Protein 4N3O (pdb70)

Foldseek 3Di:
DDDAKKKKKWFFKDWLFWDADDAVLDVQRWGIKTKMFTWDWIKMKMKGADPDQKEWEAEPLVPAIDIDGWWQADDDDPTPVLVRLLSNCCCVPPVVTTGGIHMYMYTSDHPLEQGLVQLLNQLRSNVRCCVSVVPPADLVNSLVVSVVSCCPVPNDAQDSVSSCCQSFGGIWMTDHNSPDDDIDRDDADVVLQVVQLLFKWKKWAQDDADDADPVVSCRVVLRVLVVCRVVVVVVVVCVSSQVSCPDCVFVCLQVVGPVSVVLVVLLCVQFFPGDGWPSPDNTIMMTGGDSVRVVRSQVSRCVHPIHIDRMGGDRGHMDMDDD/DDDFKKKKKWFFKDWLFKDAQLPADDPQQWGMKTKMATWPWIKMKMKGFDDPQKEWEAEVLVPAIDIDGWWLADDDDPTPVLLRLLSNVCCVPPVVTTGHIYMYIYTSDHPQAFRLVVLLVLLRSNVRCCVSVVPPADLVNSLQVSQVSVCVVHPDWQESVRSNCQSFGGIWMTDGNRYDDDIDRDDFPPVLLVQQLLFKWKWFQQFQDVVSCCRVVLRVLVVCRVVVPCVSVVVSSQVSQPPAPVVVVVVVLVVQFFPHDDAGTSRHRHIMTTGNSVRVVSSQVSSCPHDIHIDRIGGDNGHMDMDDD

Secondary structure (DSSP, 8-state):
----EEEEEEEEEEEEEEEE--STTSSS-EEEEEEEEEEEEEEEEEEEE-SSSEEEEEEGGGTEEEEEE--S-----SSSHHHHHHHHHHIIIII-S---EEEEEEESS-TT-SSSHHHHHHHHHHHHHHHHHT----HHHHHHHHHHHHHHTT---S-SHHHHHHHH-SEE--EETTTEE---EE---HHHHHHHHHTEE-EE--------------HHHHHH--HHHHTT-HHHHHHHHHHHTSSSHHHHHHHT-HHHHHHHHHHHHTTEEEE---S-STT---EEE-GGGHHHHHHHHTTSSSEE----B-S---EEEE-/----EEEEEEEEEEEEEEEE--S--STT-EEEEEEEEEEEEEEEEEEEE-SSSEEEEEEGGGTEEEEEE--S-----SSSHHHHHHHHHHIIIII-S---EEEEEEESS-SS--SSHHHHHHHHHHHHHHHHHT----HHHHHHHHHHHHHHHS---STTHHHHHHHH-SEE--EETTTEE---EE---HHHHHHHHHTEEEEE----------HHHHHH--HHHHHT-HHHHHHHHHHTT---SHHHHHHHHHTTT-SEE---SSTTT---EE--HHHHHHHHHHHHTSSSEEE---B-S---EEEE-

Solvent-accessible surface area: 29010 Å² total

Nearest PDB structures (foldseek):
  4n3o-assembly1_B  TM=1.003E+00  e=6.767E-68  Campylobacter jejuni subsp. jejuni NCTC 11168 = ATCC 700819
  4n3o-assembly1_A  TM=9.897E-01  e=2.320E-57  Campylobacter jejuni subsp. jejuni NCTC 11168 = ATCC 700819
  3k85-assembly1_A  TM=8.657E-01  e=4.581E-35  Bacteroides thetaiotaomicron
  4usm-assembly1_B  TM=8.754E-01  e=3.323E-34  Burkholderia pseudomallei K96243
  4usk-assembly1_B  TM=8.721E-01  e=6.432E-34  Burkholderia pseudomallei K96243

GO terms:
  GO:0016301 kinase activity (F, IDA)
  GO:2001060 D-glycero-D-manno-heptose 7-phosphate metabolic process (P, IDA)
  GO:0009226 nucleotide-sugar biosynthetic process (P, IDA)
  GO:0045227 capsule polysaccharide biosynthetic process (P, IC)

Radius of gyration: 26.18 Å; Cα contacts (8 Å, |Δi|>4): 1281; chains: 2; bounding box: 78×83×48 Å

Sequence (632 aa):
SNAKTIRTQTPLRLGLAGGGTDINLYCDKYTGYVLNATISLYIHCCTLIKREDGKIIFDSPDTNSYCEYESKEFLGNDGKLDIFKSIYNRIVKKDFTKKPLSFSLHTYSDVPSGSGLGGSSTLVVGVIKAFAEEWLNLPLGEYEIAKLAYEIERREDLGIVGGAQDQYAATFGGFNFEFYNNKRVIVNPLRIKNWIASELEARTVLYFTNITREAKSLEAHAIKQDAIKKEALFRADFGTLAQILGKSWRSKKIISEIVSNDELERIYKLAIDNGAYSGKTSGAGAGGFFFFVDPTKKYNLIKALRKEQGYVQDFSFTKEGVKSWRISNAKTIRTQTPLRLGLAGGGTDINLYCDKYTGYVLNATISLYIHCCTLIKREDGKIIFDSPDTNSYCEYESKEFLGNDGKLDIFKSIYNRIVKDFTKKPLSFSLHTYSDVPSGSGLGGSSTLVVGVIKAFAEWLNLPLGEYEIAKLAYEIERREDLGIVGGAQDQYAATFGGFNFEEFYNNKRVIVNPLRIKNWIASELEARTVLYFTNITSLEAHAIKQDAIKKEALFRADFGTLAQQILGKSWRNDELERIYKLAIDNGAYSGKTSGAGAGGFFFFVDPTKKYNLIKALRKEQGYVQDFSFTKEGVKSWRI

B-factor: mean 63.59, std 27.21, range [17.84, 176.71]

InterPro domains:
  IPR001174 HddA/FKP [PR00960] (8-23)
  IPR001174 HddA/FKP [PR00960] (106-127)
  IPR001174 HddA/FKP [PR00960] (148-167)
  IPR001174 HddA/FKP [PR00960] (255-279)
  IPR001174 HddA/FKP [PR00960] (283-302)
  IPR006204 GHMP kinase N-terminal domain [PF00288] (83-168)
  IPR013750 GHMP kinase, C-terminal domain [PF08544] (240-319)
  IPR014606 D,D-heptose 7-phosphate kinase [PIRSF036406] (3-339)
  IPR020568 Ribosomal protein uS5 domain 2-type superfamily [SSF54211] (4-187)
  IPR036554 GHMP kinase, C-terminal domain superfamily [SSF55060] (188-329)

CATH classification: 3.30.230.120

Organism: Campylobacter jejuni subsp. jejuni serotype O:2 (strain ATCC 700819 / NCTC 11168) (NCBI:txid192222)

Structure (mmCIF, N/CA/C/O backbone):
data_4N3O
#
_entry.id   4N3O
#
_cell.length_a   118.609
_cell.length_b   85.796
_cell.length_c   77.947
_cell.angle_alpha   90.00
_cell.angle_beta   122.39
_cell.angle_gamma   90.00
#
_symmetry.space_group_name_H-M   'C 1 2 1'
#
loop_
_entity.id
_entity.type
_entity.pdbx_description
1 polymer 'Putative D-glycero-D-manno-heptose 7-phosphate kinase'
2 non-polymer 'CALCIUM ION'
3 water water
#
loop_
_atom_site.group_PDB
_atom_site.id
_atom_site.type_symbol
_atom_site.label_atom_id
_atom_site.label_alt_id
_atom_site.label_comp_id
_atom_site.label_asym_id
_atom_site.label_entity_id
_atom_site.label_seq_id
_atom_site.pdbx_PDB_ins_code
_atom_site.Cartn_x
_atom_site.Cartn_y
_atom_site.Cartn_z
_atom_site.occupancy
_atom_site.B_iso_or_equiv
_atom_site.auth_seq_id
_atom_site.auth_comp_id
_atom_site.auth_asym_id
_atom_site.auth_atom_id
_atom_site.pdbx_PDB_model_num
ATOM 1 N N . SER A 1 1 ? 19.444 49.123 7.705 1.00 101.54 -2 SER A N 1
ATOM 2 C CA . SER A 1 1 ? 20.013 47.866 7.138 1.00 104.02 -2 SER A CA 1
ATOM 3 C C . SER A 1 1 ? 20.011 46.746 8.181 1.00 103.21 -2 SER A C 1
ATOM 4 O O . SER A 1 1 ? 19.621 46.959 9.332 1.00 101.27 -2 SER A O 1
ATOM 7 N N . ASN A 1 2 ? 20.440 45.557 7.760 1.00 101.35 -1 ASN A N 1
ATOM 8 C CA . ASN A 1 2 ? 20.522 44.383 8.635 1.00 95.08 -1 ASN A CA 1
ATOM 9 C C . ASN A 1 2 ? 21.967 43.870 8.663 1.00 93.21 -1 ASN A C 1
ATOM 10 O O . ASN A 1 2 ? 22.657 43.914 7.641 1.00 93.47 -1 ASN A O 1
ATOM 15 N N . ALA A 1 3 ? 22.421 43.400 9.828 1.00 84.43 0 ALA A N 1
ATOM 16 C CA . ALA A 1 3 ? 23.802 42.907 9.997 1.00 82.73 0 ALA A CA 1
ATOM 17 C C . ALA A 1 3 ? 24.078 41.553 9.296 1.00 81.41 0 ALA A C 1
ATOM 18 O O . ALA A 1 3 ? 25.205 41.288 8.880 1.00 77.29 0 ALA A O 1
ATOM 28 N N . LYS A 1 5 ? 24.541 38.567 10.312 1.00 70.54 2 LYS A N 1
ATOM 29 C CA . LYS A 1 5 ? 25.431 37.579 10.937 1.00 69.00 2 LYS A CA 1
ATOM 30 C C . LYS A 1 5 ? 24.682 36.737 11.974 1.00 62.12 2 LYS A C 1
ATOM 31 O O . LYS A 1 5 ? 25.303 36.103 12.824 1.00 63.23 2 LYS A O 1
ATOM 37 N N . THR A 1 6 ? 23.352 36.732 11.888 1.00 53.60 3 THR A N 1
ATOM 38 C CA . THR A 1 6 ? 22.499 36.007 12.822 1.00 51.00 3 THR A CA 1
ATOM 39 C C . THR A 1 6 ? 21.533 35.127 12.053 1.00 47.39 3 THR A C 1
ATOM 40 O O . THR A 1 6 ? 20.923 35.570 11.080 1.00 46.08 3 THR A O 1
ATOM 44 N N . ILE A 1 7 ? 21.393 33.886 12.488 1.00 41.43 4 ILE A N 1
ATOM 45 C CA . ILE A 1 7 ? 20.481 32.952 11.837 1.00 40.08 4 ILE A CA 1
ATOM 46 C C . ILE A 1 7 ? 19.482 32.546 12.888 1.00 38.02 4 ILE A C 1
ATOM 47 O O . ILE A 1 7 ? 19.853 32.348 14.039 1.00 36.01 4 ILE A O 1
ATOM 52 N N . ARG A 1 8 ? 18.214 32.443 12.504 1.00 35.19 5 ARG A N 1
ATOM 53 C CA . ARG A 1 8 ? 17.222 31.983 13.430 1.00 34.06 5 ARG A CA 1
ATOM 54 C C . ARG A 1 8 ? 16.468 30.879 12.750 1.00 32.93 5 ARG A C 1
ATOM 55 O O . ARG A 1 8 ? 16.340 30.886 11.523 1.00 29.82 5 ARG A O 1
ATOM 63 N N . THR A 1 9 ? 15.993 29.921 13.538 1.00 30.67 6 THR A N 1
ATOM 64 C CA . THR A 1 9 ? 15.135 28.872 13.009 1.00 31.75 6 THR A CA 1
ATOM 65 C C . THR A 1 9 ? 13.979 28.654 13.995 1.00 31.86 6 THR A C 1
ATOM 66 O O . THR A 1 9 ? 14.099 28.892 15.221 1.00 31.12 6 THR A O 1
ATOM 70 N N . GLN A 1 10 ? 12.873 28.188 13.442 1.00 30.37 7 GLN A N 1
ATOM 71 C CA . GLN A 1 10 ? 11.658 27.917 14.199 1.00 31.89 7 GLN A CA 1
ATOM 72 C C . GLN A 1 10 ? 11.144 26.577 13.664 1.00 32.28 7 GLN A C 1
ATOM 73 O O . GLN A 1 10 ? 10.955 26.407 12.455 1.00 32.61 7 GLN A O 1
ATOM 79 N N . THR A 1 11 ? 10.938 25.631 14.567 1.00 33.06 8 THR A N 1
ATOM 80 C CA . THR A 1 11 ? 10.588 24.274 14.210 1.00 31.36 8 THR A CA 1
ATOM 81 C C . THR A 1 11 ? 9.393 23.848 15.030 1.00 31.28 8 THR A C 1
ATOM 82 O O . THR A 1 11 ? 9.406 23.945 16.242 1.00 31.67 8 THR A O 1
ATOM 86 N N . PRO A 1 12 ? 8.354 23.344 14.374 1.00 32.23 9 PRO A N 1
ATOM 87 C CA . PRO A 1 12 ? 7.180 22.988 15.136 1.00 31.49 9 PRO A CA 1
ATOM 88 C C . PRO A 1 12 ? 7.224 21.636 15.799 1.00 32.03 9 PRO A C 1
ATOM 89 O O . PRO A 1 12 ? 7.899 20.727 15.336 1.00 36.36 9 PRO A O 1
ATOM 93 N N . LEU A 1 13 ? 6.482 21.517 16.889 1.00 34.16 10 LEU A N 1
ATOM 94 C CA . LEU A 1 13 ? 6.307 20.261 17.584 1.00 33.01 10 LEU A CA 1
ATOM 95 C C . LEU A 1 13 ? 5.189 19.533 16.848 1.00 33.05 10 LEU A C 1
ATOM 96 O O . LEU A 1 13 ? 4.584 20.081 15.919 1.00 30.39 10 LEU A O 1
ATOM 101 N N . ARG A 1 14 ? 4.904 18.309 17.248 1.00 33.65 11 ARG A N 1
ATOM 102 C CA . ARG A 1 14 ? 3.896 17.537 16.561 1.00 37.01 11 ARG A CA 1
ATOM 103 C C . ARG A 1 14 ? 2.975 16.850 17.510 1.00 35.93 11 ARG A C 1
ATOM 104 O O . ARG A 1 14 ? 3.325 16.557 18.644 1.00 40.12 11 ARG A O 1
ATOM 112 N N . LEU A 1 15 ? 1.828 16.497 16.979 1.00 34.77 12 LEU A N 1
ATOM 113 C CA . LEU A 1 15 ? 0.812 15.827 17.713 1.00 37.87 12 LEU A CA 1
ATOM 114 C C . LEU A 1 15 ? 0.482 14.521 17.008 1.00 37.13 12 LEU A C 1
ATOM 115 O O . LEU A 1 15 ? 0.238 14.501 15.806 1.00 34.98 12 LEU A O 1
ATOM 120 N N . GLY A 1 16 ? 0.532 13.420 17.743 1.00 39.89 13 GLY A N 1
ATOM 121 C CA . GLY A 1 16 ? 0.167 12.134 17.193 1.00 40.85 13 GLY A CA 1
ATOM 122 C C . GLY A 1 16 ? -1.338 12.039 17.250 1.00 44.26 13 GLY A C 1
ATOM 123 O O . GLY A 1 16 ? -1.910 11.915 18.323 1.00 52.15 13 GLY A O 1
ATOM 124 N N . LEU A 1 17 ? -1.981 12.098 16.093 1.00 45.82 14 LEU A N 1
ATOM 125 C CA . LEU A 1 17 ? -3.425 12.045 16.009 1.00 46.85 14 LEU A CA 1
ATOM 126 C C . LEU A 1 17 ? -3.937 10.615 16.014 1.00 49.97 14 LEU A C 1
ATOM 127 O O . LEU A 1 17 ? -4.976 10.327 16.611 1.00 50.78 14 LEU A O 1
ATOM 132 N N . ALA A 1 18 ? -3.228 9.725 15.327 1.00 49.22 15 ALA A N 1
ATOM 133 C CA . ALA A 1 18 ? -3.606 8.314 15.320 1.00 50.39 15 ALA A CA 1
ATOM 134 C C . ALA A 1 18 ? -2.431 7.443 14.914 1.00 53.89 15 ALA A C 1
ATOM 135 O O . ALA A 1 18 ? -1.478 7.910 14.271 1.00 52.43 15 ALA A O 1
ATOM 137 N N . GLY A 1 19 ? -2.509 6.174 15.298 1.00 58.02 16 GLY A N 1
ATOM 138 C CA . GLY A 1 19 ? -1.480 5.196 14.988 1.00 62.42 16 GLY A CA 1
ATOM 139 C C . GLY A 1 19 ? -1.915 3.800 15.396 1.00 67.92 16 GLY A C 1
ATOM 140 O O . GLY A 1 19 ? -2.802 3.639 16.243 1.00 67.63 16 GLY A O 1
ATOM 141 N N . GLY A 1 20 ? -1.302 2.796 14.779 1.00 70.07 17 GLY A N 1
ATOM 142 C CA . GLY A 1 20 ? -1.596 1.401 15.082 1.00 78.01 17 GLY A CA 1
ATOM 143 C C . GLY A 1 20 ? -0.430 0.531 14.656 1.00 86.18 17 GLY A C 1
ATOM 144 O O . GLY A 1 20 ? 0.240 0.832 13.668 1.00 80.95 17 GLY A O 1
ATOM 145 N N . GLY A 1 21 ? -0.193 -0.556 15.392 1.00 105.50 18 GLY A N 1
ATOM 146 C CA . GLY A 1 21 ? 0.920 -1.468 15.097 1.00 112.61 18 GLY A CA 1
ATOM 147 C C . GLY A 1 21 ? 0.505 -2.893 14.768 1.00 122.74 18 GLY A C 1
ATOM 148 O O . GLY A 1 21 ? -0.371 -3.460 15.422 1.00 125.77 18 GLY A O 1
ATOM 149 N N . THR A 1 22 ? 1.148 -3.463 13.749 1.00 133.74 19 THR A N 1
ATOM 150 C CA . THR A 1 22 ? 0.905 -4.841 13.302 1.00 145.81 19 THR A CA 1
ATOM 151 C C . THR A 1 22 ? 2.252 -5.517 13.049 1.00 149.63 19 THR A C 1
ATOM 152 O O . THR A 1 22 ? 2.975 -5.146 12.123 1.00 142.54 19 THR A O 1
ATOM 156 N N . ASP A 1 23 ? 2.575 -6.522 13.859 1.00 159.88 20 ASP A N 1
ATOM 157 C CA . ASP A 1 23 ? 3.872 -7.197 13.761 1.00 160.53 20 ASP A CA 1
ATOM 158 C C . ASP A 1 23 ? 3.790 -8.710 13.545 1.00 158.53 20 ASP A C 1
ATOM 159 O O . ASP A 1 23 ? 3.289 -9.425 14.411 1.00 157.03 20 ASP A O 1
ATOM 164 N N . ILE A 1 24 ? 4.262 -9.220 12.404 1.00 158.60 21 ILE A N 1
ATOM 165 C CA . ILE A 1 24 ? 4.838 -8.444 11.287 1.00 152.43 21 ILE A CA 1
ATOM 166 C C . ILE A 1 24 ? 4.408 -9.106 9.981 1.00 154.69 21 ILE A C 1
ATOM 167 O O . ILE A 1 24 ? 3.961 -8.432 9.049 1.00 156.09 21 ILE A O 1
ATOM 172 N N . ASN A 1 25 ? 4.541 -10.431 9.929 1.00 153.49 22 ASN A N 1
ATOM 173 C CA . ASN A 1 25 ? 4.172 -11.217 8.752 1.00 154.15 22 ASN A CA 1
ATOM 174 C C . ASN A 1 25 ? 2.657 -11.439 8.623 1.00 153.34 22 ASN A C 1
ATOM 175 O O . ASN A 1 25 ? 2.220 -12.359 7.925 1.00 158.73 22 ASN A O 1
ATOM 180 N N . LEU A 1 26 ? 1.865 -10.606 9.307 1.00 146.13 23 LEU A N 1
ATOM 181 C CA . LEU A 1 26 ? 0.400 -10.670 9.229 1.00 141.53 23 LEU A CA 1
ATOM 182 C C . LEU A 1 26 ? -0.057 -10.333 7.814 1.00 138.12 23 LEU A C 1
ATOM 183 O O . LEU A 1 26 ? -1.136 -10.742 7.377 1.00 132.51 23 LEU A O 1
ATOM 188 N N . TYR A 1 27 ? 0.775 -9.566 7.116 1.00 137.97 24 TYR A N 1
ATOM 189 C CA . TYR A 1 27 ? 0.518 -9.179 5.740 1.00 134.96 24 TYR A CA 1
ATOM 190 C C . TYR A 1 27 ? 1.668 -9.665 4.875 1.00 134.82 24 TYR A C 1
ATOM 191 O O . TYR A 1 27 ? 2.785 -9.874 5.356 1.00 130.37 24 TYR A O 1
ATOM 200 N N . CYS A 1 28 ? 1.382 -9.842 3.593 1.00 136.96 25 CYS A N 1
ATOM 201 C CA . CYS A 1 28 ? 2.385 -10.262 2.628 1.00 140.73 25 CYS A CA 1
ATOM 202 C C . CYS A 1 28 ? 3.210 -9.059 2.158 1.00 137.02 25 CYS A C 1
ATOM 203 O O . CYS A 1 28 ? 4.154 -9.213 1.380 1.00 141.27 25 CYS A O 1
ATOM 206 N N . ASP A 1 29 ? 2.838 -7.868 2.637 1.00 130.16 26 ASP A N 1
ATOM 207 C CA . ASP A 1 29 ? 3.538 -6.622 2.318 1.00 123.92 26 ASP A CA 1
ATOM 208 C C . ASP A 1 29 ? 4.645 -6.367 3.328 1.00 118.57 26 ASP A C 1
ATOM 209 O O . ASP A 1 29 ? 5.655 -5.745 3.004 1.00 107.10 26 ASP A O 1
ATOM 214 N N . LYS A 1 30 ? 4.427 -6.858 4.551 1.00 121.01 27 LYS A N 1
ATOM 215 C CA . LYS A 1 30 ? 5.325 -6.657 5.700 1.00 126.48 27 LYS A CA 1
ATOM 216 C C . LYS A 1 30 ? 4.970 -5.311 6.370 1.00 121.34 27 LYS A C 1
ATOM 217 O O . LYS A 1 30 ? 5.815 -4.636 6.962 1.00 111.60 27 LYS A O 1
ATOM 223 N N . TYR A 1 31 ? 3.687 -4.963 6.273 1.00 115.32 28 TYR A N 1
ATOM 224 C CA . TYR A 1 31 ? 3.130 -3.737 6.827 1.00 109.10 28 TYR A CA 1
ATOM 225 C C . TYR A 1 31 ? 3.216 -3.781 8.355 1.00 108.91 28 TYR A C 1
ATOM 226 O O . TYR A 1 31 ? 2.522 -4.565 9.002 1.00 111.22 28 TYR A O 1
ATOM 235 N N . THR A 1 32 ? 4.093 -2.951 8.918 1.00 107.27 29 THR A N 1
ATOM 236 C CA . THR A 1 32 ? 4.294 -2.883 10.371 1.00 108.10 29 THR A CA 1
ATOM 237 C C . THR A 1 32 ? 3.182 -2.088 11.069 1.00 101.71 29 THR A C 1
ATOM 238 O O . THR A 1 32 ? 2.816 -2.378 12.211 1.00 100.57 29 THR A O 1
ATOM 242 N N . GLY A 1 33 ? 2.662 -1.073 10.386 1.00 90.01 30 GLY A N 1
ATOM 243 C CA . GLY A 1 33 ? 1.596 -0.250 10.944 1.00 81.64 30 GLY A CA 1
ATOM 244 C C . GLY A 1 33 ? 1.572 1.123 10.319 1.00 72.54 30 GLY A C 1
ATOM 245 O O . GLY A 1 33 ? 2.114 1.331 9.230 1.00 68.35 30 GLY A O 1
ATOM 246 N N . TYR A 1 34 ? 0.955 2.069 11.015 1.00 69.75 31 TYR A N 1
ATOM 247 C CA . TYR A 1 34 ? 0.857 3.430 10.506 1.00 63.30 31 TYR A CA 1
ATOM 248 C C . TYR A 1 34 ? 0.817 4.431 11.622 1.00 59.70 31 TYR A C 1
ATOM 249 O O . TYR A 1 34 ? 0.577 4.096 12.774 1.00 59.88 31 TYR A O 1
ATOM 258 N N . VAL A 1 35 ? 1.044 5.679 11.252 1.00 58.83 32 VAL A N 1
ATOM 259 C CA . VAL A 1 35 ? 0.942 6.774 12.179 1.00 57.16 32 VAL A CA 1
ATOM 260 C C . VAL A 1 35 ? 0.496 7.993 11.360 1.00 54.84 32 VAL A C 1
ATOM 261 O O . VAL A 1 35 ? 0.902 8.174 10.193 1.00 51.84 32 VAL A O 1
ATOM 265 N N . LEU A 1 36 ? -0.396 8.780 11.951 1.00 50.67 33 LEU A N 1
ATOM 266 C CA . LEU A 1 36 ? -0.872 10.003 11.342 1.00 44.80 33 LEU A CA 1
ATOM 267 C C . LEU A 1 36 ? -0.531 11.081 12.315 1.00 43.04 33 LEU A C 1
ATOM 268 O O . LEU A 1 36 ? -1.086 11.101 13.415 1.00 42.75 33 LEU A O 1
ATOM 273 N N . ASN A 1 37 ? 0.402 11.960 11.945 1.00 40.05 34 ASN A N 1
ATOM 274 C CA . ASN A 1 37 ? 0.741 13.067 12.820 1.00 38.99 34 ASN A CA 1
ATOM 275 C C . ASN A 1 37 ? 0.604 14.384 12.079 1.00 36.48 34 ASN A C 1
ATOM 276 O O . ASN A 1 37 ? 0.387 14.417 10.854 1.00 33.93 34 ASN A O 1
ATOM 281 N N . ALA A 1 38 ? 0.691 15.467 12.835 1.00 33.83 35 ALA A N 1
ATOM 282 C CA . ALA A 1 38 ? 0.481 16.780 12.271 1.00 32.15 35 ALA A CA 1
ATOM 283 C C . ALA A 1 38 ? 1.199 17.795 13.111 1.00 29.54 35 ALA A C 1
ATOM 284 O O . ALA A 1 38 ? 1.115 17.748 14.326 1.00 30.62 35 ALA A O 1
ATOM 286 N N . THR A 1 39 ? 1.912 18.707 12.468 1.00 28.50 36 THR A N 1
ATOM 287 C CA . THR A 1 39 ? 2.630 19.731 13.217 1.00 29.01 36 THR A CA 1
ATOM 288 C C . THR A 1 39 ? 1.688 20.742 13.775 1.00 29.71 36 THR A C 1
ATOM 289 O O . THR A 1 39 ? 0.621 21.001 13.196 1.00 33.33 36 THR A O 1
ATOM 293 N N . ILE A 1 40 ? 2.071 21.318 14.912 1.00 32.97 37 ILE A N 1
ATOM 294 C CA . ILE A 1 40 ? 1.261 22.334 15.572 1.00 32.04 37 ILE A CA 1
ATOM 295 C C . ILE A 1 40 ? 2.055 23.578 15.906 1.00 32.49 37 ILE A C 1
ATOM 296 O O . ILE A 1 40 ? 3.276 23.565 15.874 1.00 31.83 37 ILE A O 1
ATOM 301 N N . SER A 1 41 ? 1.332 24.635 16.273 1.00 33.30 38 SER A N 1
ATOM 302 C CA . SER A 1 41 ? 1.898 25.964 16.530 1.00 35.40 38 SER A CA 1
ATOM 303 C C . SER A 1 41 ? 2.614 26.133 17.875 1.00 35.09 38 SER A C 1
ATOM 304 O O . SER A 1 41 ? 2.451 27.145 18.533 1.00 36.44 38 SER A O 1
ATOM 307 N N . LEU A 1 42 ? 3.376 25.129 18.283 1.00 34.37 39 LEU A N 1
ATOM 308 C CA . LEU A 1 42 ? 4.158 25.172 19.514 1.00 34.53 39 LEU A CA 1
ATOM 309 C C . LEU A 1 42 ? 5.529 24.831 18.961 1.00 34.16 39 LEU A C 1
ATOM 310 O O . LEU A 1 42 ? 5.693 23.844 18.253 1.00 32.61 39 LEU A O 1
ATOM 315 N N . TYR A 1 43 ? 6.510 25.645 19.285 1.00 33.57 40 TYR A N 1
ATOM 316 C CA . TYR A 1 43 ? 7.778 25.541 18.635 1.00 33.78 40 TYR A CA 1
ATOM 317 C C . TYR A 1 43 ? 9.009 25.514 19.508 1.00 33.70 40 TYR A C 1
ATOM 318 O O . TYR A 1 43 ? 8.985 25.868 20.690 1.00 37.45 40 TYR A O 1
ATOM 327 N N . ILE A 1 44 ? 10.095 25.129 18.857 1.00 33.17 41 ILE A N 1
ATOM 328 C CA . ILE A 1 44 ? 11.433 25.202 19.406 1.00 35.69 41 ILE A CA 1
ATOM 329 C C . ILE A 1 44 ? 12.103 26.308 18.595 1.00 34.92 41 ILE A C 1
ATOM 330 O O . ILE A 1 44 ? 12.087 26.277 17.362 1.00 32.22 41 ILE A O 1
ATOM 335 N N . HIS A 1 45 ? 12.661 27.286 19.305 1.00 35.33 42 HIS A N 1
ATOM 336 C CA . HIS A 1 45 ? 13.257 28.452 18.698 1.00 34.60 42 HIS A CA 1
ATOM 337 C C . HIS A 1 45 ? 14.754 28.355 18.850 1.00 33.46 42 HIS A C 1
ATOM 338 O O . HIS A 1 45 ? 15.240 28.015 19.909 1.00 36.54 42 HIS A O 1
ATOM 345 N N A CYS A 1 46 ? 15.479 28.653 17.780 0.60 33.75 43 CYS A N 1
ATOM 346 N N B CYS A 1 46 ? 15.470 28.696 17.791 0.40 34.11 43 CYS A N 1
ATOM 347 C CA A CYS A 1 46 ? 16.937 28.629 17.797 0.60 36.59 43 CYS A CA 1
ATOM 348 C CA B CYS A 1 46 ? 16.914 28.629 17.798 0.40 36.36 43 CYS A CA 1
ATOM 349 C C A CYS A 1 46 ? 17.507 29.879 17.163 0.60 37.50 43 CYS A C 1
ATOM 350 C C B CYS A 1 46 ? 17.528 29.854 17.144 0.40 37.19 43 CYS A C 1
ATOM 351 O O A CYS A 1 46 ? 17.036 30.318 16.117 0.60 37.73 43 CYS A O 1
ATOM 352 O O B CYS A 1 46 ? 17.106 30.255 16.062 0.40 37.41 43 CYS A O 1
ATOM 357 N N . THR A 1 47 ? 18.516 30.447 17.812 1.00 37.09 44 THR A N 1
ATOM 358 C CA . THR A 1 47 ? 19.240 31.589 17.281 1.00 38.47 44 THR A CA 1
ATOM 359 C C . THR A 1 47 ? 20.732 31.203 17.261 1.00 41.63 44 THR A C 1
ATOM 360 O O . THR A 1 47 ? 21.283 30.745 18.275 1.00 40.83 44 THR A O 1
ATOM 364 N N . LEU A 1 48 ? 21.380 31.394 16.118 1.00 41.16 45 LEU A N 1
ATOM 365 C CA . LEU A 1 48 ? 22.803 31.082 15.995 1.00 42.92 45 LEU A CA 1
ATOM 366 C C . LEU A 1 48 ? 23.523 32.349 15.583 1.00 44.09 45 LEU A C 1
ATOM 367 O O . LEU A 1 48 ? 23.247 32.894 14.506 1.00 44.83 45 LEU A O 1
ATOM 372 N N . ILE A 1 49 ? 24.437 32.818 16.435 1.00 44.50 46 ILE A N 1
ATOM 373 C CA . ILE A 1 49 ? 25.185 34.050 16.157 1.00 48.49 46 ILE A CA 1
ATOM 374 C C . ILE A 1 49 ? 26.678 33.809 15.976 1.00 49.91 46 ILE A C 1
ATOM 375 O O . ILE A 1 49 ? 27.360 33.316 16.879 1.00 49.00 46 ILE A O 1
ATOM 380 N N . LYS A 1 50 ? 27.176 34.183 14.803 1.00 55.22 47 LYS A N 1
ATOM 381 C CA . LYS A 1 50 ? 28.592 34.077 14.506 1.00 60.31 47 LYS A CA 1
ATOM 382 C C . LYS A 1 50 ? 29.356 35.057 15.385 1.00 63.48 47 LYS A C 1
ATOM 383 O O . LYS A 1 50 ? 28.915 36.192 15.598 1.00 60.79 47 LYS A O 1
ATOM 389 N N . ARG A 1 51 ? 30.486 34.603 15.909 1.00 70.03 48 ARG A N 1
ATOM 390 C CA . ARG A 1 51 ? 31.347 35.441 16.748 1.00 77.58 48 ARG A CA 1
ATOM 391 C C . ARG A 1 51 ? 32.814 35.171 16.387 1.00 85.01 48 ARG A C 1
ATOM 392 O O . ARG A 1 51 ? 33.180 34.042 16.074 1.00 85.96 48 ARG A O 1
ATOM 400 N N . GLU A 1 52 ? 33.642 36.211 16.408 1.00 90.18 49 GLU A N 1
ATOM 401 C CA . GLU A 1 52 ? 35.043 36.071 16.013 1.00 93.05 49 GLU A CA 1
ATOM 402 C C . GLU A 1 52 ? 35.990 36.223 17.182 1.00 89.17 49 GLU A C 1
ATOM 403 O O . GLU A 1 52 ? 36.724 37.194 17.271 1.00 95.95 49 GLU A O 1
ATOM 409 N N . ASP A 1 53 ? 35.956 35.250 18.083 1.00 84.95 50 ASP A N 1
ATOM 410 C CA . ASP A 1 53 ? 36.833 35.245 19.247 1.00 81.81 50 ASP A CA 1
ATOM 411 C C . ASP A 1 53 ? 37.205 33.807 19.621 1.00 80.79 50 ASP A C 1
ATOM 412 O O . ASP A 1 53 ? 37.622 33.534 20.745 1.00 81.72 50 ASP A O 1
ATOM 417 N N . GLY A 1 54 ? 37.044 32.887 18.675 1.00 77.77 51 GLY A N 1
ATOM 418 C CA . GLY A 1 54 ? 37.382 31.491 18.911 1.00 76.56 51 GLY A CA 1
ATOM 419 C C . GLY A 1 54 ? 36.624 30.850 20.053 1.00 74.83 51 GLY A C 1
ATOM 420 O O . GLY A 1 54 ? 37.140 29.954 20.715 1.00 75.00 51 GLY A O 1
ATOM 421 N N . LYS A 1 55 ? 35.406 31.321 20.297 1.00 73.26 52 LYS A N 1
ATOM 422 C CA . LYS A 1 55 ? 34.551 30.758 21.345 1.00 73.79 52 LYS A CA 1
ATOM 423 C C . LYS A 1 55 ? 33.321 30.060 20.777 1.00 66.89 52 LYS A C 1
ATOM 424 O O . LYS A 1 55 ? 32.840 30.381 19.698 1.00 62.01 52 LYS A O 1
ATOM 430 N N . ILE A 1 56 ? 32.836 29.087 21.529 1.00 61.22 53 ILE A N 1
ATOM 431 C CA . ILE A 1 56 ? 31.648 28.361 21.177 1.00 59.62 53 ILE A CA 1
ATOM 432 C C . ILE A 1 56 ? 30.772 28.349 22.427 1.00 59.89 53 ILE A C 1
ATOM 433 O O . ILE A 1 56 ? 31.172 27.822 23.467 1.00 56.78 53 ILE A O 1
ATOM 438 N N . ILE A 1 57 ? 29.582 28.936 22.308 1.00 55.97 54 ILE A N 1
ATOM 439 C CA . ILE A 1 57 ? 28.641 29.035 23.411 1.00 56.00 54 ILE A CA 1
ATOM 440 C C . ILE A 1 57 ? 27.335 28.323 23.079 1.00 51.30 54 ILE A C 1
ATOM 441 O O . ILE A 1 57 ? 26.805 28.470 21.981 1.00 50.01 54 ILE A O 1
ATOM 446 N N . PHE A 1 58 ? 26.849 27.528 24.020 1.00 49.48 55 PHE A N 1
ATOM 447 C CA . PHE A 1 58 ? 25.586 26.836 23.885 1.00 48.78 55 PHE A CA 1
ATOM 448 C C . PHE A 1 58 ? 24.737 27.369 25.029 1.00 51.49 55 PHE A C 1
ATOM 449 O O . PHE A 1 58 ? 25.123 27.211 26.194 1.00 51.84 55 PHE A O 1
ATOM 457 N N . ASP A 1 59 ? 23.590 27.982 24.704 1.00 50.03 56 ASP A N 1
ATOM 458 C CA . ASP A 1 59 ? 22.727 28.628 25.695 1.00 49.24 56 ASP A CA 1
ATOM 459 C C . ASP A 1 59 ? 21.272 28.157 25.623 1.00 46.71 56 ASP A C 1
ATOM 460 O O . ASP A 1 59 ? 20.546 28.480 24.694 1.00 44.00 56 ASP A O 1
ATOM 465 N N . SER A 1 60 ? 20.861 27.416 26.643 1.00 48.98 57 SER A N 1
ATOM 466 C CA . SER A 1 60 ? 19.529 26.832 26.729 1.00 49.20 57 SER A CA 1
ATOM 467 C C . SER A 1 60 ? 18.907 27.166 28.093 1.00 50.15 57 SER A C 1
ATOM 468 O O . SER A 1 60 ? 18.932 26.345 29.007 1.00 52.54 57 SER A O 1
ATOM 471 N N . PRO A 1 61 ? 18.346 28.378 28.234 1.00 48.57 58 PRO A N 1
ATOM 472 C CA . PRO A 1 61 ? 17.771 28.832 29.512 1.00 50.32 58 PRO A CA 1
ATOM 473 C C . PRO A 1 61 ? 16.549 28.060 30.021 1.00 53.60 58 PRO A C 1
ATOM 474 O O . PRO A 1 61 ? 16.378 27.930 31.231 1.00 60.35 58 PRO A O 1
ATOM 478 N N . ASP A 1 62 ? 15.713 27.545 29.130 1.00 52.87 59 ASP A N 1
ATOM 479 C CA . ASP A 1 62 ? 14.562 26.773 29.589 1.00 55.33 59 ASP A CA 1
ATOM 480 C C . ASP A 1 62 ? 14.994 25.499 30.338 1.00 60.16 59 ASP A C 1
ATOM 481 O O . ASP A 1 62 ? 14.204 24.923 31.075 1.00 66.49 59 ASP A O 1
ATOM 486 N N . THR A 1 63 ? 16.248 25.079 30.165 1.00 65.16 60 THR A N 1
ATOM 487 C CA . THR A 1 63 ? 16.782 23.920 30.900 1.00 66.47 60 THR A CA 1
ATOM 488 C C . THR A 1 63 ? 17.869 24.375 31.884 1.00 69.43 60 THR A C 1
ATOM 489 O O . THR A 1 63 ? 18.558 23.542 32.475 1.00 74.03 60 THR A O 1
ATOM 493 N N . ASN A 1 64 ? 18.004 25.688 32.078 1.00 65.65 61 ASN A N 1
ATOM 494 C CA . ASN A 1 64 ? 19.037 26.234 32.975 1.00 71.74 61 ASN A CA 1
ATOM 495 C C . ASN A 1 64 ? 20.434 25.685 32.679 1.00 68.12 61 ASN A C 1
ATOM 496 O O . ASN A 1 64 ? 21.141 25.260 33.584 1.00 68.13 61 ASN A O 1
ATOM 501 N N . SER A 1 65 ? 20.827 25.707 31.408 1.00 65.48 62 SER A N 1
ATOM 502 C CA . SER A 1 65 ? 22.136 25.207 31.001 1.00 64.07 62 SER A CA 1
ATOM 503 C C . SER A 1 65 ? 22.838 26.231 30.133 1.00 64.16 62 SER A C 1
ATOM 504 O O . SER A 1 65 ? 22.229 26.824 29.243 1.00 67.45 62 SER A O 1
ATOM 507 N N . TYR A 1 66 ? 24.125 26.418 30.390 1.00 67.56 63 TYR A N 1
ATOM 508 C CA . TYR A 1 66 ? 24.955 27.350 29.643 1.00 64.56 63 TYR A CA 1
ATOM 509 C C . TYR A 1 66 ? 26.380 26.782 29.578 1.00 68.12 63 TYR A C 1
ATOM 510 O O . TYR A 1 66 ? 26.975 26.496 30.611 1.00 65.70 63 TYR A O 1
ATOM 519 N N . CYS A 1 67 ? 26.897 26.604 28.359 1.00 70.20 64 CYS A N 1
ATOM 520 C CA . CYS A 1 67 ? 28.239 26.066 28.121 1.00 69.33 64 CYS A CA 1
ATOM 521 C C . CYS A 1 67 ? 29.102 27.034 27.327 1.00 70.50 64 CYS A C 1
ATOM 522 O O . CYS A 1 67 ? 28.625 27.731 26.425 1.00 67.47 64 CYS A O 1
ATOM 525 N N . GLU A 1 68 ? 30.390 27.029 27.625 1.00 72.89 65 GLU A N 1
ATOM 526 C CA . GLU A 1 68 ? 31.329 27.836 26.885 1.00 73.34 65 GLU A CA 1
ATOM 527 C C . GLU A 1 68 ? 32.593 27.005 26.706 1.00 71.54 65 GLU A C 1
ATOM 528 O O . GLU A 1 68 ? 33.056 26.397 27.655 1.00 71.40 65 GLU A O 1
ATOM 534 N N . TYR A 1 69 ? 33.110 26.952 25.478 1.00 68.55 66 TYR A N 1
ATOM 535 C CA . TYR A 1 69 ? 34.315 26.187 25.159 1.00 67.19 66 TYR A CA 1
ATOM 536 C C . TYR A 1 69 ? 35.135 26.930 24.144 1.00 68.48 66 TYR A C 1
ATOM 537 O O . TYR A 1 69 ? 34.672 27.893 23.539 1.00 68.61 66 TYR A O 1
ATOM 546 N N . GLU A 1 70 ? 36.353 26.450 23.951 1.00 71.38 67 GLU A N 1
ATOM 547 C CA . GLU A 1 70 ? 37.250 26.983 22.950 1.00 76.17 67 GLU A CA 1
ATOM 548 C C . GLU A 1 70 ? 36.954 26.306 21.612 1.00 72.53 67 GLU A C 1
ATOM 549 O O . GLU A 1 70 ? 36.732 25.100 21.548 1.00 72.90 67 GLU A O 1
ATOM 555 N N . SER A 1 71 ? 36.965 27.099 20.550 1.00 72.05 68 SER A N 1
ATOM 556 C CA . SER A 1 71 ? 36.712 26.620 19.198 1.00 72.65 68 SER A CA 1
ATOM 557 C C . SER A 1 71 ? 37.719 25.552 18.747 1.00 75.16 68 SER A C 1
ATOM 558 O O . SER A 1 71 ? 38.899 25.844 18.585 1.00 75.61 68 SER A O 1
ATOM 561 N N . LYS A 1 72 ? 37.235 24.320 18.565 1.00 75.20 69 LYS A N 1
ATOM 562 C CA . LYS A 1 72 ? 38.047 23.184 18.088 1.00 76.26 69 LYS A CA 1
ATOM 563 C C . LYS A 1 72 ? 37.185 22.207 17.265 1.00 74.09 69 LYS A C 1
ATOM 564 O O . LYS A 1 72 ? 35.957 22.336 17.222 1.00 76.53 69 LYS A O 1
ATOM 570 N N . GLU A 1 73 ? 37.822 21.228 16.625 1.00 73.35 70 GLU A N 1
ATOM 571 C CA . GLU A 1 73 ? 37.102 20.289 15.749 1.00 73.69 70 GLU A CA 1
ATOM 572 C C . GLU A 1 73 ? 36.184 19.310 16.455 1.00 68.85 70 GLU A C 1
ATOM 573 O O . GLU A 1 73 ? 35.137 18.963 15.915 1.00 63.62 70 GLU A O 1
ATOM 579 N N . PHE A 1 74 ? 36.580 18.845 17.636 1.00 67.45 71 PHE A N 1
ATOM 580 C CA . PHE A 1 74 ? 35.771 17.876 18.377 1.00 65.59 71 PHE A CA 1
ATOM 581 C C . PHE A 1 74 ? 35.614 18.288 19.827 1.00 65.37 71 PHE A C 1
ATOM 582 O O . PHE A 1 74 ? 36.594 18.588 20.493 1.00 66.13 71 PHE A O 1
ATOM 590 N N . LEU A 1 75 ? 34.368 18.285 20.297 1.00 63.16 72 LEU A N 1
ATOM 591 C CA . LEU A 1 75 ? 34.033 18.619 21.670 1.00 61.67 72 LEU A CA 1
ATOM 592 C C . LEU A 1 75 ? 33.600 17.347 22.389 1.00 62.88 72 LEU A C 1
ATOM 593 O O . LEU A 1 75 ? 32.553 16.760 22.075 1.00 62.57 72 LEU A O 1
ATOM 598 N N . GLY A 1 76 ? 34.407 16.916 23.350 1.00 65.04 73 GLY A N 1
ATOM 599 C CA . GLY A 1 76 ? 34.117 15.710 24.110 1.00 65.79 73 GLY A CA 1
ATOM 600 C C . GLY A 1 76 ? 32.970 15.954 25.052 1.00 66.28 73 GLY A C 1
ATOM 601 O O . GLY A 1 76 ? 32.702 17.102 25.421 1.00 63.36 73 GLY A O 1
ATOM 602 N N . ASN A 1 77 ? 32.306 14.869 25.450 1.00 69.65 74 ASN A N 1
ATOM 603 C CA . ASN A 1 77 ? 31.137 14.940 26.338 1.00 71.66 74 ASN A CA 1
ATOM 604 C C . ASN A 1 77 ? 31.451 15.310 27.774 1.00 72.91 74 ASN A C 1
ATOM 605 O O . ASN A 1 77 ? 32.419 14.822 28.343 1.00 81.11 74 ASN A O 1
ATOM 610 N N . ASP A 1 78 ? 30.611 16.159 28.361 1.00 72.07 75 ASP A N 1
ATOM 611 C CA . ASP A 1 78 ? 30.811 16.603 29.739 1.00 74.26 75 ASP A CA 1
ATOM 612 C C . ASP A 1 78 ? 29.520 16.702 30.548 1.00 72.93 75 ASP A C 1
ATOM 613 O O . ASP A 1 78 ? 29.522 17.280 31.621 1.00 72.48 75 ASP A O 1
ATOM 618 N N . GLY A 1 79 ? 28.420 16.170 30.019 1.00 76.75 76 GLY A N 1
ATOM 619 C CA . GLY A 1 79 ? 27.134 16.180 30.736 1.00 76.38 76 GLY A CA 1
ATOM 620 C C . GLY A 1 79 ? 26.260 17.424 30.634 1.00 72.92 76 GLY A C 1
ATOM 621 O O . GLY A 1 79 ? 25.151 17.438 31.165 1.00 68.81 76 GLY A O 1
ATOM 622 N N . LYS A 1 80 ? 26.759 18.475 29.991 1.00 73.30 77 LYS A N 1
ATOM 623 C CA . LYS A 1 80 ? 25.983 19.709 29.803 1.00 75.11 77 LYS A CA 1
ATOM 624 C C . LYS A 1 80 ? 25.708 19.982 28.314 1.00 70.31 77 LYS A C 1
ATOM 625 O O . LYS A 1 80 ? 26.588 20.435 27.571 1.00 70.03 77 LYS A O 1
ATOM 631 N N . LEU A 1 81 ? 24.480 19.691 27.891 1.00 68.81 78 LEU A N 1
ATOM 632 C CA . LEU A 1 81 ? 24.050 19.911 26.515 1.00 61.56 78 LEU A CA 1
ATOM 633 C C . LEU A 1 81 ? 24.878 19.083 25.527 1.00 63.83 78 LEU A C 1
ATOM 634 O O . LEU A 1 81 ? 25.284 19.579 24.479 1.00 64.96 78 LEU A O 1
ATOM 639 N N . ASP A 1 82 ? 25.115 17.816 25.868 1.00 65.20 79 ASP A N 1
ATOM 640 C CA . ASP A 1 82 ? 25.879 16.903 24.999 1.00 62.62 79 ASP A CA 1
ATOM 641 C C . ASP A 1 82 ? 25.230 16.725 23.637 1.00 58.50 79 ASP A C 1
ATOM 642 O O . ASP A 1 82 ? 25.898 16.358 22.668 1.00 55.94 79 ASP A O 1
ATOM 647 N N . ILE A 1 83 ? 23.928 16.998 23.558 1.00 57.70 80 ILE A N 1
ATOM 648 C CA . ILE A 1 83 ? 23.215 16.885 22.284 1.00 53.51 80 ILE A CA 1
ATOM 649 C C . ILE A 1 83 ? 23.746 17.910 21.264 1.00 49.57 80 ILE A C 1
ATOM 650 O O . ILE A 1 83 ? 23.890 17.591 20.091 1.00 48.40 80 ILE A O 1
ATOM 655 N N . PHE A 1 84 ? 24.076 19.125 21.701 1.00 50.54 81 PHE A N 1
ATOM 656 C CA . PHE A 1 84 ? 24.609 20.121 20.766 1.00 49.41 81 PHE A CA 1
ATOM 657 C C . PHE A 1 84 ? 26.038 19.775 20.339 1.00 50.91 81 PHE A C 1
ATOM 658 O O . PHE A 1 84 ? 26.447 20.087 19.229 1.00 49.27 81 PHE A O 1
ATOM 666 N N . LYS A 1 85 ? 26.805 19.148 21.218 1.00 51.30 82 LYS A N 1
ATOM 667 C CA . LYS A 1 85 ? 28.150 18.756 20.828 1.00 57.13 82 LYS A CA 1
ATOM 668 C C . LYS A 1 85 ? 28.092 17.736 19.689 1.00 53.07 82 LYS A C 1
ATOM 669 O O . LYS A 1 85 ? 28.801 17.880 18.702 1.00 54.70 82 LYS A O 1
ATOM 675 N N . SER A 1 86 ? 27.241 16.721 19.816 1.00 50.85 83 SER A N 1
ATOM 676 C CA . SER A 1 86 ? 27.117 15.706 18.765 1.00 50.80 83 SER A CA 1
ATOM 6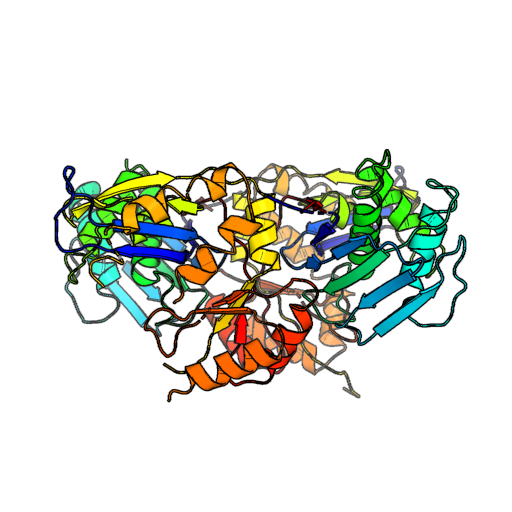77 C C . SER A 1 86 ? 26.786 16.371 17.430 1.00 52.75 83 SER A C 1
ATOM 678 O O . SER A 1 86 ? 27.335 16.005 16.403 1.00 53.80 83 SER A O 1
ATOM 681 N N . ILE A 1 87 ? 25.861 17.333 17.454 1.00 48.88 84 ILE A N 1
ATOM 682 C CA . ILE A 1 87 ? 25.485 18.039 16.255 1.00 47.58 84 ILE A CA 1
ATOM 683 C C . ILE A 1 87 ? 26.700 18.799 15.743 1.00 47.06 84 ILE A C 1
ATOM 684 O O . ILE A 1 87 ? 27.092 18.657 14.586 1.00 48.36 84 ILE A O 1
ATOM 689 N N . TYR A 1 88 ? 27.310 19.597 16.605 1.00 46.51 85 TYR A N 1
ATOM 690 C CA . TYR A 1 88 ? 28.494 20.346 16.196 1.00 49.90 85 TYR A CA 1
ATOM 691 C C . TYR A 1 88 ? 29.582 19.429 15.608 1.00 52.57 85 TYR A C 1
ATOM 692 O O . TYR A 1 88 ? 30.064 19.647 14.495 1.00 53.82 85 TYR A O 1
ATOM 701 N N . ASN A 1 89 ? 29.955 18.403 16.363 1.00 53.86 86 ASN A N 1
ATOM 702 C CA . ASN A 1 89 ? 30.968 17.453 15.917 1.00 56.41 86 ASN A CA 1
ATOM 703 C C . ASN A 1 89 ? 30.674 16.894 14.520 1.00 55.98 86 ASN A C 1
ATOM 704 O O . ASN A 1 89 ? 31.571 16.780 13.691 1.00 55.53 86 ASN A O 1
ATOM 709 N N . ARG A 1 90 ? 29.410 16.595 14.247 1.00 52.91 87 ARG A N 1
ATOM 710 C CA . ARG A 1 90 ? 29.020 16.028 12.971 1.00 53.76 87 ARG A CA 1
ATOM 711 C C . ARG A 1 90 ? 29.094 17.063 11.838 1.00 54.76 87 ARG A C 1
ATOM 712 O O . ARG A 1 90 ? 29.507 16.748 10.728 1.00 58.30 87 ARG A O 1
ATOM 720 N N . ILE A 1 91 ? 28.702 18.299 12.117 1.00 55.00 88 ILE A N 1
ATOM 721 C CA . ILE A 1 91 ? 28.799 19.372 11.118 1.00 53.15 88 ILE A CA 1
ATOM 722 C C . ILE A 1 91 ? 30.255 19.635 10.728 1.00 53.20 88 ILE A C 1
ATOM 723 O O . ILE A 1 91 ? 30.542 20.016 9.595 1.00 57.01 88 ILE A O 1
ATOM 728 N N . VAL A 1 92 ? 31.168 19.453 11.671 1.00 54.59 89 VAL A N 1
ATOM 729 C CA . VAL A 1 92 ? 32.602 19.658 11.404 1.00 58.25 89 VAL A CA 1
ATOM 730 C C . VAL A 1 92 ? 33.252 18.469 10.683 1.00 58.36 89 VAL A C 1
ATOM 731 O O . VAL A 1 92 ? 34.082 18.654 9.797 1.00 60.78 89 VAL A O 1
ATOM 735 N N A LYS A 1 93 ? 32.861 17.264 11.080 0.50 59.51 90 LYS A N 1
ATOM 736 N N B LYS A 1 93 ? 32.868 17.255 11.073 0.50 58.49 90 LYS A N 1
ATOM 737 C CA A LYS A 1 93 ? 33.397 16.033 10.516 0.50 61.87 90 LYS A CA 1
ATOM 738 C CA B LYS A 1 93 ? 33.429 16.032 10.495 0.50 60.15 90 LYS A CA 1
ATOM 739 C C A LYS A 1 93 ? 32.983 15.834 9.061 0.50 61.32 90 LYS A C 1
ATOM 740 C C B LYS A 1 93 ? 32.984 15.822 9.051 0.50 60.32 90 LYS A C 1
ATOM 741 O O A LYS A 1 93 ? 33.799 15.472 8.222 0.50 62.40 90 LYS A O 1
ATOM 742 O O B LYS A 1 93 ? 33.782 15.438 8.205 0.50 61.53 90 LYS A O 1
ATOM 753 N N . ASP A 1 94 ? 31.716 16.096 8.770 1.00 59.66 91 ASP A N 1
ATOM 754 C CA . ASP A 1 94 ? 31.173 15.891 7.427 1.00 63.43 91 ASP A CA 1
ATOM 755 C C . ASP A 1 94 ? 31.069 17.088 6.468 1.00 64.62 91 ASP A C 1
ATOM 756 O O . ASP A 1 94 ? 30.822 16.870 5.280 1.00 68.34 91 ASP A O 1
ATOM 761 N N . PHE A 1 95 ? 31.282 18.323 6.930 1.00 63.80 92 PHE A N 1
ATOM 762 C CA . PHE A 1 95 ? 31.141 19.481 6.020 1.00 62.15 92 PHE A CA 1
ATOM 763 C C . PHE A 1 95 ? 32.271 20.520 6.034 1.00 64.43 92 PHE A C 1
ATOM 764 O O . PHE A 1 95 ? 32.997 20.651 5.052 1.00 65.84 92 PHE A O 1
ATOM 772 N N . THR A 1 96 ? 32.421 21.247 7.142 1.00 65.13 93 THR A N 1
ATOM 773 C CA . THR A 1 96 ? 33.407 22.341 7.238 1.00 64.24 93 THR A CA 1
ATOM 774 C C . THR A 1 96 ? 34.889 21.988 7.339 1.00 67.43 93 THR A C 1
ATOM 775 O O . THR A 1 96 ? 35.718 22.815 6.991 1.00 67.13 93 THR A O 1
ATOM 779 N N . LYS A 1 97 ? 35.213 20.808 7.871 1.00 71.63 94 LYS A N 1
ATOM 780 C CA . LYS A 1 97 ? 36.610 20.331 8.030 1.00 77.76 94 LYS A CA 1
ATOM 781 C C . LYS A 1 97 ? 37.488 21.232 8.917 1.00 78.30 94 LYS A C 1
ATOM 782 O O . LYS A 1 97 ? 38.701 21.029 9.009 1.00 80.93 94 LYS A O 1
ATOM 788 N N . LYS A 1 98 ? 36.872 22.205 9.575 1.00 75.24 95 LYS A N 1
ATOM 789 C CA . LYS A 1 98 ? 37.600 23.151 10.409 1.00 74.02 95 LYS A CA 1
ATOM 790 C C . LYS A 1 98 ? 36.717 23.624 11.577 1.00 70.31 95 LYS A C 1
ATOM 791 O O . LYS A 1 98 ? 35.492 23.451 11.547 1.00 62.23 95 LYS A O 1
ATOM 797 N N . PRO A 1 99 ? 37.332 24.223 12.609 1.00 66.72 96 PRO A N 1
ATOM 798 C CA . PRO A 1 99 ? 36.542 24.694 13.739 1.00 62.69 96 PRO A CA 1
ATOM 799 C C . PRO A 1 99 ? 35.683 25.914 13.380 1.00 63.77 96 PRO A C 1
ATOM 800 O O . PRO A 1 99 ? 35.948 26.598 12.392 1.00 63.36 96 PRO A O 1
ATOM 804 N N . LEU A 1 100 ? 34.657 26.168 14.183 1.00 61.49 97 LEU A N 1
ATOM 805 C CA . LEU A 1 100 ? 33.758 27.296 13.956 1.00 60.60 97 LEU A CA 1
ATOM 806 C C . LEU A 1 100 ? 33.575 28.043 15.266 1.00 59.77 97 LEU A C 1
ATOM 807 O O . LEU A 1 100 ? 33.696 27.447 16.350 1.00 58.04 97 LEU A O 1
ATOM 812 N N . SER A 1 101 ? 33.284 29.339 15.172 1.00 57.78 98 SER A N 1
ATOM 813 C CA . SER A 1 101 ? 33.079 30.158 16.370 1.00 57.29 98 SER A CA 1
ATOM 814 C C . SER A 1 101 ? 31.683 30.794 16.316 1.00 51.88 98 SER A C 1
ATOM 815 O O . SER A 1 101 ? 31.356 31.511 15.370 1.00 51.07 98 SER A O 1
ATOM 818 N N . PHE A 1 102 ? 30.872 30.534 17.341 1.00 48.67 99 PHE A N 1
ATOM 819 C CA . PHE A 1 102 ? 29.485 30.986 17.358 1.00 48.63 99 PHE A CA 1
ATOM 820 C C . PHE A 1 102 ? 28.851 30.760 18.706 1.00 49.36 99 PHE A C 1
ATOM 821 O O . PHE A 1 102 ? 29.414 30.053 19.543 1.00 49.45 99 PHE A O 1
ATOM 829 N N . SER A 1 103 ? 27.653 31.328 18.884 1.00 48.76 100 SER A N 1
ATOM 830 C CA . SER A 1 103 ? 26.837 31.113 20.082 1.00 47.52 100 SER A CA 1
ATOM 831 C C . SER A 1 103 ? 25.491 30.585 19.587 1.00 47.84 100 SER A C 1
ATOM 832 O O . SER A 1 103 ? 24.966 31.079 18.604 1.00 46.67 100 SER A O 1
ATOM 835 N N . LEU A 1 104 ? 24.956 29.575 20.267 1.00 47.03 101 LEU A N 1
ATOM 836 C CA . LEU A 1 104 ? 23.710 28.937 19.897 1.00 42.73 101 LEU A CA 1
ATOM 837 C C . LEU A 1 104 ? 22.745 29.061 21.070 1.00 45.48 101 LEU A C 1
ATOM 838 O O . LEU A 1 104 ? 23.067 28.624 22.182 1.00 48.13 101 LEU A O 1
ATOM 843 N N . HIS A 1 105 ? 21.565 29.640 20.829 1.00 39.77 102 HIS A N 1
ATOM 844 C CA . HIS A 1 105 ? 20.607 29.866 21.906 1.00 41.71 102 HIS A CA 1
ATOM 845 C C . HIS A 1 105 ? 19.296 29.194 21.543 1.00 41.28 102 HIS A C 1
ATOM 846 O O . HIS A 1 105 ? 18.822 29.385 20.437 1.00 44.73 102 HIS A O 1
ATOM 853 N N . THR A 1 106 ? 18.699 28.424 22.453 1.00 42.54 103 THR A N 1
ATOM 854 C CA . THR A 1 106 ? 17.440 27.730 22.140 1.00 43.12 103 THR A CA 1
ATOM 855 C C . THR A 1 106 ? 16.450 27.679 23.288 1.00 44.99 103 THR A C 1
ATOM 856 O O . THR A 1 106 ? 16.821 27.842 24.451 1.00 41.66 103 THR A O 1
ATOM 860 N N . TYR A 1 107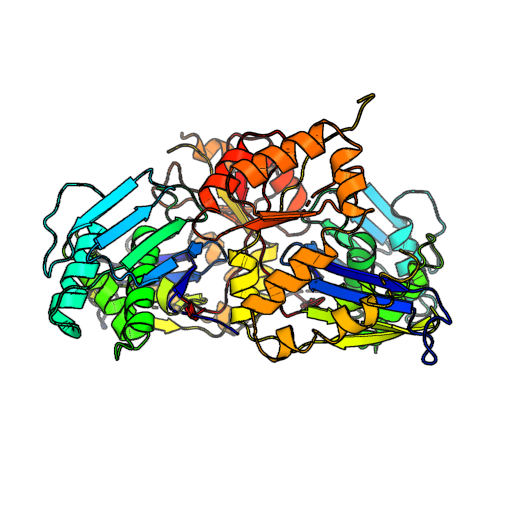 ? 15.185 27.431 22.952 1.00 43.16 104 TYR A N 1
ATOM 861 C CA . TYR A 1 107 ? 14.143 27.251 23.972 1.00 42.65 104 TYR A CA 1
ATOM 862 C C . TYR A 1 107 ? 12.873 26.728 23.320 1.00 42.13 104 TYR A C 1
ATOM 863 O O . TYR A 1 107 ? 12.607 26.979 22.137 1.00 41.80 104 TYR A O 1
ATOM 872 N N . SER A 1 108 ? 12.089 26.013 24.108 1.00 43.05 105 SER A N 1
ATOM 873 C CA . SER A 1 108 ? 10.864 25.403 23.635 1.00 44.19 105 SER A CA 1
ATOM 874 C C . SER A 1 108 ? 9.654 26.086 24.191 1.00 43.76 105 SER A C 1
ATOM 875 O O . SER A 1 108 ? 9.702 26.604 25.292 1.00 47.54 105 SER A O 1
ATOM 878 N N . ASP A 1 109 ? 8.553 26.071 23.442 1.00 44.29 106 ASP A N 1
ATOM 879 C CA . ASP A 1 109 ? 7.294 26.655 23.944 1.00 42.56 106 ASP A CA 1
ATOM 880 C C . ASP A 1 109 ? 6.609 25.769 24.981 1.00 46.44 106 ASP A C 1
ATOM 881 O O . ASP A 1 109 ? 5.686 26.223 25.652 1.00 49.95 106 ASP A O 1
ATOM 886 N N . VAL A 1 110 ? 7.046 24.515 25.098 1.00 47.54 107 VAL A N 1
ATOM 887 C CA . VAL A 1 110 ? 6.460 23.584 26.053 1.00 52.98 107 VAL A CA 1
ATOM 888 C C . VAL A 1 110 ? 7.530 23.057 26.997 1.00 53.66 107 VAL A C 1
ATOM 889 O O . VAL A 1 110 ? 8.680 22.959 26.618 1.00 51.39 107 VAL A O 1
ATOM 893 N N . PRO A 1 111 ? 7.133 22.693 28.226 1.00 63.52 108 PRO A N 1
ATOM 894 C CA . PRO A 1 111 ? 8.059 22.189 29.239 1.00 68.74 108 PRO A CA 1
ATOM 895 C C . PRO A 1 111 ? 8.710 20.844 28.909 1.00 70.92 108 PRO A C 1
ATOM 896 O O . PRO A 1 111 ? 8.237 20.081 28.048 1.00 63.14 108 PRO A O 1
ATOM 900 N N . SER A 1 112 ? 9.786 20.567 29.630 1.00 76.50 109 SER A N 1
ATOM 901 C CA . SER A 1 112 ? 10.535 19.329 29.492 1.00 86.80 109 SER A CA 1
ATOM 902 C C . SER A 1 112 ? 9.654 18.099 29.761 1.00 86.40 109 SER A C 1
ATOM 903 O O . SER A 1 112 ? 8.781 18.129 30.636 1.00 87.25 109 SER A O 1
ATOM 906 N N . GLY A 1 113 ? 9.866 17.037 28.982 1.00 82.53 110 GLY A N 1
ATOM 907 C CA . GLY A 1 113 ? 9.141 15.778 29.170 1.00 87.03 110 GLY A CA 1
ATOM 908 C C . GLY A 1 113 ? 7.909 15.552 28.313 1.00 82.89 110 GLY A C 1
ATOM 909 O O . GLY A 1 113 ? 7.445 14.419 28.181 1.00 84.61 110 GLY A O 1
ATOM 910 N N . SER A 1 114 ? 7.369 16.619 27.739 1.00 77.23 111 SER A N 1
ATOM 911 C CA . SER A 1 114 ? 6.175 16.516 26.896 1.00 76.06 111 SER A CA 1
ATOM 912 C C . SER A 1 114 ? 6.341 15.443 25.787 1.00 73.89 111 SER A C 1
ATOM 913 O O . SER A 1 114 ? 7.464 15.125 25.361 1.00 73.42 111 SER A O 1
ATOM 916 N N . GLY A 1 115 ? 5.222 14.871 25.346 1.00 68.34 112 GLY A N 1
ATOM 917 C CA . GLY A 1 115 ? 5.239 13.824 24.311 1.00 64.05 112 GLY A CA 1
ATOM 918 C C . GLY A 1 115 ? 4.817 14.364 22.961 1.00 59.57 112 GLY A C 1
ATOM 919 O O . GLY A 1 115 ? 3.952 13.787 22.290 1.00 59.18 112 GLY A O 1
ATOM 920 N N . LEU A 1 116 ? 5.462 15.456 22.557 1.00 55.15 113 LEU A N 1
ATOM 921 C CA . LEU A 1 116 ? 5.139 16.141 21.312 1.00 52.36 113 LEU A CA 1
ATOM 922 C C . LEU A 1 116 ? 6.281 16.171 20.297 1.00 46.69 113 LEU A C 1
ATOM 923 O O . LEU A 1 116 ? 6.274 17.006 19.407 1.00 43.11 113 LEU A O 1
ATOM 928 N N . GLY A 1 117 ? 7.253 15.272 20.434 1.00 45.49 114 GLY A N 1
ATOM 929 C CA . GLY A 1 117 ? 8.396 15.198 19.507 1.00 43.83 11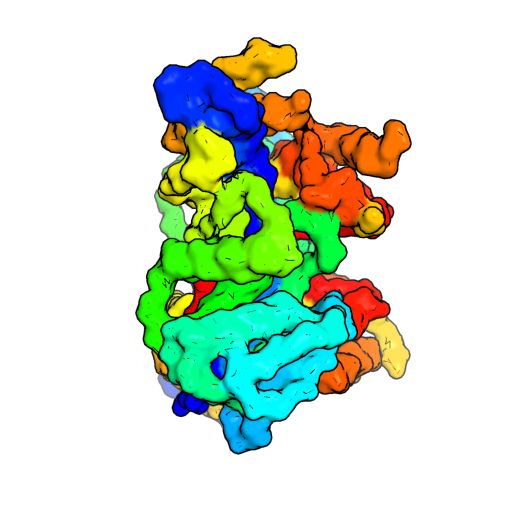4 GLY A CA 1
ATOM 930 C C . GLY A 1 117 ? 9.500 16.182 19.829 1.00 44.02 114 GLY A C 1
ATOM 931 O O . GLY A 1 117 ? 10.262 16.589 18.948 1.00 46.02 114 GLY A O 1
ATOM 932 N N . GLY A 1 118 ? 9.573 16.567 21.096 1.00 48.65 115 GLY A N 1
ATOM 933 C CA . GLY A 1 118 ? 10.548 17.549 21.590 1.00 52.13 115 GLY A CA 1
ATOM 934 C C . GLY A 1 118 ? 12.012 17.383 21.209 1.00 55.49 115 GLY A C 1
ATOM 935 O O . GLY A 1 118 ? 12.662 18.364 20.842 1.00 57.86 115 GLY A O 1
ATOM 936 N N . SER A 1 119 ? 12.536 16.159 21.272 1.00 54.32 116 SER A N 1
ATOM 937 C CA . SER A 1 119 ? 13.966 15.928 20.978 1.00 56.40 116 SER A CA 1
ATOM 938 C C . SER A 1 119 ? 14.318 16.007 19.497 1.00 53.54 116 SER A C 1
ATOM 939 O O . SER A 1 119 ? 15.343 16.575 19.117 1.00 57.49 116 SER A O 1
ATOM 942 N N . SER A 1 120 ? 13.476 15.417 18.670 1.00 48.03 117 SER A N 1
ATOM 943 C CA . SER A 1 120 ? 13.690 15.417 17.237 1.00 45.87 117 SER A CA 1
ATOM 944 C C . SER A 1 120 ? 13.535 16.831 16.715 1.00 44.12 117 SER A C 1
ATOM 945 O O . SER A 1 120 ? 14.298 17.259 15.873 1.00 45.04 117 SER A O 1
ATOM 948 N N . THR A 1 121 ? 12.499 17.519 17.196 1.00 40.57 118 THR A N 1
ATOM 949 C CA . THR A 1 121 ? 12.235 18.892 16.842 1.00 43.90 118 THR A CA 1
ATOM 950 C C . THR A 1 121 ? 13.444 19.801 17.167 1.00 44.11 118 THR A C 1
ATOM 951 O O . THR A 1 121 ? 13.774 20.706 16.403 1.00 43.31 118 THR A O 1
ATOM 955 N N . LEU A 1 122 ? 14.099 19.558 18.295 1.00 44.63 119 LEU A N 1
ATOM 956 C CA . LEU A 1 122 ? 15.264 20.366 18.688 1.00 45.15 119 LEU A CA 1
ATOM 957 C C . LEU A 1 122 ? 16.458 20.123 17.759 1.00 42.63 119 LEU A C 1
ATOM 958 O O . LEU A 1 122 ? 17.085 21.075 17.259 1.00 39.98 119 LEU A O 1
ATOM 963 N N . VAL A 1 123 ? 16.760 18.849 17.516 1.00 40.88 120 VAL A N 1
ATOM 964 C CA . VAL A 1 123 ? 17.900 18.482 16.662 1.00 39.76 120 VAL A CA 1
ATOM 965 C C . VAL A 1 123 ? 17.731 19.067 15.255 1.00 38.60 120 VAL A C 1
ATOM 966 O O . VAL A 1 123 ? 18.678 19.598 14.666 1.00 36.37 120 VAL A O 1
ATOM 970 N N . VAL A 1 124 ? 16.519 18.971 14.720 1.00 40.57 121 VAL A N 1
ATOM 971 C CA . VAL A 1 124 ? 16.215 19.527 13.391 1.00 39.08 121 VAL A CA 1
ATOM 972 C C . VAL A 1 124 ? 16.408 21.049 13.349 1.00 36.13 121 VAL A C 1
ATOM 973 O O . VAL A 1 124 ? 17.023 21.569 12.437 1.00 36.09 121 VAL A O 1
ATOM 977 N N . GLY A 1 125 ? 15.908 21.762 14.344 1.00 34.64 122 GLY A N 1
ATOM 978 C CA . GLY A 1 125 ? 16.071 23.207 14.350 1.00 34.25 122 GLY A CA 1
ATOM 979 C C . GLY A 1 125 ? 17.524 23.652 14.372 1.00 35.76 122 GLY A C 1
ATOM 980 O O . GLY A 1 125 ? 17.896 24.600 13.699 1.00 37.47 122 GLY A O 1
ATOM 981 N N . VAL A 1 126 ? 18.352 22.949 15.134 1.00 35.64 123 VAL A N 1
ATOM 982 C CA . VAL A 1 126 ? 19.766 23.296 15.256 1.00 34.52 123 VAL A CA 1
ATOM 983 C C . VAL A 1 126 ? 20.536 22.975 13.961 1.00 36.88 123 VAL A C 1
ATOM 984 O O . VAL A 1 126 ? 21.276 23.823 13.419 1.00 35.34 123 VAL A O 1
ATOM 988 N N . ILE A 1 127 ? 20.344 21.760 13.454 1.00 36.33 124 ILE A N 1
ATOM 989 C CA . ILE A 1 127 ? 20.975 21.354 12.215 1.00 37.64 124 ILE A CA 1
ATOM 990 C C . ILE A 1 127 ? 20.644 22.374 11.142 1.00 38.08 124 ILE A C 1
ATOM 991 O O . ILE A 1 127 ? 21.516 22.803 10.402 1.00 38.09 124 ILE A O 1
ATOM 996 N N . LYS A 1 128 ? 19.375 22.777 11.072 1.00 39.20 125 LYS A N 1
ATOM 997 C CA . LYS A 1 128 ? 18.914 23.755 10.067 1.00 36.84 125 LYS A CA 1
ATOM 998 C C . LYS A 1 128 ? 19.592 25.099 10.230 1.00 36.67 125 LYS A C 1
ATOM 999 O O . LYS A 1 128 ? 19.844 25.794 9.261 1.00 40.78 125 LYS A O 1
ATOM 1005 N N . ALA A 1 129 ? 19.890 25.464 11.464 1.00 37.09 126 ALA A N 1
ATOM 1006 C CA . ALA A 1 129 ? 20.573 26.713 11.723 1.00 38.41 126 ALA A CA 1
ATOM 1007 C C . ALA A 1 129 ? 21.984 26.677 11.113 1.00 40.79 126 ALA A C 1
ATOM 1008 O O . ALA A 1 129 ? 22.415 27.626 10.466 1.00 39.22 126 ALA A O 1
ATOM 1010 N N . PHE A 1 130 ? 22.690 25.569 11.319 1.00 42.13 127 PHE A N 1
ATOM 1011 C CA . PHE A 1 130 ? 24.039 25.399 10.762 1.00 42.30 127 PHE A CA 1
ATOM 1012 C C . PHE A 1 130 ? 24.019 25.340 9.239 1.00 42.57 127 PHE A C 1
ATOM 1013 O O . PHE A 1 130 ? 24.871 25.919 8.581 1.00 44.45 127 PHE A O 1
ATOM 1021 N N . ALA A 1 131 ? 23.046 24.624 8.686 1.00 51.38 128 ALA A N 1
ATOM 1022 C CA . ALA A 1 131 ? 22.917 24.488 7.243 1.00 51.16 128 ALA A CA 1
ATOM 1023 C C . ALA A 1 131 ? 22.716 25.837 6.536 1.00 51.99 128 ALA A C 1
ATOM 1024 O O . ALA A 1 131 ? 23.334 26.100 5.506 1.00 54.21 128 ALA A O 1
ATOM 1026 N N A GLU A 1 132 ? 21.853 26.662 7.117 0.50 50.81 129 GLU A N 1
ATOM 1027 N N B GLU A 1 132 ? 21.842 26.689 7.057 0.50 52.19 129 GLU A N 1
ATOM 1028 C CA A GLU A 1 132 ? 21.531 27.992 6.604 0.50 52.43 129 GLU A CA 1
ATOM 1029 C CA B GLU A 1 132 ? 21.619 27.999 6.417 0.50 54.86 129 GLU A CA 1
ATOM 1030 C C A GLU A 1 132 ? 22.727 28.932 6.715 0.50 53.32 129 GLU A C 1
ATOM 1031 C C B GLU A 1 132 ? 22.752 28.985 6.701 0.50 54.52 129 GLU A C 1
ATOM 1032 O O A GLU A 1 132 ? 23.028 29.705 5.802 0.50 56.19 129 GLU A O 1
ATOM 1033 O O B GLU A 1 132 ? 23.033 29.865 5.882 0.50 57.04 129 GLU A O 1
ATOM 1044 N N . TRP A 1 133 ? 23.394 28.853 7.857 1.00 51.48 130 TRP A N 1
ATOM 1045 C CA . TRP A 1 133 ? 24.524 29.694 8.156 1.00 51.68 130 TRP A CA 1
ATOM 1046 C C . TRP A 1 133 ? 25.731 29.366 7.266 1.00 53.30 130 TRP A C 1
ATOM 1047 O O . TRP A 1 133 ? 26.384 30.261 6.718 1.00 54.06 130 TRP A O 1
ATOM 1058 N N . LEU A 1 134 ? 26.008 28.076 7.124 1.00 51.19 131 LEU A N 1
ATOM 1059 C CA . LEU A 1 134 ? 27.164 27.610 6.376 1.00 52.35 131 LEU A CA 1
ATOM 1060 C C . LEU A 1 134 ? 26.863 27.269 4.924 1.00 54.61 131 LEU A C 1
ATOM 1061 O O . LEU A 1 134 ? 27.756 26.826 4.210 1.00 58.81 131 LEU A O 1
ATOM 1066 N N . ASN A 1 135 ? 25.615 27.471 4.488 1.00 53.86 132 ASN A N 1
ATOM 1067 C CA . ASN A 1 135 ? 25.209 27.219 3.094 1.00 55.72 132 ASN A CA 1
ATOM 1068 C C . ASN A 1 135 ? 25.458 25.770 2.684 1.00 56.51 132 ASN A C 1
ATOM 1069 O O . ASN A 1 135 ? 25.898 25.491 1.575 1.00 60.47 132 ASN A O 1
ATOM 1074 N N . LEU A 1 136 ? 25.178 24.845 3.586 1.00 53.71 133 LEU A N 1
ATOM 1075 C CA . LEU A 1 136 ? 25.406 23.436 3.306 1.00 54.71 133 LEU A CA 1
ATOM 1076 C C . LEU A 1 136 ? 24.406 22.929 2.285 1.00 56.74 133 LEU A C 1
ATOM 1077 O O . LEU A 1 136 ? 23.256 23.338 2.304 1.00 54.57 133 LEU A O 1
ATOM 1082 N N . PRO A 1 137 ? 24.839 22.030 1.387 1.00 62.36 134 PRO A N 1
ATOM 1083 C CA . PRO A 1 137 ? 23.912 21.491 0.394 1.00 65.92 134 PRO A CA 1
ATOM 1084 C C . PRO A 1 137 ? 22.999 20.444 1.048 1.00 64.99 134 PRO A C 1
ATOM 1085 O O . PRO A 1 137 ? 23.214 19.244 0.893 1.00 66.92 134 PRO A O 1
ATOM 1089 N N . LEU A 1 138 ? 21.982 20.912 1.769 1.00 65.58 135 LEU A N 1
ATOM 1090 C CA . LEU A 1 138 ? 21.078 20.026 2.515 1.00 63.13 135 LEU A CA 1
ATOM 1091 C C . LEU A 1 138 ? 19.593 20.282 2.329 1.00 60.70 135 LEU A C 1
ATOM 1092 O O . LEU A 1 138 ? 19.056 21.252 2.843 1.00 60.98 135 LEU A O 1
ATOM 1097 N N . GLY A 1 139 ? 18.920 19.380 1.625 1.00 62.02 136 GLY A N 1
ATOM 1098 C CA . GLY A 1 139 ? 17.485 19.503 1.442 1.00 59.47 136 GLY A CA 1
ATOM 1099 C C . GLY A 1 139 ? 16.802 19.131 2.732 1.00 56.22 136 GLY A C 1
ATOM 1100 O O . GLY A 1 139 ? 17.443 18.731 3.699 1.00 56.08 136 GLY A O 1
ATOM 1101 N N . GLU A 1 140 ? 15.490 19.221 2.746 1.00 58.15 137 GLU A N 1
ATOM 1102 C CA . GLU A 1 140 ? 14.744 18.919 3.947 1.00 58.12 137 GLU A CA 1
ATOM 1103 C C . GLU A 1 140 ? 14.865 17.433 4.345 1.00 55.10 137 GLU A C 1
ATOM 1104 O O . GLU A 1 140 ? 15.054 17.130 5.517 1.00 53.13 137 GLU A O 1
ATOM 1110 N N . TYR A 1 141 ? 14.768 16.511 3.389 1.00 55.87 138 TYR A N 1
ATOM 1111 C CA . TYR A 1 141 ? 14.910 15.072 3.696 1.00 55.94 138 TYR A CA 1
ATOM 1112 C C . TYR A 1 141 ? 16.292 14.739 4.290 1.00 52.62 138 TYR A C 1
ATOM 1113 O O . TYR A 1 141 ? 16.398 13.979 5.253 1.00 47.31 138 TYR A O 1
ATOM 1122 N N . GLU A 1 142 ? 17.331 15.338 3.713 1.00 53.35 139 GLU A N 1
ATOM 1123 C CA . GLU A 1 142 ? 18.706 15.150 4.169 1.00 53.61 139 GLU A CA 1
ATOM 1124 C C . GLU A 1 142 ? 18.861 15.685 5.584 1.00 49.20 139 GLU A C 1
ATOM 1125 O O . GLU A 1 142 ? 19.631 15.152 6.363 1.00 45.78 139 GLU A O 1
ATOM 1131 N N . ILE A 1 143 ? 18.097 16.713 5.938 1.00 46.87 140 ILE A N 1
ATOM 1132 C CA . ILE A 1 143 ? 18.169 17.229 7.303 1.00 44.68 140 ILE A CA 1
ATOM 1133 C C . ILE A 1 143 ? 17.471 16.281 8.270 1.00 43.99 140 ILE A C 1
ATOM 1134 O O . ILE A 1 143 ? 17.952 16.053 9.378 1.00 44.45 140 ILE A O 1
ATOM 1139 N N . ALA A 1 144 ? 16.355 15.707 7.847 1.00 45.28 141 ALA A N 1
ATOM 1140 C CA . ALA A 1 144 ? 15.649 14.747 8.693 1.00 46.48 141 ALA A CA 1
ATOM 1141 C C . ALA A 1 144 ? 16.499 13.487 8.893 1.00 49.30 141 ALA A C 1
ATOM 1142 O O . ALA A 1 144 ? 16.515 12.944 10.003 1.00 48.91 141 ALA A O 1
ATOM 1144 N N . LYS A 1 145 ? 17.198 13.017 7.842 1.00 50.88 142 LYS A N 1
ATOM 1145 C CA . LYS A 1 145 ? 18.052 11.837 8.015 1.00 55.12 142 LYS A CA 1
ATOM 1146 C C . LYS A 1 145 ? 19.138 12.126 9.022 1.00 53.18 142 LYS A C 1
ATOM 1147 O O . LYS A 1 145 ? 19.311 11.405 10.009 1.00 53.22 142 LYS A O 1
ATOM 1153 N N . LEU A 1 146 ? 19.870 13.197 8.773 1.00 51.55 143 LEU A N 1
ATOM 1154 C CA . LEU A 1 146 ? 20.947 13.569 9.650 1.00 50.53 143 LEU A CA 1
ATOM 1155 C C . LEU A 1 146 ? 20.407 13.618 11.090 1.00 47.43 143 LEU A C 1
ATOM 1156 O O . LEU A 1 146 ? 20.973 13.012 11.988 1.00 45.28 143 LEU A O 1
ATOM 1161 N N . ALA A 1 147 ? 19.279 14.288 11.292 1.00 46.43 144 ALA A N 1
ATOM 1162 C CA . ALA A 1 147 ? 18.667 14.364 12.625 1.00 46.46 144 ALA A CA 1
ATOM 1163 C C . ALA A 1 147 ? 18.396 12.970 13.237 1.00 50.01 144 ALA A C 1
ATOM 1164 O O . ALA A 1 147 ? 18.626 12.734 14.432 1.00 48.80 144 ALA A O 1
ATOM 1166 N N . TYR A 1 148 ? 17.897 12.055 12.417 1.00 51.54 145 TYR A N 1
ATOM 1167 C CA . TYR A 1 148 ? 17.583 10.710 12.878 1.00 54.27 145 TYR A CA 1
ATOM 1168 C C . TYR A 1 148 ? 18.836 9.929 13.266 1.00 56.34 145 TYR A C 1
ATOM 1169 O O . TYR A 1 148 ? 18.846 9.243 14.286 1.00 59.43 145 TYR A O 1
ATOM 1178 N N . GLU A 1 149 ? 19.891 10.047 12.460 1.00 58.15 146 GLU A N 1
ATOM 1179 C CA . GLU A 1 149 ? 21.144 9.328 12.705 1.00 58.23 146 GLU A CA 1
ATOM 1180 C C . GLU A 1 149 ? 21.758 9.755 14.018 1.00 60.98 146 GLU A C 1
ATOM 1181 O O . GLU A 1 149 ? 22.198 8.925 14.835 1.00 63.08 146 GLU A O 1
ATOM 1187 N N . ILE A 1 150 ? 21.783 11.061 14.221 1.00 60.25 147 ILE A N 1
ATOM 1188 C CA . ILE A 1 150 ? 22.344 11.633 15.427 1.00 62.51 147 ILE A CA 1
ATOM 1189 C C . ILE A 1 150 ? 21.519 11.194 16.626 1.00 64.67 147 ILE A C 1
ATOM 1190 O O . ILE A 1 150 ? 22.076 10.829 17.662 1.00 68.47 147 ILE A O 1
ATOM 1195 N N . GLU A 1 151 ? 20.197 11.170 16.469 1.00 62.78 148 GLU A N 1
ATOM 1196 C CA . GLU A 1 151 ? 19.327 10.817 17.588 1.00 63.89 148 GLU A CA 1
ATOM 1197 C C . GLU A 1 151 ? 19.335 9.323 17.967 1.00 66.02 148 GLU A C 1
ATOM 1198 O O . GLU A 1 151 ? 19.229 9.007 19.155 1.00 66.69 148 GLU A O 1
ATOM 1204 N N A ARG A 1 152 ? 19.453 8.416 16.994 0.50 64.58 149 ARG A N 1
ATOM 1205 N N B ARG A 1 152 ? 19.467 8.425 16.985 0.50 64.78 149 ARG A N 1
ATOM 1206 C CA A ARG A 1 152 ? 19.482 6.985 17.330 0.50 68.29 149 ARG A CA 1
ATOM 1207 C CA B ARG A 1 152 ? 19.478 6.986 17.283 0.50 68.53 149 ARG A CA 1
ATOM 1208 C C A ARG A 1 152 ? 20.844 6.589 17.897 0.50 72.15 149 ARG A C 1
ATOM 1209 C C B ARG A 1 152 ? 20.834 6.571 17.864 0.50 72.27 149 ARG A C 1
ATOM 1210 O O A ARG A 1 152 ? 20.918 5.833 18.864 0.50 73.00 149 ARG A O 1
ATOM 1211 O O B ARG A 1 152 ? 20.892 5.788 18.811 0.50 72.97 149 ARG A O 1
ATOM 1226 N N . GLU A 1 153 ? 21.910 7.126 17.301 1.00 74.92 150 GLU A N 1
ATOM 1227 C CA . GLU A 1 153 ? 23.286 6.805 17.703 1.00 85.23 150 GLU A CA 1
ATOM 1228 C C . GLU A 1 153 ? 23.717 7.408 19.028 1.00 92.57 150 GLU A C 1
ATOM 1229 O O . GLU A 1 153 ? 24.297 6.714 19.863 1.00 97.27 150 GLU A O 1
ATOM 1235 N N . ASP A 1 154 ? 23.436 8.693 19.216 1.00 96.79 151 ASP A N 1
ATOM 1236 C CA . ASP A 1 154 ? 23.852 9.403 20.424 1.00 106.92 151 ASP A CA 1
ATOM 1237 C C . ASP A 1 154 ? 22.698 9.677 21.405 1.00 113.46 151 ASP A C 1
ATOM 1238 O O . ASP A 1 154 ? 22.528 10.799 21.877 1.00 110.78 151 ASP A O 1
ATOM 1243 N N . LEU A 1 155 ? 21.925 8.624 21.686 1.00 125.26 152 LEU A N 1
ATOM 1244 C CA . LEU A 1 155 ? 20.799 8.621 22.651 1.00 130.77 152 LEU A CA 1
ATOM 1245 C C . LEU A 1 155 ? 20.278 7.185 22.816 1.00 129.48 152 LEU A C 1
ATOM 1246 O O . LEU A 1 155 ? 20.635 6.498 23.780 1.00 128.65 152 LEU A O 1
ATOM 1251 N N . GLY A 1 156 ? 19.446 6.735 21.878 1.00 123.94 153 GLY A N 1
ATOM 1252 C CA . GLY A 1 156 ? 18.925 5.368 21.927 1.00 127.52 153 GLY A CA 1
ATOM 1253 C C . GLY A 1 156 ? 17.467 5.181 21.550 1.00 128.05 153 GLY A C 1
ATOM 1254 O O . GLY A 1 156 ? 16.796 4.316 22.113 1.00 131.06 153 GLY A O 1
ATOM 1255 N N . ILE A 1 157 ? 16.974 5.977 20.600 1.00 122.45 154 ILE A N 1
ATOM 1256 C CA . ILE A 1 157 ? 15.579 5.863 20.143 1.00 125.69 154 ILE A CA 1
ATOM 1257 C C . ILE A 1 157 ? 15.495 4.847 19.006 1.00 119.57 154 ILE A C 1
ATOM 1258 O O . ILE A 1 157 ? 16.456 4.660 18.254 1.00 113.55 154 ILE A O 1
ATOM 1263 N N . VAL A 1 158 ? 14.343 4.189 18.904 1.00 115.42 155 VAL A N 1
ATOM 1264 C CA . VAL A 1 158 ? 14.086 3.203 17.857 1.00 117.27 155 VAL A CA 1
ATOM 1265 C C . VAL A 1 158 ? 12.594 3.252 17.512 1.00 116.59 155 VAL A C 1
ATOM 1266 O O . VAL A 1 158 ? 11.756 3.492 18.389 1.00 112.05 155 VAL A O 1
ATOM 1270 N N . GLY A 1 159 ? 12.272 3.050 16.235 1.00 115.24 156 GLY A N 1
ATOM 1271 C CA . GLY A 1 159 ? 10.880 3.078 15.778 1.00 112.25 156 GLY A CA 1
ATOM 1272 C C . GLY A 1 159 ? 10.665 3.734 14.422 1.00 106.60 156 GLY A C 1
ATOM 1273 O O . GLY A 1 159 ? 9.562 3.668 13.874 1.00 111.07 156 GLY A O 1
ATOM 1274 N N . GLY A 1 160 ? 11.710 4.366 13.880 1.00 97.84 157 GLY A N 1
ATOM 1275 C CA . GLY A 1 160 ? 11.627 5.036 12.576 1.00 91.76 157 GLY A CA 1
ATOM 1276 C C . GLY A 1 160 ? 11.815 6.537 12.689 1.00 82.10 157 GLY A C 1
ATOM 1277 O O . GLY A 1 160 ? 11.716 7.103 13.777 1.00 72.95 157 GLY A O 1
ATOM 1278 N N . ALA A 1 161 ? 12.050 7.188 11.554 1.00 77.91 158 ALA A N 1
ATOM 1279 C CA . ALA A 1 161 ? 12.302 8.635 11.530 1.00 76.32 158 ALA A CA 1
ATOM 1280 C C . ALA A 1 161 ? 11.029 9.497 11.589 1.00 74.58 158 ALA A C 1
ATOM 1281 O O . ALA A 1 161 ? 11.027 10.649 11.153 1.00 69.22 158 ALA A O 1
ATOM 1283 N N . GLN A 1 162 ? 9.978 8.940 12.185 1.00 74.41 159 GLN A N 1
ATOM 1284 C CA . GLN A 1 162 ? 8.668 9.589 12.287 1.00 67.82 159 GLN A CA 1
ATOM 1285 C C . GLN A 1 162 ? 8.719 11.051 12.701 1.00 61.94 159 GLN A C 1
ATOM 1286 O O . GLN A 1 162 ? 8.206 11.924 12.008 1.00 63.66 159 GLN A O 1
ATOM 1292 N N . ASP A 1 163 ? 9.326 11.299 13.856 1.00 56.61 160 ASP A N 1
ATOM 1293 C CA . ASP A 1 163 ? 9.367 12.628 14.447 1.00 52.97 160 ASP A CA 1
ATOM 1294 C C . ASP A 1 163 ? 10.231 13.633 13.710 1.00 50.34 160 ASP A C 1
ATOM 1295 O O . ASP A 1 163 ? 9.934 14.849 13.754 1.00 45.76 160 ASP A O 1
ATOM 1300 N N . GLN A 1 164 ? 11.277 13.140 13.036 1.00 46.85 161 GLN A N 1
ATOM 1301 C CA . GLN A 1 164 ? 12.182 14.004 12.284 1.00 46.74 161 GLN A CA 1
ATOM 1302 C C . GLN A 1 164 ? 11.533 14.482 10.981 1.00 45.17 161 GLN A C 1
ATOM 1303 O O . GLN A 1 164 ? 11.772 15.625 10.547 1.00 44.74 161 GLN A O 1
ATOM 1309 N N . TYR A 1 165 ? 10.729 13.616 10.359 1.00 42.86 162 TYR A N 1
ATOM 1310 C CA . TYR A 1 165 ? 10.053 13.976 9.120 1.00 44.18 162 TYR A CA 1
ATOM 1311 C C . TYR A 1 165 ? 8.948 14.985 9.404 1.00 41.28 162 TYR A C 1
ATOM 1312 O O . TYR A 1 165 ? 8.729 15.887 8.625 1.00 39.77 162 TYR A O 1
ATOM 1321 N N . ALA A 1 166 ? 8.247 14.815 10.519 1.00 41.26 163 ALA A N 1
ATOM 1322 C CA . ALA A 1 166 ? 7.179 15.736 10.886 1.00 40.80 163 ALA A CA 1
ATOM 1323 C C . ALA A 1 166 ? 7.746 17.129 11.129 1.00 41.05 163 ALA A C 1
ATOM 1324 O O . ALA A 1 166 ? 7.217 18.125 10.621 1.00 43.40 163 ALA A O 1
ATOM 1326 N N . ALA A 1 167 ? 8.813 17.206 11.914 1.00 40.14 164 ALA A N 1
ATOM 1327 C CA . ALA A 1 167 ? 9.430 18.499 12.222 1.00 40.47 164 ALA A CA 1
ATOM 1328 C C . ALA A 1 167 ? 10.016 19.190 10.981 1.00 40.34 164 ALA A C 1
ATOM 1329 O O . ALA A 1 167 ? 9.912 20.399 10.828 1.00 40.46 164 ALA A O 1
ATOM 1331 N N . THR A 1 168 ? 10.621 18.412 10.098 1.00 41.07 165 THR A N 1
ATOM 1332 C CA . THR A 1 168 ? 11.251 18.953 8.896 1.00 42.66 165 THR A CA 1
ATOM 1333 C C . THR A 1 168 ? 10.246 19.329 7.799 1.00 41.60 165 THR A C 1
ATOM 1334 O O . THR A 1 168 ? 10.310 20.437 7.241 1.00 40.36 165 THR A O 1
ATOM 1338 N N . PHE A 1 169 ? 9.332 18.403 7.498 1.00 40.04 166 PHE A N 1
ATOM 1339 C CA . PHE A 1 169 ? 8.344 18.586 6.441 1.00 39.82 166 PHE A CA 1
ATOM 1340 C C . PHE A 1 169 ? 7.081 19.280 6.901 1.00 38.46 166 PHE A C 1
ATOM 1341 O O . PHE A 1 169 ? 6.459 19.980 6.130 1.00 38.26 166 PHE A O 1
ATOM 1349 N N . GLY A 1 170 ? 6.672 19.059 8.139 1.00 37.65 167 GLY A N 1
ATOM 1350 C CA . GLY A 1 170 ? 5.487 19.732 8.641 1.00 37.89 167 GLY A CA 1
ATOM 1351 C C . GLY A 1 170 ? 4.196 19.301 7.974 1.00 37.00 167 GLY A C 1
ATOM 1352 O O . GLY A 1 170 ? 4.192 18.435 7.098 1.00 36.49 167 GLY A O 1
ATOM 1353 N N . GLY A 1 171 ? 3.101 19.929 8.381 1.00 33.26 168 GLY A N 1
ATOM 1354 C CA . GLY A 1 171 ? 1.801 19.585 7.854 1.00 33.51 168 GLY A CA 1
ATOM 1355 C C . GLY A 1 171 ? 1.297 18.261 8.433 1.00 34.08 168 GLY A C 1
ATOM 1356 O O . GLY A 1 171 ? 1.750 17.802 9.484 1.00 32.74 168 GLY A O 1
ATOM 1357 N N . PHE A 1 172 ? 0.335 17.671 7.742 1.00 33.76 169 PHE A N 1
ATOM 1358 C CA . PHE A 1 172 ? -0.210 16.387 8.110 1.00 33.90 169 PHE A CA 1
ATOM 1359 C C . PHE A 1 172 ? 0.585 15.378 7.341 1.00 37.84 169 PHE A C 1
ATOM 1360 O O . PHE A 1 172 ? 0.790 15.533 6.143 1.00 36.92 169 PHE A O 1
ATOM 1368 N N . ASN A 1 173 ? 1.062 14.351 8.034 1.00 41.04 170 ASN A N 1
ATOM 1369 C CA . ASN A 1 173 ? 1.847 13.304 7.408 1.00 44.38 170 ASN A CA 1
ATOM 1370 C C . ASN A 1 173 ? 1.309 11.961 7.820 1.00 47.41 170 ASN A C 1
ATOM 1371 O O . ASN A 1 173 ? 1.147 11.688 9.008 1.00 47.08 170 ASN A O 1
ATOM 1376 N N . PHE A 1 174 ? 0.998 11.141 6.829 1.00 50.44 171 PHE A N 1
ATOM 1377 C CA . PHE A 1 174 ? 0.519 9.805 7.071 1.00 54.14 171 PHE A CA 1
ATOM 1378 C C . PHE A 1 174 ? 1.689 8.904 6.763 1.00 54.84 171 PHE A C 1
ATOM 1379 O O . PHE A 1 174 ? 2.175 8.893 5.637 1.00 58.34 171 PHE A O 1
ATOM 1395 N N . GLU A 1 176 ? 3.406 5.085 6.704 1.00 67.30 173 GLU A N 1
ATOM 1396 C CA . GLU A 1 176 ? 3.192 3.644 6.661 1.00 72.55 173 GLU A CA 1
ATOM 1397 C C . GLU A 1 176 ? 4.517 2.942 6.847 1.00 71.22 173 GLU A C 1
ATOM 1398 O O . GLU A 1 176 ? 5.539 3.352 6.294 1.00 68.43 173 GLU A O 1
ATOM 1404 N N . PHE A 1 177 ? 4.494 1.900 7.664 1.00 74.11 174 PHE A N 1
ATOM 1405 C CA . PHE A 1 177 ? 5.705 1.160 7.981 1.00 79.79 174 PHE A CA 1
ATOM 1406 C C . PHE A 1 177 ? 5.729 -0.233 7.356 1.00 83.82 174 PHE A C 1
ATOM 1407 O O . PHE A 1 177 ? 4.741 -0.977 7.407 1.00 83.07 174 PHE A O 1
ATOM 1415 N N . TYR A 1 178 ? 6.868 -0.567 6.755 1.00 87.32 175 TYR A N 1
ATOM 1416 C CA . TYR A 1 178 ? 7.055 -1.859 6.123 1.00 95.17 175 TYR A CA 1
ATOM 1417 C C . TYR A 1 178 ? 8.301 -2.572 6.655 1.00 101.01 175 TYR A C 1
ATOM 1418 O O . TYR A 1 178 ? 9.421 -2.053 6.584 1.00 98.28 175 TYR A O 1
ATOM 1427 N N . ASN A 1 179 ? 8.073 -3.756 7.213 1.00 108.70 176 ASN A N 1
ATOM 1428 C CA . ASN A 1 179 ? 9.127 -4.614 7.744 1.00 116.61 176 ASN A CA 1
ATOM 1429 C C . ASN A 1 179 ? 10.023 -3.880 8.752 1.00 115.22 176 ASN A C 1
ATOM 1430 O O . ASN A 1 179 ? 11.229 -4.118 8.816 1.00 105.36 176 ASN A O 1
ATOM 1435 N N . ASN A 1 180 ? 9.406 -2.982 9.528 1.00 119.92 177 ASN A N 1
ATOM 1436 C CA . ASN A 1 180 ? 10.090 -2.189 10.557 1.00 119.86 177 ASN A CA 1
ATOM 1437 C C . ASN A 1 180 ? 11.337 -1.495 10.022 1.00 120.33 177 ASN A C 1
ATOM 1438 O O . ASN A 1 180 ? 12.252 -1.176 10.786 1.00 118.63 177 ASN A O 1
ATOM 1443 N N . LYS A 1 181 ? 11.362 -1.246 8.714 1.00 121.37 178 LYS A N 1
ATOM 1444 C CA . LYS A 1 181 ? 12.540 -0.667 8.073 1.00 119.04 178 LYS A CA 1
ATOM 1445 C C . LYS A 1 181 ? 12.129 0.536 7.202 1.00 107.89 178 LYS A C 1
ATOM 1446 O O . LYS A 1 181 ? 12.412 1.686 7.544 1.00 96.07 178 LYS A O 1
ATOM 1452 N N . ARG A 1 182 ? 11.438 0.263 6.098 1.00 104.41 179 ARG A N 1
ATOM 1453 C CA . ARG A 1 182 ? 11.004 1.314 5.177 1.00 105.77 179 ARG A CA 1
ATOM 1454 C C . ARG A 1 182 ? 9.828 2.150 5.691 1.00 101.49 179 ARG A C 1
ATOM 1455 O O . ARG A 1 182 ? 8.716 1.649 5.864 1.00 97.37 179 ARG A O 1
ATOM 1463 N N . VAL A 1 183 ? 10.088 3.428 5.937 1.00 90.46 180 VAL A N 1
ATOM 1464 C CA . VAL A 1 183 ? 9.045 4.338 6.363 1.00 87.91 180 VAL A CA 1
ATOM 1465 C C . VAL A 1 183 ? 8.621 5.080 5.112 1.00 85.21 180 VAL A C 1
ATOM 1466 O O . VAL A 1 183 ? 9.426 5.793 4.503 1.00 82.25 180 VAL A O 1
ATOM 1470 N N . ILE A 1 184 ? 7.381 4.862 4.692 1.00 80.83 181 ILE A N 1
ATOM 1471 C CA . ILE A 1 184 ? 6.833 5.566 3.542 1.00 78.73 181 ILE A CA 1
ATOM 1472 C C . ILE A 1 184 ? 6.057 6.741 4.138 1.00 74.58 181 ILE A C 1
ATOM 1473 O O . ILE A 1 184 ? 5.152 6.573 4.964 1.00 68.03 181 ILE A O 1
ATOM 1478 N N . VAL A 1 185 ? 6.464 7.938 3.757 1.00 69.73 182 VAL A N 1
ATOM 1479 C CA . VAL A 1 185 ? 5.855 9.129 4.279 1.00 68.06 182 VAL A CA 1
ATOM 1480 C C . VAL A 1 185 ? 5.001 9.754 3.208 1.00 64.19 182 VAL A C 1
ATOM 1481 O O . VAL A 1 185 ? 5.488 10.023 2.112 1.00 66.47 182 VAL A O 1
ATOM 1485 N N . ASN A 1 186 ? 3.723 9.948 3.522 1.00 57.42 183 ASN A N 1
ATOM 1486 C CA . ASN A 1 186 ? 2.797 10.601 2.617 1.00 56.31 183 ASN A CA 1
ATOM 1487 C C . ASN A 1 186 ? 2.506 12.005 3.155 1.00 55.64 183 ASN A C 1
ATOM 1488 O O . ASN A 1 186 ? 1.699 12.147 4.073 1.00 50.10 183 ASN A O 1
ATOM 1493 N N . PRO A 1 187 ? 3.199 13.041 2.628 1.00 52.51 184 PRO A N 1
ATOM 1494 C CA . PRO A 1 187 ? 2.895 14.399 3.068 1.00 52.43 184 PRO A CA 1
ATOM 1495 C C . PRO A 1 187 ? 1.571 14.797 2.422 1.00 51.62 184 PRO A C 1
ATOM 1496 O O . PRO A 1 187 ? 1.511 15.048 1.223 1.00 50.79 184 PRO A O 1
ATOM 1500 N N . LEU A 1 188 ? 0.516 14.821 3.225 1.00 53.50 185 LEU A N 1
ATOM 1501 C CA . LEU A 1 188 ? -0.829 15.098 2.737 1.00 49.41 185 LEU A CA 1
ATOM 1502 C C . LEU A 1 188 ? -1.112 16.547 2.429 1.00 45.00 185 LEU A C 1
ATOM 1503 O O . LEU A 1 188 ? -0.668 17.431 3.125 1.00 44.21 185 LEU A O 1
ATOM 1508 N N . ARG A 1 189 ? -1.830 16.775 1.344 1.00 46.78 186 ARG A N 1
ATOM 1509 C CA . ARG A 1 189 ? -2.271 18.088 1.011 1.00 48.62 186 ARG A CA 1
ATOM 1510 C C . ARG A 1 189 ? -3.686 18.021 1.580 1.00 50.32 186 ARG A C 1
ATOM 1511 O O . ARG A 1 189 ? -4.507 17.229 1.125 1.00 52.26 186 ARG A O 1
ATOM 1519 N N . ILE A 1 190 ? -3.941 18.819 2.604 1.00 50.34 187 ILE A N 1
ATOM 1520 C CA . ILE A 1 190 ? -5.213 18.830 3.309 1.00 48.33 187 ILE A CA 1
ATOM 1521 C C . ILE A 1 190 ? -5.892 20.170 3.119 1.00 47.67 187 ILE A C 1
ATOM 1522 O O . ILE A 1 190 ? -5.236 21.211 3.205 1.00 42.46 187 ILE A O 1
ATOM 1527 N N . LYS A 1 191 ? -7.199 20.123 2.846 1.00 46.57 188 LYS A N 1
ATOM 1528 C CA . LYS A 1 191 ? -8.013 21.320 2.710 1.00 52.02 188 LYS A CA 1
ATOM 1529 C C . LYS A 1 191 ? -7.921 22.047 4.020 1.00 47.43 188 LYS A C 1
ATOM 1530 O O . LYS A 1 191 ? -8.060 21.434 5.071 1.00 50.82 188 LYS A O 1
ATOM 1536 N N . ASN A 1 192 ? -7.682 23.344 3.957 1.00 43.26 189 ASN A N 1
ATOM 1537 C CA . ASN A 1 192 ? -7.540 24.156 5.147 1.00 47.49 189 ASN A CA 1
ATOM 1538 C C . ASN A 1 192 ? -8.691 24.064 6.132 1.00 47.93 189 ASN A C 1
ATOM 1539 O O . ASN A 1 192 ? -8.462 24.103 7.338 1.00 47.39 189 ASN A O 1
ATOM 1544 N N . TRP A 1 193 ? -9.922 23.936 5.638 1.00 44.06 190 TRP A N 1
ATOM 1545 C CA . TRP A 1 193 ? -11.045 23.888 6.552 1.00 39.17 190 TRP A CA 1
ATOM 1546 C C . TRP A 1 193 ? -11.059 22.610 7.350 1.00 40.07 190 TRP A C 1
ATOM 1547 O O . TRP A 1 193 ? -11.631 22.577 8.442 1.00 39.37 190 TRP A O 1
ATOM 1558 N N . ILE A 1 194 ? -10.436 21.547 6.826 1.00 39.83 191 ILE A N 1
ATOM 1559 C CA . ILE A 1 194 ? -10.376 20.300 7.584 1.00 37.59 191 ILE A CA 1
ATOM 1560 C C . ILE A 1 194 ? -9.623 20.583 8.868 1.00 34.95 191 ILE A C 1
ATOM 1561 O O . ILE A 1 194 ? -10.107 20.273 9.948 1.00 35.33 191 ILE A O 1
ATOM 1566 N N . ALA A 1 195 ? -8.457 21.223 8.733 1.00 31.69 192 ALA A N 1
ATOM 1567 C CA . ALA A 1 195 ? -7.615 21.579 9.866 1.00 30.94 192 ALA A CA 1
ATOM 1568 C C . ALA A 1 195 ? -8.343 22.489 10.825 1.00 32.11 192 ALA A C 1
ATOM 1569 O O . ALA A 1 195 ? -8.285 22.296 12.038 1.00 30.46 192 ALA A O 1
ATOM 1571 N N . SER A 1 196 ? -9.036 23.491 10.269 1.00 32.26 193 SER A N 1
ATOM 1572 C CA . SER A 1 196 ? -9.783 24.438 11.078 1.00 31.19 193 SER A CA 1
ATOM 1573 C C . SER A 1 196 ? -10.864 23.755 11.861 1.00 31.07 193 SER A C 1
ATOM 1574 O O . SER A 1 196 ? -11.117 24.113 13.017 1.00 30.43 193 SER A O 1
ATOM 1577 N N . GLU A 1 197 ? -11.501 22.764 11.238 1.00 31.77 194 GLU A N 1
ATOM 1578 C CA . GLU A 1 197 ? -12.592 22.035 11.879 1.00 32.14 194 GLU A CA 1
ATOM 1579 C C . GLU A 1 197 ? -12.006 21.161 12.976 1.00 34.83 194 GLU A C 1
ATOM 1580 O O . GLU A 1 197 ? -12.564 21.072 14.072 1.00 32.59 194 GLU A O 1
ATOM 1586 N N . LEU A 1 198 ? -10.881 20.506 12.687 1.00 37.50 195 LEU A N 1
ATOM 1587 C CA . LEU A 1 198 ? -10.217 19.709 13.731 1.00 38.04 195 LEU A CA 1
ATOM 1588 C C . LEU A 1 198 ? -9.847 20.580 14.937 1.00 34.43 195 LEU A C 1
ATOM 1589 O O . LEU A 1 198 ? -10.068 20.165 16.081 1.00 34.77 195 LEU A O 1
ATOM 1594 N N . GLU A 1 199 ? -9.292 21.769 14.679 1.00 32.73 196 GLU A N 1
ATOM 1595 C CA . GLU A 1 199 ? -8.947 22.725 15.761 1.00 34.06 196 GLU A CA 1
ATOM 1596 C C . GLU A 1 199 ? -10.190 23.114 16.553 1.00 33.00 196 GLU A C 1
ATOM 1597 O O . GLU A 1 199 ? -10.139 23.223 17.773 1.00 31.27 196 GLU A O 1
ATOM 1603 N N . ALA A 1 200 ? -11.310 23.325 15.859 1.00 33.51 197 ALA A N 1
ATOM 1604 C CA . ALA A 1 200 ? -12.564 23.725 16.539 1.00 33.18 197 ALA A CA 1
ATOM 1605 C C . ALA A 1 200 ? -13.075 22.626 17.470 1.00 35.54 197 ALA A C 1
ATOM 1606 O O . ALA A 1 200 ? -13.718 22.918 18.483 1.00 35.79 197 ALA A O 1
ATOM 1608 N N . ARG A 1 201 ? -12.755 21.373 17.129 1.00 36.75 198 ARG A N 1
ATOM 1609 C CA . ARG A 1 201 ? -13.171 20.199 17.895 1.00 42.77 198 ARG A CA 1
ATOM 1610 C C . ARG A 1 201 ? -12.160 19.753 18.928 1.00 40.64 198 ARG A C 1
ATOM 1611 O O . ARG A 1 201 ? -12.357 18.726 19.541 1.00 46.06 198 ARG A O 1
ATOM 1619 N N . THR A 1 202 ? -11.063 20.453 19.125 1.00 40.51 199 THR A N 1
ATOM 1620 C CA . THR A 1 202 ? -10.084 19.892 20.024 1.00 38.52 199 THR A CA 1
ATOM 1621 C C . THR A 1 202 ? -9.537 20.816 21.099 1.00 38.30 199 THR A C 1
ATOM 1622 O O . THR A 1 202 ? -9.444 22.017 20.924 1.00 37.07 199 THR A O 1
ATOM 1626 N N . VAL A 1 203 ? -9.194 20.208 22.228 1.00 38.27 200 VAL A N 1
ATOM 1627 C CA . VAL A 1 203 ? -8.613 20.893 23.362 1.00 37.75 200 VAL A CA 1
ATOM 1628 C C . VAL A 1 203 ? -7.370 20.130 23.816 1.00 36.43 200 VAL A C 1
ATOM 1629 O O . VAL A 1 203 ? -7.400 18.921 23.974 1.00 36.92 200 VAL A O 1
ATOM 1633 N N . LEU A 1 204 ? -6.284 20.849 24.014 1.00 37.34 201 LEU A N 1
ATOM 1634 C CA . LEU A 1 204 ? -5.013 20.268 24.449 1.00 38.20 201 LEU A CA 1
ATOM 1635 C C . LEU A 1 204 ? -4.774 20.746 25.881 1.00 38.22 201 LEU A C 1
ATOM 1636 O O . LEU A 1 204 ? -4.734 21.947 26.129 1.00 36.85 201 LEU A O 1
ATOM 1641 N N . TYR A 1 205 ? -4.618 19.815 26.815 1.00 39.92 202 TYR A N 1
ATOM 1642 C CA . TYR A 1 205 ? -4.439 20.149 28.223 1.00 40.20 202 TYR A CA 1
ATOM 1643 C C . TYR A 1 205 ? -3.221 19.490 28.845 1.00 42.40 202 TYR A C 1
ATOM 1644 O O . TYR A 1 205 ? -3.100 18.279 28.823 1.00 41.24 202 TYR A O 1
ATOM 1653 N N . PHE A 1 206 ? -2.323 20.304 29.392 1.00 44.91 203 PHE A N 1
ATOM 1654 C CA . PHE A 1 206 ? -1.167 19.807 30.119 1.00 47.69 203 PHE A CA 1
ATOM 1655 C C . PHE A 1 206 ? -1.610 19.668 31.556 1.00 48.45 203 PHE A C 1
ATOM 1656 O O . PHE A 1 206 ? -2.103 20.616 32.154 1.00 53.85 203 PHE A O 1
ATOM 1664 N N . THR A 1 207 ? -1.394 18.484 32.106 1.00 49.44 204 THR A N 1
ATOM 1665 C CA . THR A 1 207 ? -1.894 18.120 33.428 1.00 52.99 204 THR A CA 1
ATOM 1666 C C . THR A 1 207 ? -1.185 18.619 34.679 1.00 55.50 204 THR A C 1
ATOM 1667 O O . THR A 1 207 ? -1.858 18.976 35.655 1.00 56.38 204 THR A O 1
ATOM 1671 N N . ASN A 1 208 ? 0.150 18.625 34.657 1.00 57.00 205 ASN A N 1
ATOM 1672 C CA . ASN A 1 208 ? 0.968 18.988 35.820 1.00 61.48 205 ASN A CA 1
ATOM 1673 C C . ASN A 1 208 ? 0.668 18.034 36.968 1.00 64.11 205 ASN A C 1
ATOM 1674 O O . ASN A 1 208 ? 0.576 18.432 38.122 1.00 69.21 205 ASN A O 1
ATOM 1679 N N . ILE A 1 209 ? 0.503 16.764 36.618 1.00 70.49 206 ILE A N 1
ATOM 1680 C CA . ILE A 1 209 ? 0.224 15.710 37.581 1.00 80.33 206 ILE A CA 1
ATOM 1681 C C . ILE A 1 209 ? 1.512 14.983 37.961 1.00 88.02 206 ILE A C 1
ATOM 1682 O O . ILE A 1 209 ? 2.498 15.000 37.221 1.00 87.92 206 ILE A O 1
ATOM 1687 N N . THR A 1 210 ? 1.489 14.381 39.145 1.00 94.39 207 THR A N 1
ATOM 1688 C CA . THR A 1 210 ? 2.573 13.547 39.645 1.00 96.47 207 THR A CA 1
ATOM 1689 C C . THR A 1 210 ? 1.828 12.350 40.229 1.00 96.25 207 THR A C 1
ATOM 1690 O O . THR A 1 210 ? 1.072 12.500 41.194 1.00 90.42 207 THR A O 1
ATOM 1694 N N . ARG A 1 211 ? 1.994 11.174 39.628 1.00 97.54 208 ARG A N 1
ATOM 1695 C CA . ARG A 1 211 ? 1.249 9.999 40.090 1.00 110.84 208 ARG A CA 1
ATOM 1696 C C . ARG A 1 211 ? 1.738 9.498 41.449 1.00 110.67 208 ARG A C 1
ATOM 1697 O O . ARG A 1 211 ? 2.882 9.734 41.832 1.00 113.74 208 ARG A O 1
ATOM 1705 N N . GLU A 1 212 ? 0.843 8.835 42.178 1.00 110.29 209 GLU A N 1
ATOM 1706 C CA . GLU A 1 212 ? 1.151 8.284 43.496 1.00 119.72 209 GLU A CA 1
ATOM 1707 C C . GLU A 1 212 ? 0.464 6.927 43.670 1.00 121.88 209 GLU A C 1
ATOM 1708 O O . GLU A 1 212 ? -0.139 6.409 42.728 1.00 119.20 209 GLU A O 1
ATOM 1714 N N . ALA A 1 213 ? 0.566 6.350 44.868 1.00 126.67 210 ALA A N 1
ATOM 1715 C CA . ALA A 1 213 ? -0.053 5.053 45.153 1.00 131.20 210 ALA A CA 1
ATOM 1716 C C . ALA A 1 213 ? -1.585 5.123 45.114 1.00 138.00 210 ALA A C 1
ATOM 1717 O O . ALA A 1 213 ? -2.245 5.203 46.157 1.00 141.00 210 ALA A O 1
ATOM 1719 N N . LYS A 1 214 ? -2.126 5.105 43.894 1.00 130.31 211 LYS A N 1
ATOM 1720 C CA . LYS A 1 214 ? -3.566 5.108 43.644 1.00 123.97 211 LYS A CA 1
ATOM 1721 C C . LYS A 1 214 ? -4.383 4.760 44.896 1.00 127.22 211 LYS A C 1
ATOM 1722 O O . LYS A 1 214 ? -5.517 4.283 44.813 1.00 129.99 211 LYS A O 1
ATOM 1728 N N . SER A 1 229 ? -7.998 -9.171 19.855 1.00 130.19 226 SER A N 1
ATOM 1729 C CA . SER A 1 229 ? -6.604 -8.740 19.833 1.00 130.12 226 SER A CA 1
ATOM 1730 C C . SER A 1 229 ? -5.815 -9.522 18.782 1.00 133.66 226 SER A C 1
ATOM 1731 O O . SER A 1 229 ? -5.068 -8.938 17.991 1.00 129.77 226 SER A O 1
ATOM 1734 N N . LEU A 1 230 ? -5.996 -10.843 18.782 1.00 135.27 227 LEU A N 1
ATOM 1735 C CA . LEU A 1 230 ? -5.314 -11.735 17.843 1.00 133.52 227 LEU A CA 1
ATOM 1736 C C . LEU A 1 230 ? -5.916 -11.631 16.435 1.00 134.74 227 LEU A C 1
ATOM 1737 O O . LEU A 1 230 ? -5.400 -12.231 15.486 1.00 127.05 227 LEU A O 1
ATOM 1742 N N . GLU A 1 231 ? -7.014 -10.879 16.318 1.00 136.50 228 GLU A N 1
ATOM 1743 C CA . GLU A 1 231 ? -7.707 -10.682 15.040 1.00 143.37 228 GLU A CA 1
ATOM 1744 C C . GLU A 1 231 ? -8.070 -9.207 14.815 1.00 144.90 228 GLU A C 1
ATOM 1745 O O . GLU A 1 231 ? -7.994 -8.717 13.686 1.00 146.50 228 GLU A O 1
ATOM 1751 N N . ALA A 1 232 ? -8.464 -8.507 15.881 1.00 142.41 229 ALA A N 1
ATOM 1752 C CA . ALA A 1 232 ? -8.812 -7.081 15.787 1.00 137.54 229 ALA A CA 1
ATOM 1753 C C . ALA A 1 232 ? -7.611 -6.251 15.314 1.00 136.27 229 ALA A C 1
ATOM 1754 O O . ALA A 1 232 ? -7.769 -5.148 14.784 1.00 133.91 229 ALA A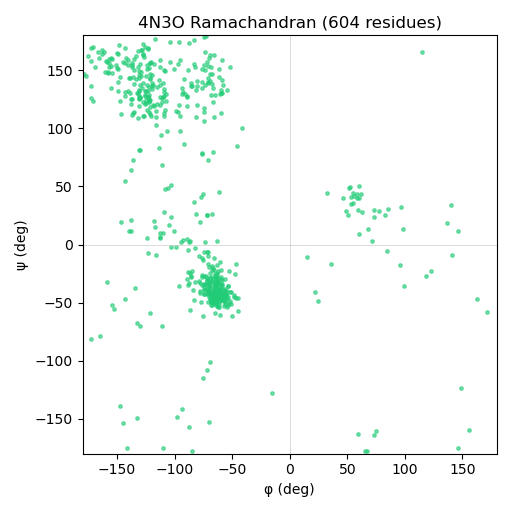 O 1
ATOM 1764 N N . HIS A 1 234 ? -5.787 -7.123 12.948 1.00 131.61 231 HIS A N 1
ATOM 1765 C CA . HIS A 1 234 ? -5.771 -7.281 11.486 1.00 131.34 231 HIS A CA 1
ATOM 1766 C C . HIS A 1 234 ? -6.588 -6.181 10.773 1.00 124.07 231 HIS A C 1
ATOM 1767 O O . HIS A 1 234 ? -6.439 -5.971 9.564 1.00 115.70 231 HIS A O 1
ATOM 1774 N N . ALA A 1 235 ? -7.443 -5.485 11.528 1.00 118.47 232 ALA A N 1
ATOM 1775 C CA . ALA A 1 235 ? -8.272 -4.400 10.984 1.00 111.30 232 ALA A CA 1
ATOM 1776 C C . ALA A 1 235 ? -7.541 -3.044 11.011 1.00 107.57 232 ALA A C 1
ATOM 1777 O O . ALA A 1 235 ? -8.105 -2.017 10.631 1.00 99.87 232 ALA A O 1
ATOM 1779 N N . ILE A 1 236 ? -6.287 -3.052 11.456 1.00 106.11 233 ILE A N 1
ATOM 1780 C CA . ILE A 1 236 ? -5.480 -1.839 11.520 1.00 103.26 233 ILE A CA 1
ATOM 1781 C C . ILE A 1 236 ? -5.160 -1.288 10.127 1.00 100.12 233 ILE A C 1
ATOM 1782 O O . ILE A 1 236 ? -5.331 -0.095 9.891 1.00 93.57 233 ILE A O 1
ATOM 1787 N N . LYS A 1 237 ? -4.708 -2.145 9.210 1.00 101.48 234 LYS A N 1
ATOM 1788 C CA . LYS A 1 237 ? -4.400 -1.697 7.840 1.00 97.89 234 LYS A CA 1
ATOM 1789 C C . LYS A 1 237 ? -5.665 -1.238 7.108 1.00 98.58 234 LYS A C 1
ATOM 1790 O O . LYS A 1 237 ? -5.591 -0.497 6.126 1.00 104.11 234 LYS A O 1
ATOM 1796 N N . GLN A 1 238 ? -6.818 -1.703 7.577 1.00 95.67 235 GLN A N 1
ATOM 1797 C CA . GLN A 1 238 ? -8.090 -1.304 7.001 1.00 95.27 235 GLN A CA 1
ATOM 1798 C C . GLN A 1 238 ? -8.421 0.098 7.519 1.00 82.82 235 GLN A C 1
ATOM 1799 O O . GLN A 1 238 ? -8.883 0.957 6.770 1.00 74.38 235 GLN A O 1
ATOM 1805 N N . ASP A 1 239 ? -8.176 0.323 8.807 1.00 78.60 236 ASP A N 1
ATOM 1806 C CA . ASP A 1 239 ? -8.424 1.632 9.413 1.00 81.31 236 ASP A CA 1
ATOM 1807 C C . ASP A 1 239 ? -7.555 2.714 8.773 1.00 72.22 236 ASP A C 1
ATOM 1808 O O . ASP A 1 239 ? -7.986 3.851 8.651 1.00 70.62 236 ASP A O 1
ATOM 1813 N N . ALA A 1 240 ? -6.350 2.338 8.356 1.00 68.44 237 ALA A N 1
ATOM 1814 C CA . ALA A 1 240 ? -5.422 3.254 7.700 1.00 72.94 237 ALA A CA 1
ATOM 1815 C C . ALA A 1 240 ? -5.980 3.725 6.358 1.00 74.28 237 ALA A C 1
ATOM 1816 O O . ALA A 1 240 ? -6.143 4.924 6.140 1.00 65.81 237 ALA A O 1
ATOM 1818 N N . ILE A 1 241 ? -6.257 2.793 5.448 1.00 75.19 238 ILE A N 1
ATOM 1819 C CA . ILE A 1 241 ? -6.806 3.196 4.145 1.00 78.21 238 ILE A CA 1
ATOM 1820 C C . ILE A 1 241 ? -8.147 3.932 4.307 1.00 72.85 238 ILE A C 1
ATOM 1821 O O . ILE A 1 241 ? -8.484 4.812 3.516 1.00 70.35 238 ILE A O 1
ATOM 1826 N N . LYS A 1 242 ? -8.883 3.599 5.357 1.00 69.45 239 LYS A N 1
ATOM 1827 C CA . LYS A 1 242 ? -10.163 4.229 5.590 1.00 70.67 239 LYS A CA 1
ATOM 1828 C C . LYS A 1 242 ? -9.942 5.671 6.031 1.00 65.56 239 LYS A C 1
ATOM 1829 O O . LYS A 1 242 ? -10.692 6.556 5.634 1.00 60.93 239 LYS A O 1
ATOM 1843 N N . LYS A 1 244 ? -7.211 7.499 5.281 1.00 57.18 241 LYS A N 1
ATOM 1844 C CA . LYS A 1 244 ? -6.700 8.286 4.154 1.00 60.24 241 LYS A CA 1
ATOM 1845 C C . LYS A 1 244 ? -7.867 8.754 3.301 1.00 57.52 241 LYS A C 1
ATOM 1846 O O . LYS A 1 244 ? -7.961 9.922 2.947 1.00 54.22 241 LYS A O 1
ATOM 1852 N N . GLU A 1 245 ? -8.749 7.816 2.969 1.00 59.06 242 GLU A N 1
ATOM 1853 C CA . GLU A 1 245 ? -9.891 8.104 2.124 1.00 60.02 242 GLU A CA 1
ATOM 1854 C C . GLU A 1 245 ? -10.738 9.204 2.753 1.00 57.24 242 GLU A C 1
ATOM 1855 O O . GLU A 1 245 ? -11.135 10.134 2.066 1.00 59.18 242 GLU A O 1
ATOM 1861 N N . ALA A 1 246 ? -10.976 9.119 4.063 1.00 53.92 243 ALA A N 1
ATOM 1862 C CA . ALA A 1 246 ? -11.778 10.130 4.767 1.00 53.11 243 ALA A CA 1
ATOM 1863 C C . ALA A 1 246 ? -11.094 11.512 4.719 1.00 51.04 243 ALA A C 1
ATOM 1864 O O . ALA A 1 246 ? -11.757 12.547 4.612 1.00 55.11 243 ALA A O 1
ATOM 1866 N N . LEU A 1 247 ? -9.774 11.514 4.812 1.00 49.31 244 LEU A N 1
ATOM 1867 C CA . LEU A 1 247 ? -9.002 12.750 4.751 1.00 52.75 244 LEU A CA 1
ATOM 1868 C C . LEU A 1 247 ? -9.094 13.323 3.351 1.00 55.16 244 LEU A C 1
ATOM 1869 O O . LEU A 1 247 ? -9.437 14.482 3.171 1.00 58.33 244 LEU A O 1
ATOM 1874 N N . PHE A 1 248 ? -8.799 12.498 2.357 1.00 55.66 245 PHE A N 1
ATOM 1875 C CA . PHE A 1 248 ? -8.923 12.921 0.970 1.00 60.45 245 PHE A CA 1
ATOM 1876 C C . PHE A 1 248 ? -10.348 13.425 0.675 1.00 60.55 245 PHE A C 1
ATOM 1877 O O . PHE A 1 248 ? -10.535 14.496 0.109 1.00 64.15 245 PHE A O 1
ATOM 1885 N N . ARG A 1 249 ? -11.343 12.658 1.103 1.00 58.27 246 ARG A N 1
ATOM 1886 C CA . ARG A 1 249 ? -12.737 13.008 0.888 1.00 57.33 246 ARG A CA 1
ATOM 1887 C C . ARG A 1 249 ? -13.233 14.172 1.734 1.00 59.84 246 ARG A C 1
ATOM 1888 O O . ARG A 1 249 ? -14.354 14.612 1.546 1.00 62.36 246 ARG A O 1
ATOM 1896 N N . ALA A 1 250 ? -12.424 14.666 2.669 1.00 60.48 247 ALA A N 1
ATOM 1897 C CA . ALA A 1 250 ? -12.893 15.722 3.559 1.00 58.32 247 ALA A CA 1
ATOM 1898 C C . ALA A 1 250 ? -14.184 15.248 4.257 1.00 60.49 247 ALA A C 1
ATOM 1899 O O . ALA A 1 250 ? -15.103 16.025 4.519 1.00 62.19 247 ALA A O 1
ATOM 1901 N N . ASP A 1 251 ? -14.238 13.959 4.558 1.00 59.79 248 ASP A N 1
ATOM 1902 C CA . ASP A 1 251 ? -15.411 13.376 5.180 1.00 62.38 248 ASP A CA 1
ATOM 1903 C C . ASP A 1 251 ? -15.235 13.428 6.693 1.00 64.41 248 ASP A C 1
ATOM 1904 O O . ASP A 1 251 ? -14.794 12.463 7.338 1.00 63.89 248 ASP A O 1
ATOM 1909 N N . PHE A 1 252 ? -15.625 14.556 7.265 1.00 63.38 249 PHE A N 1
ATOM 1910 C CA . PHE A 1 252 ? -15.413 14.762 8.678 1.00 57.15 249 PHE A CA 1
ATOM 1911 C C . PHE A 1 252 ? -16.247 13.870 9.586 1.00 60.29 249 PHE A C 1
ATOM 1912 O O . PHE A 1 252 ? -15.826 13.566 10.698 1.00 61.62 249 PHE A O 1
ATOM 1920 N N . GLY A 1 253 ? -17.420 13.443 9.118 1.00 68.44 250 GLY A N 1
ATOM 1921 C CA . GLY A 1 253 ? -18.275 12.529 9.898 1.00 66.95 250 GLY A CA 1
ATOM 1922 C C . GLY A 1 253 ? -17.599 11.172 10.101 1.00 65.80 250 GLY A C 1
ATOM 1923 O O . GLY A 1 253 ? -17.642 10.598 11.193 1.00 73.25 250 GLY A O 1
ATOM 1924 N N . THR A 1 254 ? -16.970 10.666 9.046 1.00 59.60 251 THR A N 1
ATOM 1925 C CA . THR A 1 254 ? -16.260 9.396 9.099 1.00 61.21 251 THR A CA 1
ATOM 1926 C C . THR A 1 254 ? -14.884 9.540 9.767 1.00 58.57 251 THR A C 1
ATOM 1927 O O . THR A 1 254 ? -14.392 8.607 10.395 1.00 54.19 251 THR A O 1
ATOM 1931 N N . LEU A 1 255 ? -14.261 10.700 9.609 1.00 53.41 252 LEU A N 1
ATOM 1932 C CA . LEU A 1 255 ? -12.963 10.932 10.214 1.00 53.09 252 LEU A CA 1
ATOM 1933 C C . LEU A 1 255 ? -13.089 10.911 11.735 1.00 55.97 252 LEU A C 1
ATOM 1934 O O . LEU A 1 255 ? -12.326 10.233 12.426 1.00 53.73 252 LEU A O 1
ATOM 1939 N N . ALA A 1 256 ? -14.060 11.657 12.249 1.00 58.76 253 ALA A N 1
ATOM 1940 C CA . ALA A 1 256 ? -14.295 11.727 13.688 1.00 59.85 253 ALA A CA 1
ATOM 1941 C C . ALA A 1 256 ? -14.523 10.331 14.219 1.00 58.61 253 ALA A C 1
ATOM 1942 O O . ALA A 1 256 ? -13.987 9.946 15.249 1.00 59.14 253 ALA A O 1
ATOM 1944 N N . GLN A 1 257 ? -15.322 9.579 13.478 1.00 61.39 254 GLN A N 1
ATOM 1945 C CA . GLN A 1 257 ? -15.682 8.212 13.821 1.00 62.93 254 GLN A CA 1
ATOM 1946 C C . GLN A 1 257 ? -14.460 7.293 13.927 1.00 60.50 254 GLN A C 1
ATOM 1947 O O . GLN A 1 257 ? -14.312 6.571 14.912 1.00 60.68 254 GLN A O 1
ATOM 1953 N N . ILE A 1 258 ? -13.574 7.346 12.933 1.00 60.26 255 ILE A N 1
ATOM 1954 C CA . ILE A 1 258 ? -12.388 6.475 12.913 1.00 64.13 255 ILE A CA 1
ATOM 1955 C C . ILE A 1 258 ? -11.315 6.912 13.906 1.00 60.70 255 ILE A C 1
ATOM 1956 O O . ILE A 1 258 ? -10.594 6.085 14.465 1.00 59.53 255 ILE A O 1
ATOM 1961 N N . LEU A 1 259 ? -11.186 8.209 14.116 1.00 59.55 256 LEU A N 1
ATOM 1962 C CA . LEU A 1 259 ? -10.251 8.671 15.113 1.00 59.18 256 LEU A CA 1
ATOM 1963 C C . LEU A 1 259 ? -10.798 8.167 16.437 1.00 60.13 256 LEU A C 1
ATOM 1964 O O . LEU A 1 259 ? -10.086 7.537 17.208 1.00 59.61 256 LEU A O 1
ATOM 1969 N N . GLY A 1 260 ? -12.092 8.400 16.662 1.00 64.96 257 GLY A N 1
ATOM 1970 C CA . GLY A 1 260 ? -12.763 7.952 17.881 1.00 67.45 257 GLY A CA 1
ATOM 1971 C C . GLY A 1 260 ? -12.423 6.510 18.204 1.00 71.47 257 GLY A C 1
ATOM 1972 O O . GLY A 1 260 ? -12.086 6.184 19.337 1.00 74.84 257 GLY A O 1
ATOM 1973 N N . LYS A 1 261 ? -12.483 5.650 17.193 1.00 75.21 258 LYS A N 1
ATOM 1974 C CA . LYS A 1 261 ? -12.192 4.236 17.383 1.00 77.76 258 LYS A CA 1
ATOM 1975 C C . LYS A 1 261 ? -10.767 3.963 17.876 1.00 78.00 258 LYS A C 1
ATOM 1976 O O . LYS A 1 261 ? -10.590 3.404 18.954 1.00 77.25 258 LYS A O 1
ATOM 1982 N N . SER A 1 262 ? -9.760 4.360 17.095 1.00 79.46 259 SER A N 1
ATOM 1983 C CA . SER A 1 262 ? -8.346 4.103 17.450 1.00 79.71 259 SER A CA 1
ATOM 1984 C C . SER A 1 262 ? -7.966 4.591 18.853 1.00 81.34 259 SER A C 1
ATOM 1985 O O . SER A 1 262 ? -6.998 4.113 19.450 1.00 76.23 259 SER A O 1
ATOM 1988 N N . TRP A 1 263 ? -8.733 5.543 19.366 1.00 80.21 260 TRP A N 1
ATOM 1989 C CA . TRP A 1 263 ? -8.493 6.096 20.693 1.00 83.46 260 TRP A CA 1
ATOM 1990 C C . TRP A 1 263 ? -8.999 5.202 21.829 1.00 96.75 260 TRP A C 1
ATOM 1991 O O . TRP A 1 263 ? -8.718 5.462 23.002 1.00 106.70 260 TRP A O 1
ATOM 2002 N N . ARG A 1 264 ? -9.751 4.161 21.478 1.00 99.40 261 ARG A N 1
ATOM 2003 C CA . ARG A 1 264 ? -10.239 3.187 22.453 1.00 101.31 261 ARG A CA 1
ATOM 2004 C C . ARG A 1 264 ? -9.543 1.872 22.108 1.00 102.14 261 ARG A C 1
ATOM 2005 O O . ARG A 1 264 ? -10.100 1.029 21.402 1.00 103.48 261 ARG A O 1
ATOM 2013 N N . SER A 1 265 ? -8.312 1.713 22.588 1.00 106.59 262 SER A N 1
ATOM 2014 C CA . SER A 1 265 ? -7.509 0.531 22.269 1.00 108.70 262 SER A CA 1
ATOM 2015 C C . SER A 1 265 ? -7.293 -0.399 23.452 1.00 107.19 262 SER A C 1
ATOM 2016 O O . SER A 1 265 ? -7.841 -1.499 23.518 1.00 108.61 262 SER A O 1
ATOM 2019 N N . LYS A 1 266 ? -6.488 0.089 24.383 1.00 108.23 263 LYS A N 1
ATOM 2020 C CA . LYS A 1 266 ? -6.052 -0.638 25.563 1.00 111.24 263 LYS A CA 1
ATOM 2021 C C . LYS A 1 266 ? -4.988 0.257 26.163 1.00 108.29 263 LYS A C 1
ATOM 2022 O O . LYS A 1 266 ? -5.099 0.693 27.304 1.00 108.16 263 LYS A O 1
ATOM 2028 N N . LYS A 1 267 ? -3.963 0.531 25.353 1.00 100.79 264 LYS A N 1
ATOM 2029 C CA . LYS A 1 267 ? -2.838 1.364 25.751 1.00 100.91 264 LYS A CA 1
ATOM 2030 C C . LYS A 1 267 ? -3.276 2.796 26.075 1.00 103.79 264 LYS A C 1
ATOM 2031 O O . LYS A 1 267 ? -2.585 3.501 26.808 1.00 109.00 264 LYS A O 1
ATOM 2037 N N . ILE A 1 268 ? -4.414 3.228 25.533 1.00 101.82 265 ILE A N 1
ATOM 2038 C CA . ILE A 1 268 ? -4.925 4.566 25.830 1.00 100.50 265 ILE A CA 1
ATOM 2039 C C . ILE A 1 268 ? -5.753 4.479 27.108 1.00 98.06 265 ILE A C 1
ATOM 2040 O O . ILE A 1 268 ? -5.459 5.161 28.093 1.00 87.68 265 ILE A O 1
ATOM 2045 N N . ILE A 1 269 ? -6.764 3.611 27.097 1.00 102.16 266 ILE A N 1
ATOM 2046 C CA . ILE A 1 269 ? -7.641 3.439 28.258 1.00 105.89 266 ILE A CA 1
ATOM 2047 C C . ILE A 1 269 ? -6.852 3.002 29.498 1.00 102.38 266 ILE A C 1
ATOM 2048 O O . ILE A 1 269 ? -7.197 3.386 30.615 1.00 110.04 266 ILE A O 1
ATOM 2053 N N . SER A 1 270 ? -5.798 2.212 29.304 1.00 96.09 267 SER A N 1
ATOM 2054 C CA . SER A 1 270 ? -4.968 1.770 30.426 1.00 95.78 267 SER A CA 1
ATOM 2055 C C . SER A 1 270 ? -4.255 2.976 31.039 1.00 95.19 267 SER A C 1
ATOM 2056 O O . SER A 1 270 ? -4.300 3.153 32.254 1.00 97.49 267 SER A O 1
ATOM 2059 N N . GLU A 1 271 ? -3.620 3.806 30.201 1.00 95.69 268 GLU A N 1
ATOM 2060 C CA . GLU A 1 271 ? -2.910 5.016 30.680 1.00 95.11 268 GLU A CA 1
ATOM 2061 C C . GLU A 1 271 ? -3.827 5.986 31.434 1.00 89.48 268 GLU A C 1
ATOM 2062 O O . GLU A 1 271 ? -3.378 6.699 32.332 1.00 85.92 268 GLU A O 1
ATOM 2068 N N . ILE A 1 272 ? -5.103 6.013 31.057 1.00 86.66 269 ILE A N 1
ATOM 2069 C CA . ILE A 1 272 ? -6.091 6.864 31.715 1.00 85.73 269 ILE A CA 1
ATOM 2070 C C 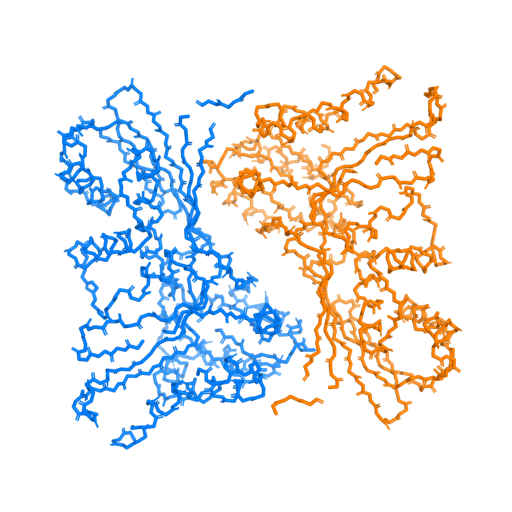. ILE A 1 272 ? -6.452 6.251 33.067 1.00 86.56 269 ILE A C 1
ATOM 2071 O O . ILE A 1 272 ? -6.224 6.856 34.115 1.00 82.52 269 ILE A O 1
ATOM 2076 N N . VAL A 1 273 ? -7.010 5.042 33.022 1.00 87.82 270 VAL A N 1
ATOM 2077 C CA . VAL A 1 273 ? -7.451 4.326 34.218 1.00 95.85 270 VAL A CA 1
ATOM 2078 C C . VAL A 1 273 ? -6.317 3.991 35.199 1.00 96.22 270 VAL A C 1
ATOM 2079 O O . VAL A 1 273 ? -6.539 3.983 36.409 1.00 102.60 270 VAL A O 1
ATOM 2083 N N . SER A 1 274 ? -5.109 3.740 34.694 1.00 92.66 271 SER A N 1
ATOM 2084 C CA . SER A 1 274 ? -3.978 3.382 35.572 1.00 97.33 271 SER A CA 1
ATOM 2085 C C . SER A 1 274 ? -3.588 4.501 36.553 1.00 93.80 271 SER A C 1
ATOM 2086 O O . SER A 1 274 ? -2.607 4.368 37.301 1.00 83.20 271 SER A O 1
ATOM 2089 N N . ASN A 1 275 ? -4.336 5.604 36.530 1.00 86.13 272 ASN A N 1
ATOM 2090 C CA . ASN A 1 275 ? -4.084 6.703 37.452 1.00 85.88 272 ASN A CA 1
ATOM 2091 C C . ASN A 1 275 ? -5.413 7.327 37.889 1.00 88.27 272 ASN A C 1
ATOM 2092 O O . ASN A 1 275 ? -6.270 7.627 37.057 1.00 87.40 272 ASN A O 1
ATOM 2097 N N . ASP A 1 276 ? -5.576 7.522 39.195 1.00 90.32 273 ASP A N 1
ATOM 2098 C CA . ASP A 1 276 ? -6.819 8.074 39.745 1.00 86.86 273 ASP A CA 1
ATOM 2099 C C . ASP A 1 276 ? -7.052 9.537 39.350 1.00 78.94 273 ASP A C 1
ATOM 2100 O O . ASP A 1 276 ? -8.181 9.929 39.086 1.00 70.85 273 ASP A O 1
ATOM 2105 N N . GLU A 1 277 ? -5.983 10.329 39.293 1.00 74.55 274 GLU A N 1
ATOM 2106 C CA . GLU A 1 277 ? -6.095 11.755 38.963 1.00 72.50 274 GLU A CA 1
ATOM 2107 C C . GLU A 1 277 ? -6.328 12.012 37.458 1.00 69.26 274 GLU A C 1
ATOM 2108 O O . GLU A 1 277 ? -7.037 12.951 37.099 1.00 63.65 274 GLU A O 1
ATOM 2114 N N . LEU A 1 278 ? -5.729 11.191 36.592 1.00 71.18 275 LEU A N 1
ATOM 2115 C CA . LEU A 1 278 ? -5.966 11.298 35.150 1.00 66.89 275 LEU A CA 1
ATOM 2116 C C . LEU A 1 278 ? -7.384 10.840 34.861 1.00 64.62 275 LEU A C 1
ATOM 2117 O O . LEU A 1 278 ? -8.108 11.488 34.110 1.00 66.52 275 LEU A O 1
ATOM 2122 N N . GLU A 1 279 ? -7.774 9.721 35.467 1.00 66.98 276 GLU A N 1
ATOM 2123 C CA . GLU A 1 279 ? -9.120 9.170 35.300 1.00 70.41 276 GLU A CA 1
ATOM 2124 C C . GLU A 1 279 ? -10.180 10.193 35.747 1.00 67.39 276 GLU A C 1
ATOM 2125 O O . GLU A 1 279 ? -11.251 10.299 35.133 1.00 60.91 276 GLU A O 1
ATOM 2131 N N . ARG A 1 280 ? -9.864 10.959 36.795 1.00 62.56 277 ARG A N 1
ATOM 2132 C CA . ARG A 1 280 ? -10.778 11.961 37.294 1.00 61.15 277 ARG A CA 1
ATOM 2133 C C . ARG A 1 280 ? -10.853 13.109 36.275 1.00 58.22 277 ARG A C 1
ATOM 2134 O O . ARG A 1 280 ? -11.918 13.637 36.017 1.00 52.52 277 ARG A O 1
ATOM 2142 N N . ILE A 1 281 ? -9.710 13.478 35.691 1.00 56.69 278 ILE A N 1
ATOM 2143 C CA . ILE A 1 281 ? -9.661 14.561 34.710 1.00 53.09 278 ILE A CA 1
ATOM 2144 C C . ILE A 1 281 ? -10.427 14.169 33.454 1.00 52.58 278 ILE A C 1
ATOM 2145 O O . ILE A 1 281 ? -11.197 14.973 32.934 1.00 54.79 278 ILE A O 1
ATOM 2150 N N . TYR A 1 282 ? -10.237 12.934 32.987 1.00 50.99 279 TYR A N 1
ATOM 2151 C CA . TYR A 1 282 ? -10.972 12.412 31.831 1.00 50.89 279 TYR A CA 1
ATOM 2152 C C . TYR A 1 282 ? -12.476 12.520 32.104 1.00 54.33 279 TYR A C 1
ATOM 2153 O O . TYR A 1 282 ? -13.224 13.064 31.296 1.00 56.94 279 TYR A O 1
ATOM 2162 N N . LYS A 1 283 ? -12.900 12.010 33.255 1.00 57.54 280 LYS A N 1
ATOM 2163 C CA . LYS A 1 283 ? -14.290 12.085 33.700 1.00 60.81 280 LYS A CA 1
ATOM 2164 C C . LYS A 1 283 ? -14.814 13.519 33.629 1.00 55.01 280 LYS A C 1
ATOM 2165 O O . LYS A 1 283 ? -15.881 13.785 33.079 1.00 51.13 280 LYS A O 1
ATOM 2171 N N . LEU A 1 284 ? -14.058 14.435 34.212 1.00 52.41 281 LEU A N 1
ATOM 2172 C CA . LEU A 1 284 ? -14.432 15.842 34.243 1.00 53.23 281 LEU A CA 1
ATOM 2173 C C . LEU A 1 284 ? -14.593 16.422 32.838 1.00 49.65 281 LEU A C 1
ATOM 2174 O O . LEU A 1 284 ? -15.455 17.258 32.601 1.00 54.00 281 LEU A O 1
ATOM 2179 N N . ALA A 1 285 ? -13.780 15.948 31.906 1.00 46.13 282 ALA A N 1
ATOM 2180 C CA . ALA A 1 285 ? -13.800 16.448 30.550 1.00 43.87 282 ALA A CA 1
ATOM 2181 C C . ALA A 1 285 ? -15.014 15.925 29.796 1.00 44.38 282 ALA A C 1
ATOM 2182 O O . ALA A 1 285 ? -15.654 16.666 29.051 1.00 42.95 282 ALA A O 1
ATOM 2184 N N . ILE A 1 286 ? -15.315 14.644 29.971 1.00 46.56 283 ILE A N 1
ATOM 2185 C CA . ILE A 1 286 ? -16.469 14.052 29.330 1.00 48.16 283 ILE A CA 1
ATOM 2186 C C . ILE A 1 286 ? -17.729 14.697 29.921 1.00 48.56 283 ILE A C 1
ATOM 2187 O O . ILE A 1 286 ? -18.686 14.956 29.220 1.00 51.96 283 ILE A O 1
ATOM 2192 N N . ASP A 1 287 ? -17.710 14.984 31.212 1.00 47.90 284 ASP A N 1
ATOM 2193 C CA . ASP A 1 287 ? -18.873 15.594 31.844 1.00 49.57 284 ASP A CA 1
ATOM 2194 C C . ASP A 1 287 ? -19.163 16.965 31.260 1.00 48.48 284 ASP A C 1
ATOM 2195 O O . ASP A 1 287 ? -20.311 17.381 31.171 1.00 46.24 284 ASP A O 1
ATOM 2200 N N . ASN A 1 288 ? -18.115 17.632 30.803 1.00 50.79 285 ASN A N 1
ATOM 2201 C CA . ASN A 1 288 ? -18.220 18.986 30.282 1.00 47.89 285 ASN A CA 1
ATOM 2202 C C . ASN A 1 288 ? -18.192 19.143 28.778 1.00 45.62 285 ASN A C 1
ATOM 2203 O O . ASN A 1 288 ? -17.849 20.212 28.285 1.00 47.60 285 ASN A O 1
ATOM 2208 N N . GLY A 1 289 ? -18.541 18.116 28.028 1.00 46.07 286 GLY A N 1
ATOM 2209 C CA . GLY A 1 289 ? -18.576 18.319 26.580 1.00 49.30 286 GLY A CA 1
ATOM 2210 C C . GLY A 1 289 ? -17.652 17.478 25.740 1.00 49.18 286 GLY A C 1
ATOM 2211 O O . GLY A 1 289 ? -17.943 17.237 24.570 1.00 55.81 286 GLY A O 1
ATOM 2212 N N . ALA A 1 290 ? -16.533 17.036 26.297 1.00 48.23 287 ALA A N 1
ATOM 2213 C CA . ALA A 1 290 ? -15.639 16.170 25.528 1.00 52.00 287 ALA A CA 1
ATOM 2214 C C . ALA A 1 290 ? -16.354 14.840 25.295 1.00 54.39 287 ALA A C 1
ATOM 2215 O O . ALA A 1 290 ? -17.164 14.418 26.128 1.00 53.31 287 ALA A O 1
ATOM 2217 N N . TYR A 1 291 ? -16.092 14.213 24.153 1.00 58.78 288 TYR A N 1
ATOM 2218 C CA . TYR A 1 291 ? -16.680 12.903 23.844 1.00 64.17 288 TYR A CA 1
ATOM 2219 C C . TYR A 1 291 ? -15.603 11.879 23.535 1.00 62.11 288 TYR A C 1
ATOM 2220 O O . TYR A 1 291 ? -15.897 10.741 23.189 1.00 59.42 288 TYR A O 1
ATOM 2229 N N . SER A 1 292 ? -14.349 12.280 23.696 1.00 62.64 289 SER A N 1
ATOM 2230 C CA . SER A 1 292 ? -13.231 11.395 23.397 1.00 66.43 289 SER A CA 1
ATOM 2231 C C . SER A 1 292 ? -11.927 12.105 23.746 1.00 63.26 289 SER A C 1
ATOM 2232 O O . SER A 1 292 ? -11.814 13.317 23.582 1.00 57.62 289 SER A O 1
ATOM 2235 N N . GLY A 1 293 ? -10.950 11.344 24.226 1.00 61.06 290 GLY A N 1
ATOM 2236 C CA . GLY A 1 293 ? -9.655 11.900 24.573 1.00 60.28 290 GLY A CA 1
ATOM 2237 C C . GLY A 1 293 ? -8.596 10.829 24.769 1.00 60.29 290 GLY A C 1
ATOM 2238 O O . GLY A 1 293 ? -8.926 9.666 24.991 1.00 57.20 290 GLY A O 1
ATOM 2239 N N . LYS A 1 294 ? -7.330 11.234 24.681 1.00 59.69 291 LYS A N 1
ATOM 2240 C CA . LYS A 1 294 ? -6.187 10.338 24.872 1.00 63.82 291 LYS A CA 1
ATOM 2241 C C . LYS A 1 294 ? -5.134 11.027 25.717 1.00 64.33 291 LYS A C 1
ATOM 2242 O O . LYS A 1 294 ? -5.081 12.264 25.771 1.00 62.81 291 LYS A O 1
ATOM 2248 N N . THR A 1 295 ? -4.300 10.221 26.366 1.00 68.13 292 THR A N 1
ATOM 2249 C CA . THR A 1 295 ? -3.194 10.709 27.183 1.00 75.89 292 THR A CA 1
ATOM 2250 C C . THR A 1 295 ? -1.933 10.294 26.468 1.00 80.39 292 THR A C 1
ATOM 2251 O O . THR A 1 295 ? -1.777 9.122 26.140 1.00 87.91 292 THR A O 1
ATOM 2255 N N . SER A 1 296 ? -1.035 11.234 26.215 1.00 84.52 293 SER A N 1
ATOM 2256 C CA . SER A 1 296 ? 0.206 10.908 25.526 1.00 96.46 293 SER A CA 1
ATOM 2257 C C . SER A 1 296 ? 1.436 11.323 26.338 1.00 99.00 293 SER A C 1
ATOM 2258 O O . SER A 1 296 ? 1.384 12.273 27.137 1.00 83.98 293 SER A O 1
ATOM 2261 N N . GLY A 1 297 ? 2.529 10.581 26.137 1.00 106.47 294 GLY A N 1
ATOM 2262 C CA . GLY A 1 297 ? 3.800 10.818 26.827 1.00 109.47 294 GLY A CA 1
ATOM 2263 C C . GLY A 1 297 ? 3.640 10.969 28.329 1.00 115.74 294 GLY A C 1
ATOM 2264 O O . GLY A 1 297 ? 4.442 11.650 28.971 1.00 107.49 294 GLY A O 1
ATOM 2265 N N . ALA A 1 298 ? 2.608 10.322 28.883 1.00 126.33 295 ALA A N 1
ATOM 2266 C CA . ALA A 1 298 ? 2.296 10.397 30.317 1.00 127.40 295 ALA A CA 1
ATOM 2267 C C . ALA A 1 298 ? 3.546 10.215 31.178 1.00 128.26 295 ALA A C 1
ATOM 2268 O O . ALA A 1 298 ? 3.857 9.108 31.632 1.00 120.09 295 ALA A O 1
ATOM 2270 N N . GLY A 1 299 ? 4.254 11.323 31.384 1.00 125.65 296 GLY A N 1
ATOM 2271 C CA . GLY A 1 299 ? 5.480 11.343 32.168 1.00 132.28 296 GLY A CA 1
ATOM 2272 C C . GLY A 1 299 ? 5.641 12.663 32.895 1.00 135.22 296 GLY A C 1
ATOM 2273 O O . GLY A 1 299 ? 4.666 13.209 33.413 1.00 138.82 296 GLY A O 1
ATOM 2274 N N . ALA A 1 300 ? 6.871 13.179 32.921 1.00 138.74 297 ALA A N 1
ATOM 2275 C CA . ALA A 1 300 ? 7.192 14.440 33.610 1.00 133.56 297 ALA A CA 1
ATOM 2276 C C . ALA A 1 300 ? 6.170 15.553 33.341 1.00 122.44 297 ALA A C 1
ATOM 2277 O O . ALA A 1 300 ? 5.734 16.242 34.268 1.00 130.64 297 ALA A O 1
ATOM 2279 N N . GLY A 1 301 ? 5.800 15.721 32.074 1.00 100.70 298 GLY A N 1
ATOM 2280 C CA . GLY A 1 301 ? 4.822 16.730 31.670 1.00 85.21 298 GLY A CA 1
ATOM 2281 C C . GLY A 1 301 ? 3.834 16.142 30.674 1.00 78.58 298 GLY A C 1
ATOM 2282 O O . GLY A 1 301 ? 3.872 16.454 29.485 1.00 70.62 298 GLY A O 1
ATOM 2283 N N . GLY A 1 302 ? 2.944 15.285 31.163 1.00 71.99 299 GLY A N 1
ATOM 2284 C CA . GLY A 1 302 ? 1.960 14.640 30.304 1.00 66.91 299 GLY A CA 1
ATOM 2285 C C . GLY A 1 302 ? 0.853 15.571 29.847 1.00 62.07 299 GLY A C 1
ATOM 2286 O O . GLY A 1 302 ? 0.672 16.664 30.391 1.00 59.96 299 GLY A O 1
ATOM 2287 N N . PHE A 1 303 ? 0.104 15.132 28.844 1.00 57.73 300 PHE A N 1
ATOM 2288 C CA . PHE A 1 303 ? -0.999 15.925 28.345 1.00 60.34 300 PHE A CA 1
ATOM 2289 C C . PHE A 1 303 ? -2.143 15.046 27.912 1.00 55.83 300 PHE A C 1
ATOM 2290 O O . PHE A 1 303 ? -1.985 13.835 27.731 1.00 51.32 300 PHE A O 1
ATOM 2306 N N . PHE A 1 305 ? -5.484 15.088 25.171 1.00 41.25 302 PHE A N 1
ATOM 2307 C CA . PHE A 1 305 ? -5.945 15.705 23.957 1.00 42.71 302 PHE A CA 1
ATOM 2308 C C . PHE A 1 305 ? -7.383 15.261 23.825 1.00 43.60 302 PHE A C 1
ATOM 2309 O O . PHE A 1 305 ? -7.663 14.070 23.869 1.00 45.65 302 PHE A O 1
ATOM 2317 N N . PHE A 1 306 ? -8.305 16.212 23.731 1.00 44.94 303 PHE A N 1
ATOM 2318 C CA . PHE A 1 306 ? -9.735 15.871 23.647 1.00 45.51 303 PHE A CA 1
ATOM 2319 C C . PHE A 1 306 ? -10.424 16.309 22.368 1.00 44.66 303 PHE A C 1
ATOM 2320 O O . PHE A 1 306 ? -9.998 17.242 21.691 1.00 44.49 303 PHE A O 1
ATOM 2328 N N . PHE A 1 307 ? -11.496 15.594 22.066 1.00 47.47 304 PHE A N 1
ATOM 2329 C CA . PHE A 1 307 ? -12.419 15.908 20.982 1.00 50.42 304 PHE A CA 1
ATOM 2330 C C . PHE A 1 307 ? -13.685 16.383 21.685 1.00 46.62 304 PHE A C 1
ATOM 2331 O O . PHE A 1 307 ? -14.199 15.711 22.578 1.00 42.03 304 PHE A O 1
ATOM 2339 N N . VAL A 1 308 ? -14.159 17.554 21.289 1.00 42.98 305 VAL A N 1
ATOM 2340 C CA . VAL A 1 308 ? -15.321 18.168 21.905 1.00 45.16 305 VAL A CA 1
ATOM 2341 C C . VAL A 1 308 ? -16.208 18.843 20.877 1.00 44.20 305 VAL A C 1
ATOM 2342 O O . VAL A 1 308 ? -15.772 19.234 19.800 1.00 44.10 305 VAL A O 1
ATOM 2346 N N . ASP A 1 309 ? -17.470 18.959 21.214 1.00 46.90 306 ASP A N 1
ATOM 2347 C CA . ASP A 1 309 ? -18.382 19.665 20.368 1.00 48.89 306 ASP A CA 1
ATOM 2348 C C . ASP A 1 309 ? -17.959 21.145 20.447 1.00 44.12 306 ASP A C 1
ATOM 2349 O O . ASP A 1 309 ? -17.791 21.693 21.546 1.00 42.89 306 ASP A O 1
ATOM 2354 N N . PRO A 1 310 ? -17.763 21.788 19.297 1.00 37.74 307 PRO A N 1
ATOM 2355 C CA . PRO A 1 310 ? -17.365 23.189 19.320 1.00 37.38 307 PRO A CA 1
ATOM 2356 C C . PRO A 1 310 ? -18.287 24.095 20.133 1.00 36.71 307 PRO A C 1
ATOM 2357 O O . PRO A 1 310 ? -17.815 25.004 20.790 1.00 35.35 307 PRO A O 1
ATOM 2361 N N . THR A 1 311 ? -19.587 23.841 20.135 1.00 40.72 308 THR A N 1
ATOM 2362 C CA . THR A 1 311 ? -20.485 24.686 20.941 1.00 41.22 308 THR A CA 1
ATOM 2363 C C . THR A 1 311 ? -20.362 24.414 22.442 1.00 40.61 308 THR A C 1
ATOM 2364 O O . THR A 1 311 ? -21.091 24.998 23.236 1.00 41.22 308 THR A O 1
ATOM 2368 N N . LYS A 1 312 ? -19.456 23.521 22.826 1.00 42.71 309 LYS A N 1
ATOM 2369 C CA . LYS A 1 312 ? -19.260 23.180 24.241 1.00 46.60 309 LYS A CA 1
ATOM 2370 C C . LYS A 1 312 ? -17.821 23.413 24.665 1.00 42.56 309 LYS A C 1
ATOM 2371 O O . LYS A 1 312 ? -17.490 23.313 25.846 1.00 39.65 309 LYS A O 1
ATOM 2377 N N . LYS A 1 313 ? -16.965 23.723 23.699 1.00 39.52 310 LYS A N 1
ATOM 2378 C CA . LYS A 1 313 ? -15.543 23.858 23.969 1.00 39.59 310 LYS A CA 1
ATOM 2379 C C . LYS A 1 313 ? -15.205 24.933 24.985 1.00 39.26 310 LYS A C 1
ATOM 2380 O O . LYS A 1 313 ? -14.296 24.750 25.791 1.00 36.14 310 LYS A O 1
ATOM 2386 N N . TYR A 1 314 ? -15.929 26.051 24.962 1.00 38.18 311 TYR A N 1
ATOM 2387 C CA . TYR A 1 314 ? -15.592 27.113 25.897 1.00 37.93 311 TYR A CA 1
ATOM 2388 C C . TYR A 1 314 ? -15.807 26.656 27.336 1.00 39.70 311 TYR A C 1
ATOM 2389 O O . TYR A 1 314 ? -14.942 26.880 28.189 1.00 35.56 311 TYR A O 1
ATOM 2398 N N . ASN A 1 315 ? -16.960 26.028 27.601 1.00 40.50 312 ASN A N 1
ATOM 2399 C CA . ASN A 1 315 ? -17.251 25.542 28.939 1.00 41.74 312 ASN A CA 1
ATOM 2400 C C . ASN A 1 315 ? -16.265 24.424 29.361 1.00 37.78 312 ASN A C 1
ATOM 2401 O O . ASN A 1 315 ? -15.919 24.327 30.510 1.00 38.61 312 ASN A O 1
ATOM 2406 N N . LEU A 1 316 ? -15.811 23.609 28.431 1.00 36.19 313 LEU A N 1
ATOM 2407 C CA . LEU A 1 316 ? -14.812 22.589 28.755 1.00 38.24 313 LEU A CA 1
ATOM 2408 C C . LEU A 1 316 ? -13.509 23.273 29.177 1.00 36.56 313 LEU A C 1
ATOM 2409 O O . LEU A 1 316 ? -12.930 22.954 30.209 1.00 36.33 313 LEU A O 1
ATOM 2414 N N . ILE A 1 317 ? -13.072 24.237 28.381 1.00 38.84 314 ILE A N 1
ATOM 2415 C CA . ILE A 1 317 ? -11.866 24.993 28.684 1.00 38.86 314 ILE A CA 1
ATOM 2416 C C . ILE A 1 317 ? -12.000 25.657 30.060 1.00 40.31 314 ILE A C 1
ATOM 2417 O O . ILE A 1 317 ? -11.081 25.619 30.873 1.00 38.85 314 ILE A O 1
ATOM 2422 N N . LYS A 1 318 ? -13.172 26.213 30.330 1.00 40.48 315 LYS A N 1
ATOM 2423 C CA . LYS A 1 318 ? -13.426 26.884 31.593 1.00 43.50 315 LYS A CA 1
ATOM 2424 C C . LYS A 1 318 ? -13.296 25.914 32.790 1.00 42.39 315 LYS A C 1
ATOM 2425 O O . LYS A 1 318 ? -12.718 26.260 33.829 1.00 43.29 315 LYS A O 1
ATOM 2431 N N . ALA A 1 319 ? -13.828 24.707 32.661 1.00 38.74 316 ALA A N 1
ATOM 2432 C CA . ALA A 1 319 ? -13.710 23.758 33.762 1.00 41.58 316 ALA A CA 1
ATOM 2433 C C . ALA A 1 319 ? -12.229 23.369 33.930 1.00 41.80 316 ALA A C 1
ATOM 2434 O O . ALA A 1 319 ? -11.699 23.398 35.037 1.00 42.45 316 ALA A O 1
ATOM 2436 N N . LEU A 1 320 ? -11.550 23.065 32.829 1.00 41.26 317 LEU A N 1
ATOM 2437 C CA . LEU A 1 320 ? -10.136 22.692 32.913 1.00 45.13 317 LEU A CA 1
ATOM 2438 C C . LEU A 1 320 ? -9.229 23.787 33.514 1.00 47.75 317 LEU A C 1
ATOM 2439 O O . LEU A 1 320 ? -8.321 23.467 34.286 1.00 48.41 317 LEU A O 1
ATOM 2444 N N . ARG A 1 321 ? -9.476 25.062 33.202 1.00 49.78 318 ARG A N 1
ATOM 2445 C CA . ARG A 1 321 ? -8.635 26.138 33.760 1.00 53.53 318 ARG A CA 1
ATOM 2446 C C . ARG A 1 321 ? -8.667 26.216 35.300 1.00 53.00 318 ARG A C 1
ATOM 2447 O O . ARG A 1 321 ? -7.825 26.895 35.899 1.00 52.84 318 ARG A O 1
ATOM 2455 N N . LYS A 1 322 ? -9.635 25.550 35.934 1.00 51.32 319 LYS A N 1
ATOM 2456 C CA . LYS A 1 322 ? -9.756 25.564 37.401 1.00 52.33 319 LYS A CA 1
ATOM 2457 C C . LYS A 1 322 ? -8.940 24.456 38.031 1.00 53.03 319 LYS A C 1
ATOM 2458 O O . LYS A 1 322 ? -8.852 24.358 39.253 1.00 54.91 319 LYS A O 1
ATOM 2464 N N . GLU A 1 323 ? -8.348 23.621 37.195 1.00 51.97 320 GLU A N 1
ATOM 2465 C CA . GLU A 1 323 ? -7.548 22.521 37.676 1.00 54.10 320 GLU A CA 1
ATOM 2466 C C . GLU A 1 323 ? -6.083 22.927 37.682 1.00 53.82 320 GLU A C 1
ATOM 2467 O O . GLU A 1 323 ? -5.728 24.014 37.214 1.00 57.63 320 GLU A O 1
ATOM 2473 N N . GLN A 1 324 ? -5.235 22.059 38.217 1.00 54.78 321 GLN A N 1
ATOM 2474 C CA . GLN A 1 324 ? -3.813 22.367 38.363 1.00 58.91 321 GLN A CA 1
ATOM 2475 C C . GLN A 1 324 ? -3.046 22.490 37.043 1.00 54.24 321 GLN A C 1
ATOM 2476 O O . GLN A 1 324 ? -1.953 23.042 37.017 1.00 52.99 321 GLN A O 1
ATOM 2482 N N . GLY A 1 325 ? -3.598 21.966 35.957 1.00 51.77 322 GLY A N 1
ATOM 2483 C CA . GLY A 1 325 ? -2.917 22.053 34.665 1.00 52.73 322 GLY A CA 1
ATOM 2484 C C . GLY A 1 325 ? -3.232 23.334 33.907 1.00 49.49 322 GLY A C 1
ATOM 2485 O O . GLY A 1 325 ? -3.572 24.352 34.493 1.00 51.99 322 GLY A O 1
ATOM 2486 N N . TYR A 1 326 ? -3.066 23.295 32.597 1.00 50.07 323 TYR A N 1
ATOM 2487 C CA . TYR A 1 326 ? -3.437 24.430 31.775 1.00 49.33 323 TYR A CA 1
ATOM 2488 C C . TYR A 1 326 ? -3.752 23.971 30.368 1.00 47.12 323 TYR A C 1
ATOM 2489 O O . TYR A 1 326 ? -3.194 22.992 29.871 1.00 47.57 323 TYR A O 1
ATOM 2498 N N . VAL A 1 327 ? -4.689 24.676 29.757 1.00 44.04 324 VAL A N 1
ATOM 2499 C CA . VAL A 1 327 ? -5.101 24.426 28.396 1.00 40.57 324 VAL A CA 1
ATOM 2500 C C . VAL A 1 327 ? -4.155 25.182 27.475 1.00 39.75 324 VAL A C 1
ATOM 2501 O O . VAL A 1 327 ? -3.817 26.335 27.734 1.00 40.52 324 VAL A O 1
ATOM 2505 N N . GLN A 1 328 ? -3.716 24.527 26.406 1.00 39.78 325 GLN A N 1
ATOM 2506 C CA . GLN A 1 328 ? -2.816 25.136 25.456 1.00 39.10 325 GLN A CA 1
ATOM 2507 C C . GLN A 1 328 ? -3.485 25.263 24.099 1.00 43.31 325 GLN A C 1
ATOM 2508 O O . GLN A 1 328 ? -3.729 24.264 23.440 1.00 46.86 325 GLN A O 1
ATOM 2514 N N . ASP A 1 329 ? -3.807 26.491 23.698 1.00 46.88 326 ASP A N 1
ATOM 2515 C CA . ASP A 1 329 ? -4.379 26.743 22.385 1.00 47.35 326 ASP A CA 1
ATOM 2516 C C . ASP A 1 329 ? -3.286 26.464 21.356 1.00 44.04 326 ASP A C 1
ATOM 2517 O O . ASP A 1 329 ? -2.097 26.610 21.639 1.00 42.39 326 ASP A O 1
ATOM 2522 N N . PHE A 1 330 ? -3.702 26.090 20.155 1.00 40.84 327 PHE A N 1
ATOM 2523 C CA . PHE A 1 330 ? -2.785 25.816 19.084 1.00 38.88 327 PHE A CA 1
ATOM 2524 C C . PHE A 1 330 ? -3.529 25.737 17.769 1.00 37.14 327 PHE A C 1
ATOM 2525 O O . PHE A 1 330 ? -4.728 25.596 17.756 1.00 35.59 327 PHE A O 1
ATOM 2533 N N . SER A 1 331 ? -2.784 25.783 16.671 1.00 39.20 328 SER A N 1
ATOM 2534 C CA . SER A 1 331 ? -3.323 25.580 15.329 1.00 39.05 328 SER A CA 1
ATOM 2535 C C . SER A 1 331 ? -2.471 24.480 14.713 1.00 37.35 328 SER A C 1
ATOM 2536 O O . SER A 1 331 ? -1.358 24.230 15.175 1.00 33.45 328 SER A O 1
ATOM 2539 N N . PHE A 1 332 ? -2.969 23.843 13.664 1.00 35.15 329 PHE A N 1
ATOM 2540 C CA . PHE A 1 332 ? -2.142 22.919 12.901 1.00 36.01 329 PHE A CA 1
ATOM 2541 C C . PHE A 1 332 ? -1.389 23.795 11.916 1.00 36.62 329 PHE A C 1
ATOM 2542 O O . PHE A 1 332 ? -1.972 24.704 11.365 1.00 43.87 329 PHE A O 1
ATOM 2550 N N . THR A 1 333 ? -0.094 23.575 11.729 1.00 39.35 330 THR A N 1
ATOM 2551 C CA . THR A 1 333 ? 0.671 24.386 10.771 1.00 38.15 330 THR A CA 1
ATOM 2552 C C . THR A 1 333 ? 0.940 23.630 9.496 1.00 40.96 330 THR A C 1
ATOM 2553 O O . THR A 1 333 ? 0.967 22.398 9.490 1.00 40.70 330 THR A O 1
ATOM 2557 N N . LYS A 1 334 ? 1.187 24.398 8.437 1.00 43.75 331 LYS A N 1
ATOM 2558 C CA . LYS A 1 334 ? 1.443 23.895 7.090 1.00 53.61 331 LYS A CA 1
ATOM 2559 C C . LYS A 1 334 ? 2.909 23.613 6.860 1.00 51.61 331 LYS A C 1
ATOM 2560 O O . LYS A 1 334 ? 3.260 22.703 6.126 1.00 58.09 331 LYS A O 1
ATOM 2566 N N . GLU A 1 335 ? 3.760 24.434 7.458 1.00 51.70 332 GLU A N 1
ATOM 2567 C CA . GLU A 1 335 ? 5.193 24.312 7.284 1.00 54.27 332 GLU A CA 1
ATOM 2568 C C . GLU A 1 335 ? 5.901 23.515 8.350 1.00 46.07 332 GLU A C 1
ATOM 2569 O O . GLU A 1 335 ? 5.434 23.377 9.477 1.00 44.08 332 GLU A O 1
ATOM 2575 N N . GLY A 1 336 ? 7.076 23.036 7.974 1.00 44.31 333 GLY A N 1
ATOM 2576 C CA . GLY A 1 336 ? 7.985 22.384 8.899 1.00 44.04 333 GLY A CA 1
ATOM 2577 C C . GLY A 1 336 ? 8.987 23.471 9.293 1.00 42.77 333 GLY A C 1
ATOM 2578 O O . GLY A 1 336 ? 8.649 24.667 9.304 1.00 40.38 333 GLY A O 1
ATOM 2579 N N . VAL A 1 337 ? 10.228 23.072 9.568 1.00 41.15 334 VAL A N 1
ATOM 2580 C CA . VAL A 1 337 ? 11.249 24.015 9.995 1.00 39.12 334 VAL A CA 1
ATOM 2581 C C . VAL A 1 337 ? 11.431 25.179 9.026 1.00 39.68 334 VAL A C 1
ATOM 2582 O O . VAL A 1 337 ? 11.482 24.982 7.821 1.00 39.37 334 VAL A O 1
ATOM 2586 N N . LYS A 1 338 ? 11.477 26.400 9.557 1.00 41.27 335 LYS A N 1
ATOM 2587 C CA . LYS A 1 338 ? 11.757 27.561 8.712 1.00 43.14 335 LYS A CA 1
ATOM 2588 C C . LYS A 1 338 ? 12.977 28.288 9.292 1.00 36.81 335 LYS A C 1
ATOM 2589 O O . LYS A 1 338 ? 13.268 28.172 10.468 1.00 35.34 335 LYS A O 1
ATOM 2595 N N . SER A 1 339 ? 13.701 29.008 8.454 1.00 35.56 336 SER A N 1
ATOM 2596 C CA . SER A 1 339 ? 14.862 29.751 8.912 1.00 35.85 336 SER A CA 1
ATOM 2597 C C . SER A 1 339 ? 14.992 31.033 8.159 1.00 35.01 336 SER A C 1
ATOM 2598 O O . SER A 1 339 ? 14.505 31.149 7.051 1.00 35.39 336 SER A O 1
ATOM 2601 N N . TRP A 1 340 ? 15.687 31.985 8.763 1.00 35.67 337 TRP A N 1
ATOM 2602 C CA . TRP A 1 340 ? 15.938 33.267 8.140 1.00 37.29 337 TRP A CA 1
ATOM 2603 C C . TRP A 1 340 ? 17.189 33.868 8.733 1.00 39.29 337 TRP A C 1
ATOM 2604 O O . TRP A 1 340 ? 17.628 33.476 9.805 1.00 39.20 337 TRP A O 1
ATOM 2615 N N . ARG A 1 341 ? 17.758 34.812 7.999 1.00 46.75 338 ARG A N 1
ATOM 2616 C CA . ARG A 1 341 ? 18.992 35.481 8.351 1.00 52.82 338 ARG A CA 1
ATOM 2617 C C . ARG A 1 341 ? 18.624 36.930 8.628 1.00 54.76 338 ARG A C 1
ATOM 2618 O O . ARG A 1 341 ? 17.774 37.486 7.951 1.00 58.88 338 ARG A O 1
ATOM 2626 N N . ILE A 1 342 ? 19.239 37.535 9.630 1.00 60.39 339 ILE A N 1
ATOM 2627 C CA . ILE A 1 342 ? 18.933 38.913 9.977 1.00 65.27 339 ILE A CA 1
ATOM 2628 C C . ILE A 1 342 ? 20.236 39.602 10.390 1.00 69.48 339 ILE A C 1
ATOM 2629 O O . ILE A 1 342 ? 20.401 40.811 10.254 1.00 78.53 339 ILE A O 1
ATOM 2635 N N . SER B 1 1 ? -21.332 11.828 3.852 1.00 122.32 -2 SER B N 1
ATOM 2636 C CA . SER B 1 1 ? -20.109 12.377 4.510 1.00 123.48 -2 SER B CA 1
ATOM 2637 C C . SER B 1 1 ? -20.459 13.391 5.609 1.00 118.99 -2 SER B C 1
ATOM 2638 O O . SER B 1 1 ? -20.233 13.136 6.797 1.00 115.58 -2 SER B O 1
ATOM 2641 N N . ASN B 1 2 ? -21.017 14.530 5.198 1.00 110.48 -1 ASN B N 1
ATOM 2642 C CA . ASN B 1 2 ? -21.386 15.612 6.113 1.00 103.28 -1 ASN B CA 1
ATOM 2643 C C . ASN B 1 2 ? -22.820 16.106 5.870 1.00 99.09 -1 ASN B C 1
ATOM 2644 O O . ASN B 1 2 ? -23.273 16.170 4.723 1.00 94.15 -1 ASN B O 1
ATOM 2649 N N . ALA B 1 3 ? -23.517 16.460 6.955 1.00 96.60 0 ALA B N 1
ATOM 2650 C CA . ALA B 1 3 ? -24.909 16.955 6.886 1.00 96.31 0 ALA B CA 1
ATOM 2651 C C . ALA B 1 3 ? -25.026 18.356 6.249 1.00 88.67 0 ALA B C 1
ATOM 2652 O O . ALA B 1 3 ? -26.073 18.711 5.710 1.00 77.00 0 ALA B O 1
ATOM 2662 N N . LYS B 1 5 ? -25.411 21.390 7.424 1.00 65.91 2 LYS B N 1
ATOM 2663 C CA . LYS B 1 5 ? -26.359 22.383 7.970 1.00 57.12 2 LYS B CA 1
ATOM 2664 C C . LYS B 1 5 ? -25.704 23.280 9.033 1.00 48.09 2 LYS B C 1
ATOM 2665 O O . LYS B 1 5 ? -26.386 23.997 9.727 1.00 52.34 2 LYS B O 1
ATOM 2671 N N . THR B 1 6 ? -24.388 23.223 9.155 1.00 43.74 3 THR B N 1
ATOM 2672 C CA . THR B 1 6 ? -23.652 23.975 10.165 1.00 43.16 3 THR B CA 1
ATOM 2673 C C . THR B 1 6 ? -22.617 24.873 9.509 1.00 39.68 3 THR B C 1
ATOM 2674 O O . THR B 1 6 ? -21.906 24.441 8.622 1.00 37.31 3 THR B O 1
ATOM 2678 N N . ILE B 1 7 ? -22.522 26.112 9.958 1.00 36.64 4 ILE B N 1
ATOM 2679 C CA . ILE B 1 7 ? -21.550 27.039 9.421 1.00 34.90 4 ILE B CA 1
ATOM 2680 C C . ILE B 1 7 ? -20.659 27.458 10.571 1.00 34.90 4 ILE B C 1
ATOM 2681 O O . ILE B 1 7 ? -21.120 27.512 11.704 1.00 37.73 4 ILE B O 1
ATOM 2686 N N . ARG B 1 8 ? -19.372 27.698 10.306 1.00 30.56 5 ARG B N 1
ATOM 2687 C CA . ARG B 1 8 ? -18.491 28.182 11.361 1.00 29.90 5 ARG B CA 1
ATOM 2688 C C . ARG B 1 8 ? -17.671 29.282 10.785 1.00 28.17 5 ARG B C 1
ATOM 2689 O O . ARG B 1 8 ? -17.388 29.273 9.597 1.00 28.35 5 ARG B O 1
ATOM 2697 N N . THR B 1 9 ? -17.284 30.236 11.618 1.00 24.57 6 THR B N 1
ATOM 2698 C CA . THR B 1 9 ? -16.409 31.280 11.156 1.00 26.35 6 THR B CA 1
ATOM 2699 C C . THR B 1 9 ? -15.398 31.448 12.252 1.00 26.00 6 THR B C 1
ATOM 2700 O O . THR B 1 9 ? -15.672 31.130 13.400 1.00 26.36 6 THR B O 1
ATOM 2704 N N . GLN B 1 10 ? -14.228 31.938 11.871 1.00 26.41 7 GLN B N 1
ATOM 2705 C CA . GLN B 1 10 ? -13.133 32.176 12.785 1.00 29.45 7 GLN B CA 1
ATOM 2706 C C . GLN B 1 10 ? -12.573 33.520 12.338 1.00 27.78 7 GLN B C 1
ATOM 2707 O O . GLN B 1 10 ? -12.265 33.701 11.158 1.00 31.11 7 GLN B O 1
ATOM 2713 N N . THR B 1 11 ? -12.486 34.469 13.266 1.00 28.02 8 THR B N 1
ATOM 2714 C CA . THR B 1 11 ? -12.097 35.839 12.936 1.00 29.34 8 THR B CA 1
ATOM 2715 C C . THR B 1 11 ? -11.030 36.280 13.880 1.00 28.69 8 THR B C 1
ATOM 2716 O O . THR B 1 11 ? -11.231 36.241 15.080 1.00 30.81 8 THR B O 1
ATOM 2720 N N . PRO B 1 12 ? -9.895 36.737 13.350 1.00 28.91 9 PRO B N 1
ATOM 2721 C CA . PRO B 1 12 ? -8.800 37.094 14.236 1.00 29.20 9 PRO B CA 1
ATOM 272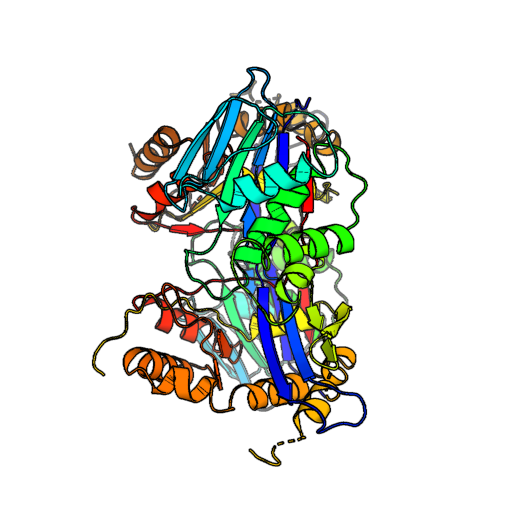2 C C . PRO B 1 12 ? -8.901 38.476 14.826 1.00 28.87 9 PRO B C 1
ATOM 2723 O O . PRO B 1 12 ? -9.512 39.343 14.256 1.00 33.00 9 PRO B O 1
ATOM 2727 N N . LEU B 1 13 ? -8.263 38.661 15.965 1.00 33.09 10 LEU B N 1
ATOM 2728 C CA . LEU B 1 13 ? -8.192 39.938 16.649 1.00 32.59 10 LEU B CA 1
ATOM 2729 C C . LEU B 1 13 ? -6.983 40.682 16.087 1.00 34.40 10 LEU B C 1
ATOM 2730 O O . LEU B 1 13 ? -6.235 40.115 15.279 1.00 34.60 10 LEU B O 1
ATOM 2735 N N . ARG B 1 14 ? -6.766 41.940 16.455 1.00 37.56 11 ARG B N 1
ATOM 2736 C CA . ARG B 1 14 ? -5.580 42.603 15.904 1.00 43.38 11 ARG B CA 1
ATOM 2737 C C . ARG B 1 14 ? -4.842 43.500 16.876 1.00 42.39 11 ARG B C 1
ATOM 2738 O O . ARG B 1 14 ? -5.391 43.963 17.884 1.00 40.19 11 ARG B O 1
ATOM 2746 N N . LEU B 1 15 ? -3.581 43.731 16.536 1.00 40.10 12 LEU B N 1
ATOM 2747 C CA . LEU B 1 15 ? -2.711 44.577 17.284 1.00 41.03 12 LEU B CA 1
ATOM 2748 C C . LEU B 1 15 ? -2.409 45.864 16.549 1.00 42.80 12 LEU B C 1
ATOM 2749 O O . LEU B 1 15 ? -2.036 45.837 15.370 1.00 39.97 12 LEU B O 1
ATOM 2754 N N . GLY B 1 16 ? -2.550 46.984 17.258 1.00 44.13 13 GLY B N 1
ATOM 2755 C CA . GLY B 1 16 ? -2.187 48.289 16.727 1.00 46.58 13 GLY B CA 1
ATOM 2756 C C . GLY B 1 16 ? -0.693 48.316 16.925 1.00 46.39 13 GLY B C 1
ATOM 2757 O O . GLY B 1 16 ? -0.235 48.165 18.047 1.00 52.33 13 GLY B O 1
ATOM 2758 N N . LEU B 1 17 ? 0.069 48.449 15.840 1.00 46.40 14 LEU B N 1
ATOM 2759 C CA . LEU B 1 17 ? 1.524 48.433 15.924 1.00 46.25 14 LEU B CA 1
ATOM 2760 C C . LEU B 1 17 ? 2.076 49.829 15.969 1.00 50.23 14 LEU B C 1
ATOM 2761 O O . LEU B 1 17 ? 3.087 50.087 16.645 1.00 51.27 14 LEU B O 1
ATOM 2766 N N . ALA B 1 18 ? 1.424 50.726 15.241 1.00 48.27 15 ALA B N 1
ATOM 2767 C CA . ALA B 1 18 ? 1.824 52.122 15.209 1.00 50.22 15 ALA B CA 1
ATOM 2768 C C . ALA B 1 18 ? 0.678 52.945 14.658 1.00 56.07 15 ALA B C 1
ATOM 2769 O O . ALA B 1 18 ? -0.262 52.408 14.048 1.00 59.55 15 ALA B O 1
ATOM 2771 N N . GLY B 1 19 ? 0.755 54.249 14.875 1.00 62.95 16 GLY B N 1
ATOM 2772 C CA . GLY B 1 19 ? -0.285 55.150 14.433 1.00 63.96 16 GLY B CA 1
ATOM 2773 C C . GLY B 1 19 ? 0.020 56.596 14.761 1.00 73.37 16 GLY B C 1
ATOM 2774 O O . GLY B 1 19 ? 0.678 56.907 15.763 1.00 71.04 16 GLY B O 1
ATOM 2775 N N . GLY B 1 20 ? -0.436 57.472 13.875 1.00 73.60 17 GLY B N 1
ATOM 2776 C CA . GLY B 1 20 ? -0.301 58.899 14.043 1.00 81.51 17 GLY B CA 1
ATOM 2777 C C . GLY B 1 20 ? -1.640 59.500 13.670 1.00 84.14 17 GLY B C 1
ATOM 2778 O O . GLY B 1 20 ? -2.305 59.002 12.764 1.00 79.90 17 GLY B O 1
ATOM 2779 N N . GLY B 1 21 ? -2.043 60.558 14.369 1.00 92.12 18 GLY B N 1
ATOM 2780 C CA . GLY B 1 21 ? -3.317 61.217 14.092 1.00 97.73 18 GLY B CA 1
ATOM 2781 C C . GLY B 1 21 ? -3.246 62.734 14.020 1.00 106.92 18 GLY B C 1
ATOM 2782 O O . GLY B 1 21 ? -2.497 63.371 14.763 1.00 103.37 18 GLY B O 1
ATOM 2783 N N . THR B 1 22 ? -4.012 63.303 13.090 1.00 116.86 19 THR B N 1
ATOM 2784 C CA . THR B 1 22 ? -4.132 64.753 12.940 1.00 127.03 19 THR B CA 1
ATOM 2785 C C . THR B 1 22 ? -5.611 65.017 12.692 1.00 133.97 19 THR B C 1
ATOM 2786 O O . THR B 1 22 ? -5.998 65.481 11.618 1.00 136.16 19 THR B O 1
ATOM 2790 N N . ASP B 1 23 ? -6.434 64.697 13.692 1.00 144.70 20 ASP B N 1
ATOM 2791 C CA . ASP B 1 23 ? -7.887 64.880 13.603 1.00 151.74 20 ASP B CA 1
ATOM 2792 C C . ASP B 1 23 ? -8.220 66.283 13.077 1.00 154.43 20 ASP B C 1
ATOM 2793 O O . ASP B 1 23 ? -9.285 66.506 12.496 1.00 151.89 20 ASP B O 1
ATOM 2798 N N . ILE B 1 24 ? -7.300 67.222 13.293 1.00 152.67 21 ILE B N 1
ATOM 2799 C CA . ILE B 1 24 ? -7.449 68.579 12.792 1.00 152.51 21 ILE B CA 1
ATOM 2800 C C . ILE B 1 24 ? -6.825 68.609 11.397 1.00 150.01 21 ILE B C 1
ATOM 2801 O O . ILE B 1 24 ? -5.631 68.338 11.239 1.00 138.57 21 ILE B O 1
ATOM 2806 N N . ASN B 1 25 ? -7.640 68.927 10.392 1.00 151.63 22 ASN B N 1
ATOM 2807 C CA . ASN B 1 25 ? -7.175 68.979 9.006 1.00 145.71 22 ASN B CA 1
ATOM 2808 C C . ASN B 1 25 ? -6.259 70.175 8.780 1.00 148.24 22 ASN B C 1
ATOM 2809 O O . ASN B 1 25 ? -6.507 71.266 9.301 1.00 138.27 22 ASN B O 1
ATOM 2814 N N . LEU B 1 26 ? -5.202 69.960 8.003 1.00 152.95 23 LEU B N 1
ATOM 2815 C CA . LEU B 1 26 ? -4.238 71.024 7.712 1.00 156.61 23 LEU B CA 1
ATOM 2816 C C . LEU B 1 26 ? -3.418 70.761 6.439 1.00 152.37 23 LEU B C 1
ATOM 2817 O O . LEU B 1 26 ? -3.045 71.708 5.743 1.00 153.24 23 LEU B O 1
ATOM 2822 N N . TYR B 1 27 ? -3.140 69.489 6.137 1.00 141.22 24 TYR B N 1
ATOM 2823 C CA . TYR B 1 27 ? -2.373 69.146 4.931 1.00 135.49 24 TYR B CA 1
ATOM 2824 C C . TYR B 1 27 ? -3.040 69.648 3.663 1.00 129.50 24 TYR B C 1
ATOM 2825 O O . TYR B 1 27 ? -4.246 69.900 3.633 1.00 133.96 24 TYR B O 1
ATOM 2834 N N . CYS B 1 28 ? -2.238 69.770 2.613 1.00 124.54 25 CYS B N 1
ATOM 2835 C CA . CYS B 1 28 ? -2.721 70.230 1.325 1.00 124.96 25 CYS B CA 1
ATOM 2836 C C . CYS B 1 28 ? -3.679 69.207 0.709 1.00 114.43 25 CYS B C 1
ATOM 2837 O O . CYS B 1 28 ? -4.476 69.555 -0.161 1.00 111.43 25 CYS B O 1
ATOM 2840 N N . ASP B 1 29 ? -3.609 67.958 1.182 1.00 104.74 26 ASP B N 1
ATOM 2841 C CA . ASP B 1 29 ? -4.460 66.876 0.669 1.00 93.97 26 ASP B CA 1
ATOM 2842 C C . ASP B 1 29 ? -5.493 66.329 1.665 1.00 90.82 26 ASP B C 1
ATOM 2843 O O . ASP B 1 29 ? -6.181 65.358 1.360 1.00 90.01 26 ASP B O 1
ATOM 2848 N N . LYS B 1 30 ? -5.598 66.945 2.844 1.00 89.82 27 LYS B N 1
ATOM 2849 C CA . LYS B 1 30 ? -6.584 66.554 3.873 1.00 87.92 27 LYS B CA 1
ATOM 2850 C C . LYS B 1 30 ? -6.267 65.235 4.611 1.00 86.57 27 LYS B C 1
ATOM 2851 O O . LYS B 1 30 ? -7.169 64.592 5.154 1.00 85.59 27 LYS B O 1
ATOM 2857 N N . TYR B 1 31 ? -4.990 64.855 4.631 1.00 80.14 28 TYR B N 1
ATOM 2858 C CA . TYR B 1 31 ? -4.505 63.643 5.304 1.00 75.20 28 TYR B CA 1
ATOM 2859 C C . TYR B 1 31 ? -4.683 63.808 6.813 1.00 70.18 28 TYR B C 1
ATOM 2860 O O . TYR B 1 31 ? -4.153 64.752 7.391 1.00 65.25 28 TYR B O 1
ATOM 2869 N N . THR B 1 32 ? -5.422 62.899 7.451 1.00 64.66 29 THR B N 1
ATOM 2870 C CA . THR B 1 32 ? -5.670 63.014 8.893 1.00 65.69 29 THR B CA 1
ATOM 2871 C C . THR B 1 32 ? -5.027 61.936 9.774 1.00 66.37 29 THR B C 1
ATOM 2872 O O . THR B 1 32 ? -5.288 61.880 10.982 1.00 65.71 29 THR B O 1
ATOM 2876 N N . GLY B 1 33 ? -4.194 61.079 9.187 1.00 64.32 30 GLY B N 1
ATOM 2877 C CA . GLY B 1 33 ? -3.499 60.071 9.982 1.00 62.56 30 GLY B CA 1
ATOM 2878 C C . GLY B 1 33 ? -3.242 58.739 9.316 1.00 61.03 30 GLY B C 1
ATOM 2879 O O . GLY B 1 33 ? -3.531 58.540 8.126 1.00 55.95 30 GLY B O 1
ATOM 2880 N N . TYR B 1 34 ? -2.691 57.822 10.110 1.00 59.11 31 TYR B N 1
ATOM 2881 C CA . TYR B 1 34 ? -2.399 56.480 9.645 1.00 57.05 31 TYR B CA 1
ATOM 2882 C C . TYR B 1 34 ? -2.364 55.502 10.815 1.00 56.55 31 TYR B C 1
ATOM 2883 O O . TYR B 1 34 ? -2.101 55.879 11.964 1.00 54.99 31 TYR B O 1
ATOM 2892 N N . VAL B 1 35 ? -2.649 54.242 10.512 1.00 53.54 32 VAL B N 1
ATOM 2893 C CA . VAL B 1 35 ? -2.550 53.190 11.498 1.00 50.06 32 VAL B CA 1
ATOM 2894 C C . VAL B 1 35 ? -1.934 51.994 10.803 1.00 47.83 32 VAL B C 1
ATOM 2895 O O . VAL B 1 35 ? -2.171 51.754 9.621 1.00 46.06 32 VAL B O 1
ATOM 2899 N N . LEU B 1 36 ? -1.106 51.277 11.539 1.00 47.56 33 LEU B N 1
ATOM 2900 C CA . LEU B 1 36 ? -0.552 50.031 11.066 1.00 44.19 33 LEU B CA 1
ATOM 2901 C C . LEU B 1 36 ? -1.003 48.985 12.061 1.00 42.88 33 LEU B C 1
ATOM 2902 O O . LEU B 1 36 ? -0.593 49.011 13.220 1.00 42.69 33 LEU B O 1
ATOM 2907 N N . ASN B 1 37 ? -1.887 48.099 11.648 1.00 38.24 34 ASN B N 1
ATOM 2908 C CA . ASN B 1 37 ? -2.278 47.029 12.549 1.00 39.41 34 ASN B CA 1
ATOM 2909 C C . ASN B 1 37 ? -2.021 45.687 11.886 1.00 35.74 34 ASN B C 1
ATOM 2910 O O . ASN B 1 37 ? -1.722 45.631 10.692 1.00 34.20 34 ASN B O 1
ATOM 2915 N N . ALA B 1 38 ? -2.105 44.616 12.667 1.00 31.80 35 ALA B N 1
ATOM 2916 C CA . ALA B 1 38 ? -1.874 43.309 12.129 1.00 31.20 35 ALA B CA 1
ATOM 2917 C C . ALA B 1 38 ? -2.697 42.298 12.879 1.00 29.76 35 ALA B C 1
ATOM 2918 O O . ALA B 1 38 ? -2.710 42.303 14.092 1.00 32.21 35 ALA B O 1
ATOM 2920 N N . THR B 1 39 ? -3.388 41.430 12.159 1.00 28.78 36 THR B N 1
ATOM 2921 C CA . THR B 1 39 ? -4.165 40.387 12.814 1.00 28.84 36 THR B CA 1
ATOM 2922 C C . THR B 1 39 ? -3.242 39.366 13.480 1.00 29.55 36 THR B C 1
ATOM 2923 O O . THR B 1 39 ? -2.122 39.121 13.017 1.00 30.79 36 THR B O 1
ATOM 2927 N N . ILE B 1 40 ? -3.698 38.816 14.603 1.00 29.66 37 ILE B N 1
ATOM 2928 C CA . ILE B 1 40 ? -2.944 37.824 15.351 1.00 28.21 37 ILE B CA 1
ATOM 2929 C C . ILE B 1 40 ? -3.817 36.593 15.600 1.00 32.78 37 ILE B C 1
ATOM 2930 O O . ILE B 1 40 ? -5.052 36.639 15.475 1.00 34.02 37 ILE B O 1
ATOM 2935 N N . SER B 1 41 ? -3.150 35.502 15.967 1.00 32.62 38 SER B N 1
ATOM 2936 C CA . SER B 1 41 ? -3.752 34.198 16.146 1.00 31.62 38 SER B CA 1
ATOM 2937 C C . SER B 1 41 ? -4.557 34.026 17.416 1.00 32.81 38 SER B C 1
ATOM 2938 O O . SER B 1 41 ? -4.422 32.998 18.086 1.00 33.05 38 SER B O 1
ATOM 2941 N N . LEU B 1 42 ? -5.359 35.030 17.746 1.00 31.73 39 LEU B N 1
ATOM 2942 C CA . LEU B 1 42 ? -6.291 35.004 18.880 1.00 31.78 39 LEU B CA 1
ATOM 2943 C C . LEU B 1 42 ? -7.623 35.294 18.204 1.00 32.16 39 LEU B C 1
ATOM 2944 O O . LEU B 1 42 ? -7.756 36.312 17.478 1.00 29.79 39 LEU B O 1
ATOM 2949 N N . TYR B 1 43 ? -8.611 34.436 18.431 1.00 29.72 40 TYR B N 1
ATOM 2950 C CA . TYR B 1 43 ? -9.820 34.546 17.651 1.00 29.34 40 TYR B CA 1
ATOM 2951 C C . TYR B 1 43 ? -11.136 34.607 18.367 1.00 29.85 40 TYR B C 1
ATOM 2952 O O . TYR B 1 43 ? -11.239 34.327 19.572 1.00 31.59 40 TYR B O 1
ATOM 2961 N N . ILE B 1 44 ? -12.145 34.980 17.575 1.00 28.56 41 ILE B N 1
ATOM 2962 C CA . ILE B 1 44 ? -13.519 34.907 17.972 1.00 29.80 41 ILE B CA 1
ATOM 2963 C C . ILE B 1 44 ? -14.072 33.792 17.096 1.00 28.04 41 ILE B C 1
ATOM 2964 O O . ILE B 1 44 ? -13.898 33.805 15.867 1.00 26.49 41 ILE B O 1
ATOM 2969 N N . HIS B 1 45 ? -14.689 32.804 17.733 1.00 26.32 42 HIS B N 1
ATOM 2970 C CA . HIS B 1 45 ? -15.217 31.652 17.036 1.00 27.30 42 HIS B CA 1
ATOM 2971 C C . HIS B 1 45 ? -16.714 31.681 17.054 1.00 28.69 42 HIS B C 1
ATOM 2972 O O . HIS B 1 45 ? -17.302 31.901 18.097 1.00 33.67 42 HIS B O 1
ATOM 2979 N N A CYS B 1 46 ? -17.340 31.467 15.898 0.70 29.67 43 CYS B N 1
ATOM 2980 N N B CYS B 1 46 ? -17.326 31.404 15.911 0.30 28.37 43 CYS B N 1
ATOM 2981 C CA A CYS B 1 46 ? -18.791 31.399 15.812 0.70 31.93 43 CYS B CA 1
ATOM 2982 C CA B CYS B 1 46 ? -18.767 31.423 15.792 0.30 28.46 43 CYS B CA 1
ATOM 2983 C C A CYS B 1 46 ? -19.231 30.101 15.161 0.70 31.39 43 CYS B C 1
ATOM 2984 C C B CYS B 1 46 ? -19.306 30.186 15.070 0.30 29.41 43 CYS B C 1
ATOM 2985 O O A CYS B 1 46 ? -18.579 29.605 14.246 0.70 31.61 43 CYS B O 1
ATOM 2986 O O B CYS B 1 46 ? -18.778 29.801 14.027 0.30 29.06 43 CYS B O 1
ATOM 2991 N N . THR B 1 47 ? -20.357 29.579 15.630 1.00 30.26 44 THR B N 1
ATOM 2992 C CA . THR B 1 47 ? -21.009 28.399 15.042 1.00 31.49 44 THR B CA 1
ATOM 2993 C C . THR B 1 47 ? -22.502 28.758 14.867 1.00 33.56 44 THR B C 1
ATOM 2994 O O . THR B 1 47 ? -23.136 29.253 15.796 1.00 31.84 44 THR B O 1
ATOM 2998 N N . LEU B 1 48 ? -23.039 28.537 13.667 1.00 33.71 45 LEU B N 1
ATOM 2999 C CA . LEU B 1 48 ? -24.441 28.836 13.365 1.00 34.59 45 LEU B CA 1
ATOM 3000 C C . LEU B 1 48 ? -25.074 27.557 12.835 1.00 36.57 45 LEU B C 1
ATOM 3001 O O . LEU B 1 48 ? -24.583 26.969 11.866 1.00 37.17 45 LEU B O 1
ATOM 3006 N N . ILE B 1 49 ? -26.157 27.126 13.468 1.00 37.07 46 ILE B N 1
ATOM 3007 C CA . ILE B 1 49 ? -26.807 25.881 13.089 1.00 41.63 46 ILE B CA 1
ATOM 3008 C C . ILE B 1 49 ? -28.255 26.107 12.713 1.00 44.49 46 ILE B C 1
ATOM 3009 O O . ILE B 1 49 ? -29.030 26.653 13.501 1.00 44.44 46 ILE B O 1
ATOM 3014 N N . LYS B 1 50 ? -28.621 25.660 11.519 1.00 47.24 47 LYS B N 1
ATOM 3015 C CA . LYS B 1 50 ? -29.993 25.773 11.037 1.00 50.22 47 LYS B CA 1
ATOM 3016 C C . LYS B 1 50 ? -30.894 24.996 11.968 1.00 51.39 47 LYS B C 1
ATOM 3017 O O . LYS B 1 50 ? -30.497 23.959 12.490 1.00 48.93 47 LYS B O 1
ATOM 3023 N N . ARG B 1 51 ? -32.098 25.503 12.193 1.00 51.10 48 ARG B N 1
ATOM 3024 C CA . ARG B 1 51 ? -33.070 24.817 13.030 1.00 52.11 48 ARG B CA 1
ATOM 3025 C C . ARG B 1 51 ? -34.373 24.700 12.244 1.00 57.46 48 ARG B C 1
ATOM 3026 O O . ARG B 1 51 ? -34.499 25.281 11.164 1.00 56.41 48 ARG B O 1
ATOM 3034 N N . GLU B 1 52 ? -35.331 23.957 12.799 1.00 61.84 49 GLU B N 1
ATOM 3035 C CA . GLU B 1 52 ? -36.629 23.726 12.152 1.00 70.18 49 GLU B CA 1
ATOM 3036 C C . GLU B 1 52 ? -37.801 23.819 13.127 1.00 65.72 49 GLU B C 1
ATOM 3037 O O . GLU B 1 52 ? -38.909 23.437 12.790 1.00 75.72 49 GLU B O 1
ATOM 3043 N N . ASP B 1 53 ? -37.558 24.310 14.332 1.00 62.61 50 ASP B N 1
ATOM 3044 C CA . ASP B 1 53 ? -38.613 24.423 15.331 1.00 58.66 50 ASP B CA 1
ATOM 3045 C C . ASP B 1 53 ? -39.087 25.861 15.500 1.00 59.04 50 ASP B C 1
ATOM 3046 O O . ASP B 1 53 ? -39.710 26.185 16.499 1.00 61.67 50 ASP B O 1
ATOM 3051 N N . GLY B 1 54 ? -38.779 26.727 14.536 1.00 60.59 51 GLY B N 1
ATOM 3052 C CA . GLY B 1 54 ? -39.176 28.133 14.626 1.00 57.36 51 GLY B CA 1
ATOM 3053 C C . GLY B 1 54 ? -38.560 28.872 15.809 1.00 57.56 51 GLY B C 1
ATOM 3054 O O . GLY B 1 54 ? -39.153 29.813 16.328 1.00 59.46 51 GLY B O 1
ATOM 3055 N N . LYS B 1 55 ? -37.380 28.440 16.251 1.00 55.91 52 LYS B N 1
ATOM 3056 C CA . LYS B 1 55 ? -36.685 29.127 17.347 1.00 54.63 52 LYS B CA 1
ATOM 3057 C C . LYS B 1 55 ? -35.411 29.785 16.858 1.00 46.11 52 LYS B C 1
ATOM 3058 O O . LYS B 1 55 ? -34.843 29.407 15.838 1.00 43.63 52 LYS B O 1
ATOM 3064 N N . ILE B 1 56 ? -34.980 30.765 17.633 1.00 41.89 53 ILE B N 1
ATOM 3065 C CA . ILE B 1 56 ? -33.759 31.478 17.425 1.00 39.32 53 ILE B CA 1
ATOM 3066 C C . ILE B 1 56 ? -33.066 31.447 18.770 1.00 40.75 53 ILE B C 1
ATOM 3067 O O . ILE B 1 56 ? -33.665 31.845 19.776 1.00 41.46 53 ILE B O 1
ATOM 3072 N N . ILE B 1 57 ? -31.810 30.986 18.796 1.00 40.17 54 ILE B N 1
ATOM 3073 C CA . ILE B 1 57 ? -31.031 30.907 20.030 1.00 38.47 54 ILE B CA 1
ATOM 3074 C C . ILE B 1 57 ? -29.714 31.648 19.883 1.00 36.95 54 ILE B C 1
ATOM 3075 O O . ILE B 1 57 ? -29.029 31.478 18.888 1.00 37.70 54 ILE B O 1
ATOM 3080 N N . PHE B 1 58 ? -29.381 32.486 20.864 1.00 36.50 55 PHE B N 1
ATOM 3081 C CA . PHE B 1 58 ? -28.114 33.199 20.882 1.00 36.11 55 PHE B CA 1
ATOM 3082 C C . PHE B 1 58 ? -27.409 32.710 22.139 1.00 38.47 55 PHE B C 1
ATOM 3083 O O . PHE B 1 58 ? -27.919 32.906 23.245 1.00 42.25 55 PHE B O 1
ATOM 3091 N N . ASP B 1 59 ? -26.236 32.087 21.977 1.00 38.48 56 ASP B N 1
ATOM 3092 C CA . ASP B 1 59 ? -25.486 31.486 23.090 1.00 35.63 56 ASP B CA 1
ATOM 3093 C C . ASP B 1 59 ? -24.053 32.033 23.102 1.00 35.19 56 ASP B C 1
ATOM 3094 O O . ASP B 1 59 ? -23.258 31.750 22.207 1.00 34.36 56 ASP B O 1
ATOM 3099 N N . SER B 1 60 ? -23.738 32.836 24.109 1.00 34.05 57 SER B N 1
ATOM 3100 C CA . SER B 1 60 ? -22.407 33.434 24.246 1.00 35.29 57 SER B CA 1
ATOM 3101 C C . SER B 1 60 ? -21.941 33.189 25.682 1.00 38.28 57 SER B C 1
ATOM 3102 O O . SER B 1 60 ? -22.050 34.067 26.562 1.00 38.71 57 SER B O 1
ATOM 3105 N N . PRO B 1 61 ? -21.421 31.977 25.931 1.00 36.46 58 PRO B N 1
ATOM 3106 C CA . PRO B 1 61 ? -21.036 31.572 27.288 1.00 39.79 58 PRO B CA 1
ATOM 3107 C C . PRO B 1 61 ? -19.892 32.375 27.904 1.00 43.25 58 PRO B C 1
ATOM 3108 O O . PRO B 1 61 ? -19.823 32.501 29.137 1.00 42.51 58 PRO B O 1
ATOM 3112 N N . ASP B 1 62 ? -19.015 32.931 27.071 1.00 41.30 59 ASP B N 1
ATOM 3113 C CA . ASP B 1 62 ? -17.907 33.720 27.616 1.00 42.24 59 ASP B CA 1
ATOM 3114 C C . ASP B 1 62 ? -18.406 35.049 28.187 1.00 45.28 59 ASP B C 1
ATOM 3115 O O . ASP B 1 62 ? -17.703 35.682 28.960 1.00 42.74 59 ASP B O 1
ATOM 3120 N N . THR B 1 63 ? -19.626 35.456 27.829 1.00 50.66 60 THR B N 1
ATOM 3121 C CA . THR B 1 63 ? -20.228 36.668 28.429 1.00 50.55 60 THR B CA 1
ATOM 3122 C C . THR B 1 63 ? -21.382 36.244 29.354 1.00 54.70 60 THR B C 1
ATOM 3123 O O . THR B 1 63 ? -22.142 37.076 29.842 1.00 63.60 60 THR B O 1
ATOM 3127 N N . ASN B 1 64 ? -21.491 34.940 29.607 1.00 51.87 61 ASN B N 1
ATOM 3128 C CA . ASN B 1 64 ? -22.539 34.400 30.470 1.00 51.88 61 ASN B CA 1
ATOM 3129 C C . ASN B 1 64 ? -23.926 34.836 29.992 1.00 49.08 61 ASN B C 1
ATOM 3130 O O . ASN B 1 64 ? -24.755 35.221 30.777 1.00 51.76 61 ASN B O 1
ATOM 3135 N N . SER B 1 65 ? -24.164 34.757 28.691 1.00 47.34 62 SER B N 1
ATOM 3136 C CA . SER B 1 65 ? -25.421 35.188 28.116 1.00 45.92 62 SER B CA 1
ATOM 3137 C C . SER B 1 65 ? -25.996 34.149 27.175 1.00 42.63 62 SER B C 1
ATOM 3138 O O . SER B 1 65 ? -25.300 33.656 26.294 1.00 43.14 62 SER B O 1
ATOM 3141 N N . TYR B 1 66 ? -27.272 33.830 27.384 1.00 43.28 63 TYR B N 1
ATOM 3142 C CA . TYR B 1 66 ? -28.021 32.873 26.581 1.00 43.30 63 TYR B CA 1
ATOM 3143 C C . TYR B 1 66 ? -29.437 33.401 26.335 1.00 44.61 63 TYR B C 1
ATOM 3144 O O . TYR B 1 66 ? -30.108 33.777 27.268 1.00 42.67 63 TYR B O 1
ATOM 3153 N N . CYS B 1 67 ? -29.888 33.390 25.085 1.00 49.05 64 CYS B N 1
ATOM 3154 C CA . CYS B 1 67 ? -31.234 33.864 24.706 1.00 49.87 64 CYS B CA 1
ATOM 3155 C C . CYS B 1 67 ? -31.958 32.876 23.822 1.00 47.40 64 CYS B C 1
ATOM 3156 O O . CYS B 1 67 ? -31.353 32.231 22.950 1.00 46.98 64 CYS B O 1
ATOM 3159 N N . GLU B 1 68 ? -33.265 32.815 23.990 1.00 48.58 65 GLU B N 1
ATOM 3160 C CA . GLU B 1 68 ? -34.102 31.984 23.152 1.00 49.41 65 GLU B CA 1
ATOM 3161 C C . GLU B 1 68 ? -35.338 32.792 22.829 1.00 49.39 65 GLU B C 1
ATOM 3162 O O . GLU B 1 68 ? -36.028 33.251 23.732 1.00 47.88 65 GLU B O 1
ATOM 3168 N N . TYR B 1 69 ? -35.576 33.020 21.542 1.00 48.65 66 TYR B N 1
ATOM 3169 C CA . TYR B 1 69 ? -36.754 33.759 21.096 1.00 48.25 66 TYR B CA 1
ATOM 3170 C C . TYR B 1 69 ? -37.487 32.966 20.055 1.00 51.47 66 TYR B C 1
ATOM 3171 O O . TYR B 1 69 ? -36.942 32.031 19.451 1.00 48.23 66 TYR B O 1
ATOM 3180 N N . GLU B 1 70 ? -38.732 33.360 19.845 1.00 52.97 67 GLU B N 1
ATOM 3181 C CA . GLU B 1 70 ? -39.537 32.755 18.842 1.00 59.43 67 GLU B CA 1
ATOM 3182 C C . GLU B 1 70 ? -39.082 33.446 17.555 1.00 57.52 67 GLU B C 1
ATOM 3183 O O . GLU B 1 70 ? -38.816 34.654 17.544 1.00 56.75 67 GLU B O 1
ATOM 3189 N N . SER B 1 71 ? -38.977 32.679 16.480 1.00 53.97 68 SER B N 1
ATOM 3190 C CA . SER B 1 71 ? -38.535 33.215 15.210 1.00 54.44 68 SER B CA 1
ATOM 3191 C C . SER B 1 71 ? -39.516 34.238 14.645 1.00 55.75 68 SER B C 1
ATOM 3192 O O . SER B 1 71 ? -40.709 33.983 14.566 1.00 65.09 68 SER B O 1
ATOM 3195 N N . LYS B 1 72 ? -39.003 35.409 14.287 1.00 55.13 69 LYS B N 1
ATOM 3196 C CA . LYS B 1 72 ? -39.803 36.472 13.683 1.00 56.25 69 LYS B CA 1
ATOM 3197 C C . LYS B 1 72 ? -38.890 37.466 12.989 1.00 55.85 69 LYS B C 1
ATOM 3198 O O . LYS B 1 72 ? -37.677 37.466 13.201 1.00 55.71 69 LYS B O 1
ATOM 3204 N N . GLU B 1 73 ? -39.474 38.313 12.157 1.00 54.52 70 GLU B N 1
ATOM 32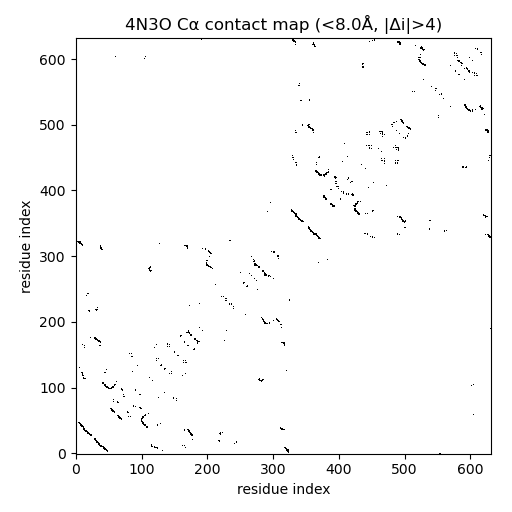05 C CA . GLU B 1 73 ? -38.685 39.244 11.363 1.00 54.69 70 GLU B CA 1
ATOM 3206 C C . GLU B 1 73 ? -37.974 40.329 12.171 1.00 51.73 70 GLU B C 1
ATOM 3207 O O . GLU B 1 73 ? -36.999 40.890 11.691 1.00 50.62 70 GLU B O 1
ATOM 3213 N N . PHE B 1 74 ? -38.434 40.630 13.384 1.00 49.47 71 PHE B N 1
ATOM 3214 C CA . PHE B 1 74 ? -37.783 41.685 14.160 1.00 48.49 71 PHE B CA 1
ATOM 3215 C C . PHE B 1 74 ? -37.716 41.389 15.641 1.00 46.92 71 PHE B C 1
ATOM 3216 O O . PHE B 1 74 ? -38.735 41.135 16.263 1.00 49.66 71 PHE B O 1
ATOM 3224 N N . LEU B 1 75 ? -36.512 41.480 16.202 1.00 45.26 72 LEU B N 1
ATOM 3225 C CA . LEU B 1 75 ? -36.273 41.223 17.621 1.00 43.91 72 LEU B CA 1
ATOM 3226 C C . LEU B 1 75 ? -35.971 42.532 18.369 1.00 43.90 72 LEU B C 1
ATOM 3227 O O . LEU B 1 75 ? -34.969 43.204 18.088 1.00 41.46 72 LEU B O 1
ATOM 3232 N N . GLY B 1 76 ? -36.856 42.892 19.305 1.00 44.27 73 GLY B N 1
ATOM 3233 C CA . GLY B 1 76 ? -36.710 44.106 20.098 1.00 43.61 73 GLY B CA 1
ATOM 3234 C C . GLY B 1 76 ? -35.623 43.922 21.132 1.00 44.75 73 GLY B C 1
ATOM 3235 O O . GLY B 1 76 ? -35.331 42.781 21.542 1.00 43.89 73 GLY B O 1
ATOM 3236 N N . ASN B 1 77 ? -35.014 45.031 21.549 1.00 44.61 74 ASN B N 1
ATOM 3237 C CA . ASN B 1 77 ? -33.944 44.984 22.548 1.00 47.41 74 ASN B CA 1
ATOM 3238 C C . ASN B 1 77 ? -34.427 44.594 23.935 1.00 49.84 74 ASN B C 1
ATOM 3239 O O . ASN B 1 77 ? -35.488 45.019 24.361 1.00 55.96 74 ASN B O 1
ATOM 3244 N N . ASP B 1 78 ? -33.636 43.787 24.633 1.00 51.67 75 ASP B N 1
ATOM 3245 C CA . ASP B 1 78 ? -33.947 43.402 26.002 1.00 56.27 75 ASP B CA 1
ATOM 3246 C C . ASP B 1 78 ? -32.675 43.437 26.854 1.00 56.54 75 ASP B C 1
ATOM 3247 O O . ASP B 1 78 ? -32.597 42.805 27.900 1.00 61.90 75 ASP B O 1
ATOM 3252 N N . GLY B 1 79 ? -31.678 44.183 26.391 1.00 57.63 76 GLY B N 1
ATOM 3253 C CA . GLY B 1 79 ? -30.418 44.318 27.117 1.00 57.62 76 GLY B CA 1
ATOM 3254 C C . GLY B 1 79 ? -29.517 43.094 27.138 1.00 53.16 76 GLY B C 1
ATOM 3255 O O . GLY B 1 79 ? -28.478 43.116 27.779 1.00 54.84 76 GLY B O 1
ATOM 3256 N N . LYS B 1 80 ? -29.902 42.030 26.446 1.00 50.82 77 LYS B N 1
ATOM 3257 C CA . LYS B 1 80 ? -29.079 40.829 26.404 1.00 51.79 77 LYS B CA 1
ATOM 3258 C C . LYS B 1 80 ? -28.702 40.461 24.949 1.00 46.64 77 LYS B C 1
ATOM 3259 O O . LYS B 1 80 ? -29.557 40.089 24.146 1.00 47.03 77 LYS B O 1
ATOM 3265 N N . LEU B 1 81 ? -27.413 40.552 24.633 1.00 43.79 78 LEU B N 1
ATOM 3266 C CA . LEU B 1 81 ? -26.922 40.262 23.289 1.00 41.52 78 LEU B CA 1
ATOM 3267 C C . LEU B 1 81 ? -27.688 41.075 22.237 1.00 41.78 78 LEU B C 1
ATOM 3268 O O . LEU B 1 81 ? -28.052 40.554 21.182 1.00 39.51 78 LEU B O 1
ATOM 3273 N N . ASP B 1 82 ? -27.956 42.345 22.543 1.00 43.11 79 ASP B N 1
ATOM 3274 C CA . ASP B 1 82 ? -28.646 43.215 21.587 1.00 42.39 79 ASP B CA 1
ATOM 3275 C C . ASP B 1 82 ? -27.856 43.357 20.283 1.00 39.74 79 ASP B C 1
ATOM 3276 O O . ASP B 1 82 ? -28.450 43.527 19.218 1.00 37.62 79 ASP B O 1
ATOM 3281 N N . ILE B 1 83 ? -26.530 43.233 20.344 1.00 38.26 80 ILE B N 1
ATOM 3282 C CA . ILE B 1 83 ? -25.751 43.328 19.102 1.00 38.11 80 ILE B CA 1
ATOM 3283 C C . ILE B 1 83 ? -26.158 42.220 18.123 1.00 36.06 80 ILE B C 1
ATOM 3284 O O . ILE B 1 83 ? -26.173 42.427 16.908 1.00 35.95 80 ILE B O 1
ATOM 3289 N N . PHE B 1 84 ? -26.519 41.053 18.649 1.00 35.75 81 PHE B N 1
ATOM 3290 C CA . PHE B 1 84 ? -26.932 39.916 17.798 1.00 36.25 81 PHE B CA 1
ATOM 3291 C C . PHE B 1 84 ? -28.287 40.210 17.154 1.00 35.94 81 PHE B C 1
ATOM 3292 O O . PHE B 1 84 ? -28.537 39.844 15.999 1.00 35.16 81 PHE B O 1
ATOM 3300 N N . LYS B 1 85 ? -29.155 40.899 17.886 1.00 35.16 82 LYS B N 1
ATOM 3301 C CA . LYS B 1 85 ? -30.458 41.254 17.347 1.00 37.36 82 LYS B CA 1
ATOM 3302 C C . LYS B 1 85 ? -30.313 42.246 16.200 1.00 35.86 82 LYS B C 1
ATOM 3303 O O . LYS B 1 85 ? -30.984 42.124 15.194 1.00 37.08 82 LYS B O 1
ATOM 3309 N N . SER B 1 86 ? -29.431 43.224 16.356 1.00 37.76 83 SER B N 1
ATOM 3310 C CA . SER B 1 86 ? -29.241 44.235 15.304 1.00 39.79 83 SER B CA 1
ATOM 3311 C C . SER B 1 86 ? -28.809 43.553 14.028 1.00 37.64 83 SER B C 1
ATOM 3312 O O . SER B 1 86 ? -29.338 43.854 12.971 1.00 40.15 83 SER B O 1
ATOM 3315 N N . ILE B 1 87 ? -27.852 42.630 14.140 1.00 35.52 84 ILE B N 1
ATOM 3316 C CA . ILE B 1 87 ? -27.326 41.892 12.989 1.00 35.24 84 ILE B CA 1
ATOM 3317 C C . ILE B 1 87 ? -28.417 41.090 12.346 1.00 35.39 84 ILE B C 1
ATOM 3318 O O . ILE B 1 87 ? -28.655 41.226 11.149 1.00 38.63 84 ILE B O 1
ATOM 3323 N N . TYR B 1 88 ? -29.104 40.272 13.141 1.00 35.06 85 TYR B N 1
ATOM 3324 C CA . TYR B 1 88 ? -30.213 39.476 12.619 1.00 36.23 85 TYR B CA 1
ATOM 3325 C C . TYR B 1 88 ? -31.268 40.359 11.971 1.00 37.51 85 TYR B C 1
ATOM 3326 O O . TYR B 1 88 ? -31.712 40.079 10.844 1.00 36.61 85 TYR B O 1
ATOM 3335 N N . ASN B 1 89 ? -31.678 41.415 12.684 1.00 38.46 86 ASN B N 1
ATOM 3336 C CA . ASN B 1 89 ? -32.707 42.341 12.167 1.00 41.23 86 ASN B CA 1
ATOM 3337 C C . ASN B 1 89 ? -32.302 42.919 10.796 1.00 40.10 86 ASN B C 1
ATOM 3338 O O . ASN B 1 89 ? -33.095 42.994 9.880 1.00 45.16 86 ASN B O 1
ATOM 3343 N N . ARG B 1 90 ? -31.052 43.307 10.664 1.00 37.90 87 ARG B N 1
ATOM 3344 C CA . ARG B 1 90 ? -30.555 43.865 9.413 1.00 38.42 87 ARG B CA 1
ATOM 3345 C C . ARG B 1 90 ? -30.535 42.823 8.272 1.00 39.93 87 ARG B C 1
ATOM 3346 O O . ARG B 1 90 ? -30.993 43.097 7.176 1.00 43.24 87 ARG B O 1
ATOM 3354 N N . ILE B 1 91 ? -29.977 41.642 8.531 1.00 39.49 88 ILE B N 1
ATOM 3355 C CA . ILE B 1 91 ? -29.966 40.553 7.544 1.00 37.43 88 ILE B CA 1
ATOM 3356 C C . ILE B 1 91 ? -31.361 40.263 7.003 1.00 40.60 88 ILE B C 1
ATOM 3357 O O . ILE B 1 91 ? -31.531 39.987 5.801 1.00 44.28 88 ILE B O 1
ATOM 3362 N N . VAL B 1 92 ? -32.354 40.287 7.885 1.00 39.55 89 VAL B N 1
ATOM 3363 C CA . VAL B 1 92 ? -33.728 40.031 7.468 1.00 43.17 89 VAL B CA 1
ATOM 3364 C C . VAL B 1 92 ? -34.316 41.188 6.637 1.00 47.65 89 VAL B C 1
ATOM 3365 O O . VAL B 1 92 ? -35.045 40.973 5.653 1.00 45.52 89 VAL B O 1
ATOM 3369 N N . LYS B 1 93 ? -34.009 42.410 7.048 1.00 48.44 90 LYS B N 1
ATOM 3370 C CA . LYS B 1 93 ? -34.511 43.590 6.364 1.00 51.54 90 LYS B CA 1
ATOM 3371 C C . LYS B 1 93 ? -33.902 43.696 4.983 1.00 48.86 90 LYS B C 1
ATOM 3372 O O . LYS B 1 93 ? -34.607 43.882 3.990 1.00 48.91 90 LYS B O 1
ATOM 3378 N N . ASP B 1 94 ? -32.592 43.549 4.911 1.00 47.10 91 ASP B N 1
ATOM 3379 C CA . ASP B 1 94 ? -31.902 43.711 3.631 1.00 50.17 91 ASP B CA 1
ATOM 3380 C C . ASP B 1 94 ? -31.875 42.522 2.680 1.00 49.53 91 ASP B C 1
ATOM 3381 O O . ASP B 1 94 ? -31.922 42.728 1.477 1.00 59.43 91 ASP B O 1
ATOM 3386 N N . PHE B 1 95 ? -31.859 41.294 3.184 1.00 48.73 92 PHE B N 1
ATOM 3387 C CA . PHE B 1 95 ? -31.683 40.154 2.281 1.00 49.57 92 PHE B CA 1
ATOM 3388 C C . PHE B 1 95 ? -32.771 39.089 2.261 1.00 51.30 92 PHE B C 1
ATOM 3389 O O . PHE B 1 95 ? -33.361 38.844 1.200 1.00 51.89 92 PHE B O 1
ATOM 3397 N N . THR B 1 96 ? -33.051 38.456 3.400 1.00 50.78 93 THR B N 1
ATOM 3398 C CA . THR B 1 96 ? -34.034 37.358 3.398 1.00 52.96 93 THR B CA 1
ATOM 3399 C C . THR B 1 96 ? -35.489 37.804 3.281 1.00 52.62 93 THR B C 1
ATOM 3400 O O . THR B 1 96 ? -36.260 37.155 2.600 1.00 55.82 93 THR B O 1
ATOM 3404 N N . LYS B 1 97 ? -35.851 38.899 3.940 1.00 54.38 94 LYS B N 1
ATOM 3405 C CA . LYS B 1 97 ? -37.234 39.432 3.928 1.00 59.01 94 LYS B CA 1
ATOM 3406 C C . LYS B 1 97 ? -38.216 38.521 4.665 1.00 57.75 94 LYS B C 1
ATOM 3407 O O . LYS B 1 97 ? -39.423 38.691 4.526 1.00 65.73 94 LYS B O 1
ATOM 3413 N N . LYS B 1 98 ? -37.698 37.567 5.435 1.00 55.87 95 LYS B N 1
ATOM 3414 C CA . LYS B 1 98 ? -38.528 36.633 6.205 1.00 57.81 95 LYS B CA 1
ATOM 3415 C C . LYS B 1 98 ? -37.742 36.128 7.419 1.00 55.03 95 LYS B C 1
ATOM 3416 O O . LYS B 1 98 ? -36.517 36.181 7.425 1.00 49.40 95 LYS B O 1
ATOM 3422 N N . PRO B 1 99 ? -38.440 35.618 8.444 1.00 55.54 96 PRO B N 1
ATOM 3423 C CA . PRO B 1 99 ? -37.734 35.154 9.630 1.00 53.35 96 PRO B CA 1
ATOM 3424 C C . PRO B 1 99 ? -36.899 33.898 9.397 1.00 52.07 96 PRO B C 1
ATOM 3425 O O . PRO B 1 99 ? -37.104 33.192 8.412 1.00 52.74 96 PRO B O 1
ATOM 3429 N N . LEU B 1 100 ? -35.965 33.628 10.312 1.00 48.16 97 LEU B N 1
ATOM 3430 C CA . LEU B 1 100 ? -35.087 32.465 10.209 1.00 43.60 97 LEU B CA 1
ATOM 3431 C C . LEU B 1 100 ? -35.081 31.706 11.516 1.00 43.76 97 LEU B C 1
ATOM 3432 O O . LEU B 1 100 ? -35.369 32.289 12.571 1.00 46.19 97 LEU B O 1
ATOM 3437 N N . SER B 1 101 ? -34.766 30.412 11.464 1.00 42.56 98 SER B N 1
ATOM 3438 C CA . SER B 1 101 ? -34.694 29.590 12.685 1.00 43.62 98 SER B CA 1
ATOM 3439 C C . SER B 1 101 ? -33.293 29.011 12.752 1.00 41.11 98 SER B C 1
ATOM 3440 O O . SER B 1 101 ? -32.859 28.343 11.817 1.00 38.88 98 SER B O 1
ATOM 3443 N N . PHE B 1 102 ? -32.585 29.257 13.854 1.00 38.98 99 PHE B N 1
ATOM 3444 C CA . PHE B 1 102 ? -31.200 28.822 13.980 1.00 36.39 99 PHE B CA 1
ATOM 3445 C C . PHE B 1 102 ? -30.665 29.052 15.379 1.00 37.56 99 PHE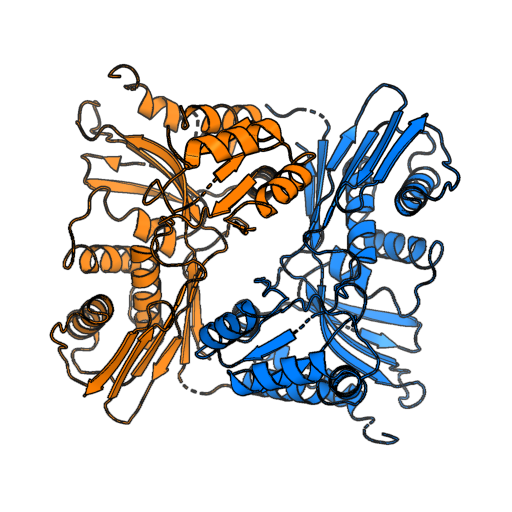 B C 1
ATOM 3446 O O . PHE B 1 102 ? -31.298 29.752 16.177 1.00 37.75 99 PHE B O 1
ATOM 3454 N N . SER B 1 103 ? -29.491 28.481 15.661 1.00 36.27 100 SER B N 1
ATOM 3455 C CA . SER B 1 103 ? -28.769 28.725 16.924 1.00 37.23 100 SER B CA 1
ATOM 3456 C C . SER B 1 103 ? -27.403 29.333 16.565 1.00 36.75 100 SER B C 1
ATOM 3457 O O . SER B 1 103 ? -26.756 28.910 15.623 1.00 35.15 100 SER B O 1
ATOM 3460 N N . LEU B 1 104 ? -27.001 30.355 17.300 1.00 35.88 101 LEU B N 1
ATOM 3461 C CA . LEU B 1 104 ? -25.759 31.052 17.073 1.00 33.72 101 LEU B CA 1
ATOM 3462 C C . LEU B 1 104 ? -24.985 30.934 18.374 1.00 34.11 101 LEU B C 1
ATOM 3463 O O . LEU B 1 104 ? -25.520 31.246 19.436 1.00 36.32 101 LEU B O 1
ATOM 3468 N N . HIS B 1 105 ? -23.737 30.481 18.292 1.00 33.04 102 HIS B N 1
ATOM 3469 C CA . HIS B 1 105 ? -22.910 30.204 19.483 1.00 34.06 102 HIS B CA 1
ATOM 3470 C C . HIS B 1 105 ? -21.568 30.859 19.292 1.00 32.62 102 HIS B C 1
ATOM 3471 O O . HIS B 1 105 ? -20.991 30.686 18.255 1.00 34.09 102 HIS B O 1
ATOM 3478 N N . THR B 1 106 ? -21.051 31.570 20.291 1.00 31.71 103 THR B N 1
ATOM 3479 C CA . THR B 1 106 ? -19.806 32.277 20.096 1.00 31.75 103 THR B CA 1
ATOM 3480 C C . THR B 1 106 ? -18.979 32.416 21.340 1.00 31.64 103 THR B C 1
ATOM 3481 O O . THR B 1 106 ? -19.504 32.444 22.439 1.00 31.27 103 THR B O 1
ATOM 3485 N N . TYR B 1 107 ? -17.665 32.493 21.159 1.00 31.51 104 TYR B N 1
ATOM 3486 C CA . TYR B 1 107 ? -16.777 32.767 22.280 1.00 30.68 104 TYR B CA 1
ATOM 3487 C C . TYR B 1 107 ? -15.500 33.349 21.721 1.00 32.15 104 TYR B C 1
ATOM 3488 O O . TYR B 1 107 ? -15.163 33.147 20.537 1.00 31.75 104 TYR B O 1
ATOM 3497 N N . SER B 1 108 ? -14.805 34.087 22.566 1.00 32.46 105 SER B N 1
ATOM 3498 C CA . SER B 1 108 ? -13.549 34.695 22.200 1.00 33.78 105 SER B CA 1
ATOM 3499 C C . SER B 1 108 ? -12.354 34.028 22.883 1.00 30.78 105 SER B C 1
ATOM 3500 O O . SER B 1 108 ? -12.478 33.560 23.984 1.00 30.63 105 SER B O 1
ATOM 3503 N N . ASP B 1 109 ? -11.185 34.022 22.244 1.00 32.23 106 ASP B N 1
ATOM 3504 C CA . ASP B 1 109 ? -9.973 33.469 22.907 1.00 36.23 106 ASP B CA 1
ATOM 3505 C C . ASP B 1 109 ? -9.446 34.351 24.052 1.00 38.31 106 ASP B C 1
ATOM 3506 O O . ASP B 1 109 ? -8.555 33.935 24.777 1.00 41.48 106 ASP B O 1
ATOM 3511 N N . VAL B 1 110 ? -9.966 35.568 24.192 1.00 41.37 107 VAL B N 1
ATOM 3512 C CA . VAL B 1 110 ? -9.498 36.498 25.232 1.00 44.77 107 VAL B CA 1
ATOM 3513 C C . VAL B 1 110 ? -10.681 37.056 26.019 1.00 45.60 107 VAL B C 1
ATOM 3514 O O . VAL B 1 110 ? -11.731 37.291 25.452 1.00 49.91 107 VAL B O 1
ATOM 3518 N N . PRO B 1 111 ? -10.498 37.289 27.323 1.00 53.73 108 PRO B N 1
ATOM 3519 C CA . PRO B 1 111 ? -11.577 37.824 28.169 1.00 58.74 108 PRO B CA 1
ATOM 3520 C C . PRO B 1 111 ? -12.062 39.213 27.726 1.00 62.63 108 PRO B C 1
ATOM 3521 O O . PRO B 1 111 ? -11.295 39.991 27.154 1.00 59.14 108 PRO B O 1
ATOM 3525 N N . SER B 1 112 ? -13.328 39.511 27.999 1.00 74.81 109 SER B N 1
ATOM 3526 C CA . SER B 1 112 ? -13.938 40.782 27.594 1.00 81.34 109 SER B CA 1
ATOM 3527 C C . SER B 1 112 ? -13.208 42.014 28.180 1.00 82.12 109 SER B C 1
ATOM 3528 O O . SER B 1 112 ? -12.937 42.080 29.383 1.00 90.72 109 SER B O 1
ATOM 3531 N N . GLY B 1 113 ? -12.890 42.976 27.312 1.00 77.69 110 GLY B N 1
ATOM 3532 C CA . GLY B 1 113 ? -12.175 44.193 27.704 1.00 78.40 110 GLY B CA 1
ATOM 3533 C C . GLY B 1 113 ? -10.675 44.091 27.445 1.00 81.88 110 GLY B C 1
ATOM 3534 O O . GLY B 1 113 ? -9.870 44.683 28.171 1.00 93.85 110 GLY B O 1
ATOM 3535 N N . SER B 1 114 ? -10.298 43.357 26.396 1.00 74.90 111 SER B N 1
ATOM 3536 C CA . SER B 1 114 ? -8.884 43.159 26.060 1.00 68.08 111 SER B CA 1
ATOM 3537 C C . SER B 1 114 ? -8.275 44.216 25.132 1.00 66.05 111 SER B C 1
ATOM 3538 O O . SER B 1 114 ? -7.061 44.391 25.139 1.00 68.29 111 SER B O 1
ATOM 3541 N N . GLY B 1 115 ? -9.092 44.907 24.333 1.00 66.16 112 GLY B N 1
ATOM 3542 C CA . GLY B 1 115 ? -8.577 45.983 23.440 1.00 66.29 112 GLY B CA 1
ATOM 3543 C C . GLY B 1 115 ? -7.876 45.543 22.145 1.00 63.97 112 GLY B C 1
ATOM 3544 O O . GLY B 1 115 ? -6.995 46.244 21.619 1.00 60.70 112 GLY B O 1
ATOM 3545 N N . LEU B 1 116 ? -8.277 44.387 21.629 1.00 55.82 113 LEU B N 1
ATOM 3546 C CA . LEU B 1 116 ? -7.715 43.843 20.401 1.00 48.43 113 LEU B CA 1
ATOM 3547 C C . LEU B 1 116 ? -8.764 43.920 19.276 1.00 44.33 113 LEU B C 1
ATOM 3548 O O . LEU B 1 116 ? -8.739 43.145 18.350 1.00 40.78 113 LEU B O 1
ATOM 3553 N N . GLY B 1 117 ? -9.673 44.893 19.367 1.00 46.43 114 GLY B N 1
ATOM 3554 C CA . GLY B 1 117 ? -10.769 45.052 18.394 1.00 42.89 114 GLY B CA 1
ATOM 3555 C C . GLY B 1 117 ? -11.866 43.994 18.530 1.00 41.24 114 GLY B C 1
ATOM 3556 O O . GLY B 1 117 ? -12.528 43.641 17.558 1.00 39.42 114 GLY B O 1
ATOM 3557 N N . GLY B 1 118 ? -12.067 43.489 19.739 1.00 43.95 115 GLY B N 1
ATOM 3558 C CA . GLY B 1 118 ? -13.088 42.462 20.001 1.00 42.74 115 GLY B CA 1
ATOM 3559 C C . GLY B 1 118 ? -14.526 42.753 19.569 1.00 43.06 115 GLY B C 1
ATOM 3560 O O . GLY B 1 118 ? -15.199 41.873 19.052 1.00 44.83 115 GLY B O 1
ATOM 3561 N N . SER B 1 119 ? -15.004 43.976 19.747 1.00 42.35 116 SER B N 1
ATOM 3562 C CA . SER B 1 119 ? -16.404 44.264 19.416 1.00 44.08 116 SER B CA 1
ATOM 3563 C C . SER B 1 119 ? -16.641 44.140 17.910 1.00 41.80 116 SER B C 1
ATOM 3564 O O . SER B 1 119 ? -17.605 43.512 17.455 1.00 39.98 116 SER B O 1
ATOM 3567 N N . SER B 1 120 ? -15.728 44.698 17.138 1.00 38.83 117 SER B N 1
ATOM 3568 C CA . SER B 1 120 ? -15.837 44.665 15.686 1.00 38.62 117 SER B CA 1
ATOM 3569 C C . SER B 1 120 ? -15.537 43.286 15.083 1.00 36.90 117 SER B C 1
ATOM 3570 O O . SER B 1 120 ? -16.112 42.901 14.074 1.00 38.72 117 SER B O 1
ATOM 3573 N N . THR B 1 121 ? -14.616 42.558 15.700 1.00 36.50 118 THR B N 1
ATOM 3574 C CA . THR B 1 121 ? -14.249 41.231 15.259 1.00 35.53 118 THR B CA 1
ATOM 3575 C C . THR B 1 121 ? -15.451 40.284 15.382 1.00 35.80 118 THR B C 1
ATOM 3576 O O . THR B 1 121 ? -15.704 39.447 14.518 1.00 33.08 118 THR B O 1
ATOM 3580 N N . LEU B 1 122 ? -16.192 40.433 16.472 1.00 36.18 119 LEU B N 1
ATOM 3581 C CA . LEU B 1 122 ? -17.377 39.628 16.709 1.00 35.29 119 LEU B CA 1
ATOM 3582 C C . LEU B 1 122 ? -18.427 39.901 15.656 1.00 33.76 119 LEU B C 1
ATOM 3583 O O . LEU B 1 122 ? -18.973 38.986 15.040 1.00 35.70 119 LEU B O 1
ATOM 3588 N N . VAL B 1 123 ? -18.719 41.172 15.447 1.00 36.48 120 VAL B N 1
ATOM 3589 C CA . VAL B 1 123 ? -19.758 41.552 14.486 1.00 34.77 120 VAL B CA 1
ATOM 3590 C C . VAL B 1 123 ? -19.405 40.949 13.125 1.00 34.61 120 VAL B C 1
ATOM 3591 O O . VAL B 1 123 ? -20.243 40.319 12.471 1.00 35.76 120 VAL B O 1
ATOM 3595 N N . VAL B 1 124 ? -18.157 41.149 12.704 1.00 32.94 121 VAL B N 1
ATOM 3596 C CA . VAL B 1 124 ? -17.679 40.615 11.429 1.00 31.98 121 VAL B CA 1
ATOM 3597 C C . VAL B 1 124 ? -17.838 39.108 11.360 1.00 31.56 121 VAL B C 1
ATOM 3598 O O . VAL B 1 124 ? -18.306 38.571 10.352 1.00 31.12 121 VAL B O 1
ATOM 3602 N N . GLY B 1 125 ? -17.415 38.437 12.429 1.00 29.32 122 GLY B N 1
ATOM 3603 C CA . GLY B 1 125 ? -17.507 37.002 12.509 1.00 29.79 122 GLY B CA 1
ATOM 3604 C C . GLY B 1 125 ? -18.923 36.515 12.340 1.00 31.74 122 GLY B C 1
ATOM 3605 O O . GLY B 1 125 ? -19.162 35.579 11.589 1.00 35.17 122 GLY B O 1
ATOM 3606 N N . VAL B 1 126 ? -19.865 37.166 13.022 1.00 31.32 123 VAL B N 1
ATOM 3607 C CA . VAL B 1 126 ? -21.270 36.775 12.959 1.00 31.19 123 VAL B CA 1
ATOM 3608 C C . VAL B 1 126 ? -21.919 37.068 11.594 1.00 32.95 123 VAL B C 1
ATOM 3609 O O . VAL B 1 126 ? -22.686 36.241 11.062 1.00 32.83 123 VAL B O 1
ATOM 3613 N N . ILE B 1 127 ? -21.612 38.225 11.023 1.00 32.40 124 ILE B N 1
ATOM 3614 C CA . ILE B 1 127 ? -22.146 38.584 9.714 1.00 32.73 124 ILE B CA 1
ATOM 3615 C C . ILE B 1 127 ? -21.700 37.577 8.661 1.00 35.22 124 ILE B C 1
ATOM 3616 O O . ILE B 1 127 ? -22.485 37.203 7.758 1.00 36.94 124 ILE B O 1
ATOM 3621 N N . LYS B 1 128 ? -20.441 37.142 8.761 1.00 35.50 125 LYS B N 1
ATOM 3622 C CA . LYS B 1 128 ? -19.882 36.165 7.809 1.00 35.32 125 LYS B CA 1
ATOM 3623 C C . LYS B 1 128 ? -20.602 34.832 7.926 1.00 35.19 125 LYS B C 1
ATOM 3624 O O . LYS B 1 128 ? -20.830 34.162 6.928 1.00 38.22 125 LYS B O 1
ATOM 3630 N N . ALA B 1 129 ? -20.981 34.457 9.143 1.00 36.52 126 ALA B N 1
ATOM 3631 C CA . ALA B 1 129 ? -21.737 33.213 9.346 1.00 37.34 126 ALA B CA 1
ATOM 3632 C C . ALA B 1 129 ? -23.073 33.277 8.594 1.00 35.58 126 ALA B C 1
ATOM 3633 O O . ALA B 1 129 ? -23.447 32.341 7.886 1.00 32.98 126 ALA B O 1
ATOM 3635 N N . PHE B 1 130 ? -23.778 34.398 8.727 1.00 38.60 127 PHE B N 1
ATOM 3636 C CA . PHE B 1 130 ? -25.040 34.575 8.003 1.00 38.31 127 PHE B CA 1
ATOM 3637 C C . PHE B 1 130 ? -24.788 34.592 6.495 1.00 37.72 127 PHE B C 1
ATOM 3638 O O . PHE B 1 130 ? -25.465 33.907 5.750 1.00 40.59 127 PHE B O 1
ATOM 3646 N N . ALA B 1 131 ? -23.782 35.335 6.057 1.00 39.94 128 ALA B N 1
ATOM 3647 C CA . ALA B 1 131 ? -23.463 35.437 4.623 1.00 41.53 128 ALA B CA 1
ATOM 3648 C C . ALA B 1 131 ? -23.154 34.086 3.987 1.00 41.48 128 ALA B C 1
ATOM 3649 O O . ALA B 1 131 ? -23.627 33.792 2.901 1.00 41.04 128 ALA B O 1
ATOM 3651 N N . GLU B 1 132 ? -22.361 33.268 4.662 1.00 42.18 129 GLU B N 1
ATOM 3652 C CA . GLU B 1 132 ? -22.024 31.938 4.144 1.00 44.39 129 GLU B CA 1
ATOM 3653 C C . GLU B 1 132 ? -23.261 31.014 4.180 1.00 43.54 129 GLU B C 1
ATOM 3654 O O . GLU B 1 132 ? -23.572 30.322 3.210 1.00 45.14 129 GLU B O 1
ATOM 3660 N N . TRP B 1 133 ? -23.966 31.005 5.302 1.00 40.15 130 TRP B N 1
ATOM 3661 C CA . TRP B 1 133 ? -25.167 30.191 5.418 1.00 42.28 130 TRP B CA 1
ATOM 3662 C C . TRP B 1 133 ? -26.195 30.519 4.340 1.00 43.29 130 TRP B C 1
ATOM 3663 O O . TRP B 1 133 ? -26.638 29.635 3.617 1.00 45.12 130 TRP B O 1
ATOM 3674 N N . LEU B 1 134 ? -26.533 31.797 4.217 1.00 41.80 131 LEU B N 1
ATOM 3675 C CA . LEU B 1 134 ? -27.573 32.259 3.279 1.00 43.58 131 LEU B CA 1
ATOM 3676 C C . LEU B 1 134 ? -27.122 32.544 1.859 1.00 46.10 131 LEU B C 1
ATOM 3677 O O . LEU B 1 134 ? -27.931 32.996 1.044 1.00 48.85 131 LEU B O 1
ATOM 3682 N N . ASN B 1 135 ? -25.848 32.292 1.550 1.00 46.07 132 ASN B N 1
ATOM 3683 C CA . ASN B 1 135 ? -25.317 32.550 0.194 1.00 48.22 132 ASN B CA 1
ATOM 3684 C C . ASN B 1 135 ? -25.552 34.005 -0.190 1.00 47.02 132 ASN B C 1
ATOM 3685 O O . ASN B 1 135 ? -25.924 34.296 -1.310 1.00 48.18 132 ASN B O 1
ATOM 3690 N N . LEU B 1 136 ? -25.333 34.921 0.749 1.00 46.11 133 LEU B N 1
ATOM 3691 C CA . LEU B 1 136 ? -25.548 36.331 0.463 1.00 49.48 133 LEU B CA 1
ATOM 3692 C C . LEU B 1 136 ? -24.445 36.870 -0.438 1.00 53.92 133 LEU B C 1
ATOM 3693 O O . LEU B 1 136 ? -23.269 36.561 -0.229 1.00 53.16 133 LEU B O 1
ATOM 3698 N N . PRO B 1 137 ? -24.829 37.678 -1.443 1.00 57.14 134 PRO B N 1
ATOM 3699 C CA . PRO B 1 137 ? -23.862 38.269 -2.364 1.00 64.05 134 PRO B CA 1
ATOM 3700 C C . PRO B 1 137 ? -23.111 39.448 -1.711 1.00 64.52 134 PRO B C 1
ATOM 3701 O O . PRO B 1 137 ? -23.413 40.618 -2.002 1.00 64.80 134 PRO B O 1
ATOM 3705 N N . LEU B 1 138 ? -22.132 39.124 -0.860 1.00 60.60 135 LEU B N 1
ATOM 3706 C CA . LEU B 1 138 ? -21.352 40.124 -0.117 1.00 62.91 135 LEU B CA 1
ATOM 3707 C C . LEU B 1 138 ? -19.875 39.813 -0.084 1.00 64.05 135 LEU B C 1
ATOM 3708 O O . LEU B 1 138 ? -19.464 38.871 0.592 1.00 65.98 135 LEU B O 1
ATOM 3713 N N . GLY B 1 139 ? -19.063 40.623 -0.760 1.00 64.64 136 GLY B N 1
ATOM 3714 C CA . GLY B 1 139 ? -17.607 40.426 -0.737 1.00 55.67 136 GLY B CA 1
ATOM 3715 C C . GLY B 1 139 ? -17.018 40.822 0.608 1.00 52.60 136 GLY B C 1
ATOM 3716 O O . GLY B 1 139 ? -17.733 41.243 1.511 1.00 52.88 136 GLY B O 1
ATOM 3717 N N . GLU B 1 140 ? -15.712 40.677 0.755 1.00 54.03 137 GLU B N 1
ATOM 3718 C CA . GLU B 1 140 ? -15.059 41.038 2.000 1.00 54.40 137 GLU B CA 1
ATOM 3719 C C . GLU B 1 140 ? -15.299 42.499 2.357 1.00 51.19 137 GLU B C 1
ATOM 3720 O O . GLU B 1 140 ? -15.542 42.810 3.515 1.00 44.01 137 GLU B O 1
ATOM 3726 N N . TYR B 1 141 ? -15.227 43.396 1.366 1.00 53.51 138 TYR B N 1
ATOM 3727 C CA . TYR B 1 141 ? -15.443 44.823 1.623 1.00 50.25 138 TYR B CA 1
ATOM 3728 C C . TYR B 1 141 ? -16.854 45.132 2.111 1.00 47.40 138 TYR B C 1
ATOM 3729 O O . TYR B 1 141 ? -17.033 45.882 3.072 1.00 44.17 138 TYR B O 1
ATOM 3738 N N . GLU B 1 142 ? -17.846 44.549 1.447 1.00 48.26 139 GLU B N 1
ATOM 3739 C CA . GLU B 1 142 ? -19.235 44.779 1.801 1.00 47.61 139 GLU B CA 1
ATOM 3740 C C . GLU B 1 142 ? -19.504 44.255 3.218 1.00 46.99 139 GLU B C 1
ATOM 3741 O O . GLU B 1 142 ? -20.337 44.816 3.935 1.00 43.06 139 GLU B O 1
ATOM 3747 N N . ILE B 1 143 ? -18.791 43.198 3.629 1.00 46.07 140 ILE B N 1
ATOM 3748 C CA . ILE B 1 143 ? -18.942 42.662 4.994 1.00 44.57 140 ILE B CA 1
ATOM 3749 C C . ILE B 1 143 ? -18.423 43.639 6.037 1.00 43.53 140 ILE B C 1
ATOM 3750 O O . ILE B 1 143 ? -19.089 43.867 7.058 1.00 39.39 140 ILE B O 1
ATOM 3755 N N . ALA B 1 144 ? -17.226 44.187 5.808 1.00 43.34 141 ALA B N 1
ATOM 3756 C CA . ALA B 1 144 ? -16.640 45.134 6.772 1.00 42.56 141 ALA B CA 1
ATOM 3757 C C . ALA B 1 144 ? -17.480 46.388 6.864 1.00 44.42 141 ALA B C 1
ATOM 3758 O O . ALA B 1 144 ? -17.590 46.991 7.929 1.00 45.93 141 ALA B O 1
ATOM 3760 N N . LYS B 1 145 ? -18.069 46.783 5.743 1.00 44.01 142 LYS B N 1
ATOM 3761 C CA . LYS B 1 145 ? -18.900 47.979 5.726 1.00 49.06 142 LYS B CA 1
ATOM 3762 C C . LYS B 1 145 ? -20.199 47.767 6.542 1.00 46.99 142 LYS B C 1
ATOM 3763 O O . LYS B 1 145 ? -20.576 48.604 7.363 1.00 45.85 142 LYS B O 1
ATOM 3769 N N . LEU B 1 146 ? -20.845 46.624 6.322 1.00 44.57 143 LEU B N 1
ATOM 3770 C CA . LEU B 1 146 ? -22.075 46.271 6.994 1.00 42.84 143 LEU B CA 1
ATOM 3771 C C . LEU B 1 146 ? -21.806 46.145 8.477 1.00 43.16 143 LEU B C 1
ATOM 3772 O O . LEU B 1 146 ? -22.622 46.574 9.305 1.00 40.25 143 LEU B O 1
ATOM 3777 N N . ALA B 1 147 ? -20.638 45.603 8.817 1.00 39.03 144 ALA B N 1
ATOM 3778 C CA . ALA B 1 147 ? -20.253 45.486 10.221 1.00 37.34 144 ALA B CA 1
ATOM 3779 C C . ALA B 1 147 ? -20.098 46.855 10.870 1.00 40.03 144 ALA B C 1
ATOM 3780 O O . ALA B 1 147 ? -20.461 47.042 12.028 1.00 40.86 144 ALA B O 1
ATOM 3782 N N . TYR B 1 148 ? -19.579 47.815 10.110 1.00 42.29 145 TYR B N 1
ATOM 3783 C CA . TYR B 1 148 ? -19.372 49.176 10.609 1.00 43.41 145 TYR B CA 1
ATOM 3784 C C . TYR B 1 148 ? -20.687 49.900 10.844 1.00 46.81 145 TYR B C 1
ATOM 3785 O O . TYR B 1 148 ? -20.846 50.597 11.857 1.00 49.34 145 TYR B O 1
ATOM 3794 N N . GLU B 1 149 ? -21.620 49.755 9.902 1.00 48.77 146 GLU B N 1
ATOM 3795 C CA . GLU B 1 149 ? -22.942 50.416 10.006 1.00 51.15 146 GLU B CA 1
ATOM 3796 C C . GLU B 1 149 ? -23.722 49.867 11.216 1.00 49.09 146 GLU B C 1
ATOM 3797 O O . GLU B 1 149 ? -24.272 50.638 11.991 1.00 51.32 146 GLU B O 1
ATOM 3803 N N . ILE B 1 150 ? -23.728 48.542 11.384 1.00 45.94 147 ILE B N 1
ATOM 3804 C CA . ILE B 1 150 ? -24.386 47.891 12.519 1.00 45.86 147 ILE B CA 1
ATOM 3805 C C . ILE B 1 150 ? -23.818 48.391 13.837 1.00 46.29 147 ILE B C 1
ATOM 3806 O O . ILE B 1 150 ? -24.553 48.647 14.785 1.00 46.84 147 ILE B O 1
ATOM 3811 N N . GLU B 1 151 ? -22.504 48.511 13.914 1.00 47.87 148 GLU B N 1
ATOM 3812 C CA . GLU B 1 151 ? -21.889 48.969 15.158 1.00 49.72 148 GLU B CA 1
ATOM 3813 C C . GLU B 1 151 ? -22.213 50.450 15.378 1.00 51.92 148 GLU B C 1
ATOM 3814 O O . GLU B 1 151 ? -22.410 50.879 16.517 1.00 55.26 148 GLU B O 1
ATOM 3820 N N A ARG B 1 152 ? -22.261 51.209 14.284 0.50 53.73 149 ARG B N 1
ATOM 3821 N N B ARG B 1 152 ? -22.268 51.223 14.293 0.50 55.63 149 ARG B N 1
ATOM 3822 C CA A ARG B 1 152 ? -22.631 52.630 14.309 0.50 57.58 149 ARG B CA 1
ATOM 3823 C CA B ARG B 1 152 ? -22.622 52.646 14.384 0.50 60.80 149 ARG B CA 1
ATOM 3824 C C A ARG B 1 152 ? -24.039 52.906 14.852 0.50 58.91 149 ARG B C 1
ATOM 3825 C C B ARG B 1 152 ? -24.045 52.899 14.893 0.50 60.72 149 ARG B C 1
ATOM 3826 O O A ARG B 1 152 ? -24.259 53.922 15.505 0.50 61.01 149 ARG B O 1
ATOM 3827 O O B ARG B 1 152 ? -24.284 53.902 15.561 0.50 62.91 149 ARG B O 1
ATOM 3842 N N . GLU B 1 153 ? -24.986 52.010 14.576 1.00 59.85 150 GLU B N 1
ATOM 3843 C CA . GLU B 1 153 ? -26.386 52.211 15.007 1.00 67.57 150 GLU B CA 1
ATOM 3844 C C . GLU B 1 153 ? -26.518 52.141 16.520 1.00 67.13 150 GLU B C 1
ATOM 3845 O O . GLU B 1 153 ? -27.206 52.954 17.130 1.00 74.40 150 GLU B O 1
ATOM 3851 N N . ASP B 1 154 ? -25.813 51.196 17.119 1.00 69.76 151 ASP B N 1
ATOM 3852 C CA . ASP B 1 154 ? -25.866 50.977 18.562 1.00 75.49 151 ASP B CA 1
ATOM 3853 C C . ASP B 1 154 ? -24.895 51.890 19.341 1.00 76.98 151 ASP B C 1
ATOM 3854 O O . ASP B 1 154 ? -25.124 52.138 20.514 1.00 88.66 151 ASP B O 1
ATOM 3859 N N . LEU B 1 155 ? -23.835 52.397 18.697 1.00 82.74 152 LEU B N 1
ATOM 3860 C CA . LEU B 1 155 ? -22.832 53.282 19.367 1.00 89.84 152 LEU B CA 1
ATOM 3861 C C . LEU B 1 155 ? -22.043 54.183 18.389 1.00 86.19 152 LEU B C 1
ATOM 3862 O O . LEU B 1 155 ? -21.945 53.872 17.210 1.00 89.59 152 LEU B O 1
ATOM 3867 N N . GLY B 1 156 ? -21.454 55.271 18.897 1.00 83.59 153 GLY B N 1
ATOM 3868 C CA . GLY B 1 156 ? -20.693 56.231 18.062 1.00 84.51 153 GLY B CA 1
ATOM 3869 C C . GLY B 1 156 ? -19.261 55.822 17.737 1.00 86.50 153 GLY B C 1
ATOM 3870 O O . GLY B 1 156 ? -18.511 55.427 18.626 1.00 83.19 153 GLY B O 1
ATOM 3871 N N . ILE B 1 157 ? -18.866 55.944 16.466 1.00 89.39 154 ILE B N 1
ATOM 3872 C CA . ILE B 1 157 ? -17.521 55.531 16.040 1.00 89.55 154 ILE B CA 1
ATOM 3873 C C . ILE B 1 157 ? -16.735 56.598 15.281 1.00 93.26 154 ILE B C 1
ATOM 3874 O O . ILE B 1 157 ? -17.271 57.293 14.422 1.00 95.78 154 ILE B O 1
ATOM 3879 N N . VAL B 1 158 ? -15.446 56.683 15.601 1.00 98.38 155 VAL B N 1
ATOM 3880 C CA . VAL B 1 158 ? -14.518 57.602 14.950 1.00 102.26 155 VAL B CA 1
ATOM 3881 C C . VAL B 1 158 ? -13.348 56.771 14.420 1.00 96.41 155 VAL B C 1
ATOM 3882 O O . VAL B 1 158 ? -12.947 55.783 15.041 1.00 92.12 155 VAL B O 1
ATOM 3886 N N . GLY B 1 159 ? -12.809 57.174 13.273 1.00 94.75 156 GLY B N 1
ATOM 3887 C CA . GLY B 1 159 ? -11.696 56.462 12.642 1.00 88.00 156 GLY B CA 1
ATOM 3888 C C . GLY B 1 159 ? -12.181 55.527 11.550 1.00 83.77 156 GLY B C 1
ATOM 3889 O O . GLY B 1 159 ? -11.437 54.645 11.083 1.00 83.60 156 GLY B O 1
ATOM 3890 N N . GLY B 1 160 ? -13.440 55.701 11.156 1.00 77.21 157 GLY B N 1
ATOM 3891 C CA . GLY B 1 160 ? -14.020 54.881 10.109 1.00 71.44 157 GLY B CA 1
ATOM 3892 C C . GLY B 1 160 ? -14.018 53.403 10.441 1.00 65.36 157 GLY B C 1
ATOM 3893 O O . GLY B 1 160 ? -13.809 53.001 11.588 1.00 64.92 157 GLY B O 1
ATOM 3894 N N . ALA B 1 161 ? -14.208 52.592 9.411 1.00 60.11 158 ALA B N 1
ATOM 3895 C CA . ALA B 1 161 ? -14.323 51.155 9.566 1.00 57.91 158 ALA B CA 1
ATOM 3896 C C . ALA B 1 161 ? -12.988 50.438 9.634 1.00 55.37 158 ALA B C 1
ATOM 3897 O O . ALA B 1 161 ? -12.877 49.302 9.159 1.00 52.95 158 ALA B O 1
ATOM 3899 N N . GLN B 1 162 ? -12.001 51.061 10.273 1.00 54.19 159 GLN B N 1
ATOM 3900 C CA . GLN B 1 162 ? -10.653 50.488 10.319 1.00 54.04 159 GLN B CA 1
ATOM 3901 C C . GLN B 1 162 ? -10.566 49.122 11.001 1.00 53.46 159 GLN B C 1
ATOM 3902 O O . GLN B 1 162 ? -9.897 48.223 10.485 1.00 51.59 159 GLN B O 1
ATOM 3908 N N . ASP B 1 163 ? -11.231 48.962 12.144 1.00 50.34 160 ASP B N 1
ATOM 3909 C CA . ASP B 1 163 ? -11.194 47.691 12.874 1.00 47.64 160 ASP B CA 1
ATOM 3910 C C . ASP B 1 163 ? -11.916 46.600 12.097 1.00 45.69 160 ASP B C 1
ATOM 3911 O O . ASP B 1 163 ? -11.532 45.426 12.155 1.00 43.54 160 ASP B O 1
ATOM 3916 N N . GLN B 1 164 ? -12.965 46.990 11.381 1.00 42.60 161 GLN B N 1
ATOM 3917 C CA . GLN B 1 164 ? -13.721 46.054 10.596 1.00 41.45 161 GLN B CA 1
ATOM 3918 C C . GLN B 1 164 ? -12.873 45.597 9.396 1.00 42.12 161 GLN B C 1
ATOM 3919 O O . GLN B 1 164 ? -12.988 44.440 8.960 1.00 39.78 161 GLN B O 1
ATOM 3925 N N . TYR B 1 165 ? -12.026 46.493 8.870 1.00 39.99 162 TYR B N 1
ATOM 3926 C CA . TYR B 1 165 ? -11.155 46.129 7.742 1.00 39.65 162 TYR B CA 1
ATOM 3927 C C . TYR B 1 165 ? -10.085 45.132 8.211 1.00 37.80 162 TYR B C 1
ATOM 3928 O O . TYR B 1 165 ? -9.806 44.160 7.542 1.00 38.15 162 TYR B O 1
ATOM 3937 N N . ALA B 1 166 ? -9.542 45.354 9.397 1.00 37.52 163 ALA B N 1
ATOM 3938 C CA . ALA B 1 166 ? -8.529 44.470 9.956 1.00 38.89 163 ALA B CA 1
ATOM 3939 C C . ALA B 1 166 ? -9.041 43.045 10.126 1.00 36.76 163 ALA B C 1
ATOM 3940 O O . ALA B 1 166 ? -8.376 42.084 9.764 1.00 36.63 163 ALA B O 1
ATOM 3942 N N . ALA B 1 167 ? -10.235 42.929 10.677 1.00 37.36 164 ALA B N 1
ATOM 3943 C CA . ALA B 1 167 ? -10.842 41.643 10.960 1.00 36.99 164 ALA B CA 1
ATOM 3944 C C . ALA B 1 167 ? -11.269 40.896 9.693 1.00 37.56 164 ALA B C 1
ATOM 3945 O O . ALA B 1 167 ? -11.223 39.653 9.651 1.00 35.03 164 ALA B O 1
ATOM 3947 N N . THR B 1 168 ? -11.689 41.649 8.678 1.00 36.60 165 THR B N 1
ATOM 3948 C CA . THR B 1 168 ? -12.178 41.051 7.440 1.00 40.35 165 THR B CA 1
ATOM 3949 C C . THR B 1 168 ? -11.033 40.688 6.479 1.00 41.59 165 THR B C 1
ATOM 3950 O O . THR B 1 168 ? -10.969 39.568 5.954 1.00 44.38 165 THR B O 1
ATOM 3954 N N . PHE B 1 169 ? -10.122 41.622 6.272 1.00 39.83 166 PHE B N 1
ATOM 3955 C CA . PHE B 1 169 ? -9.028 41.394 5.349 1.00 42.47 166 PHE B CA 1
ATOM 3956 C C . PHE B 1 169 ? -7.828 40.697 5.956 1.00 41.23 166 PHE B C 1
ATOM 3957 O O . PHE B 1 169 ? -7.085 40.057 5.243 1.00 42.48 166 PHE B O 1
ATOM 3965 N N . GLY B 1 170 ? -7.605 40.861 7.255 1.00 38.54 167 GLY B N 1
ATOM 3966 C CA . GLY B 1 170 ? -6.468 40.202 7.899 1.00 39.97 167 GLY B CA 1
ATOM 3967 C C . GLY B 1 170 ? -5.112 40.686 7.411 1.00 36.27 167 GLY B C 1
ATOM 3968 O O . GLY B 1 170 ? -5.025 41.582 6.593 1.00 36.78 167 GLY B O 1
ATOM 3969 N N . GLY B 1 171 ? -4.056 40.087 7.934 1.00 33.50 168 GLY B N 1
ATOM 3970 C CA . GLY B 1 171 ? -2.696 40.465 7.573 1.00 36.53 168 GLY B CA 1
ATOM 3971 C C . GLY B 1 171 ? -2.284 41.795 8.181 1.00 34.99 168 GLY B C 1
ATOM 3972 O O . GLY B 1 171 ? -2.884 42.248 9.134 1.00 33.19 168 GLY B O 1
ATOM 3973 N N . PHE B 1 172 ? -1.209 42.370 7.655 1.00 34.25 169 PHE B N 1
ATOM 3974 C CA . PHE B 1 172 ? -0.735 43.683 8.069 1.00 35.10 169 PHE B CA 1
ATOM 3975 C C . PHE B 1 172 ? -1.421 44.663 7.144 1.00 36.34 169 PHE B C 1
ATOM 3976 O O . PHE B 1 172 ? -1.396 44.485 5.942 1.00 37.24 169 PHE B O 1
ATOM 3984 N N . ASN B 1 173 ? -2.045 45.681 7.695 1.00 38.83 170 ASN B N 1
ATOM 3985 C CA . ASN B 1 173 ? -2.726 46.674 6.901 1.00 42.40 170 ASN B CA 1
ATOM 3986 C C . ASN B 1 173 ? -2.224 48.041 7.268 1.00 44.87 170 ASN B C 1
ATOM 3987 O O . ASN B 1 173 ? -2.088 48.359 8.447 1.00 42.09 170 ASN B O 1
ATOM 3992 N N . PHE B 1 174 ? -1.890 48.826 6.252 1.00 45.79 171 PHE B N 1
ATOM 3993 C CA . PHE B 1 174 ? -1.451 50.166 6.478 1.00 48.33 171 PHE B CA 1
ATOM 3994 C C . PHE B 1 174 ? -2.637 51.028 6.073 1.00 47.73 171 PHE B C 1
ATOM 3995 O O . PHE B 1 174 ? -3.042 51.032 4.911 1.00 50.42 171 PHE B O 1
ATOM 4011 N N A GLU B 1 176 ? -4.563 54.737 5.784 0.50 55.75 173 GLU B N 1
ATOM 4012 N N B GLU B 1 176 ? -4.506 54.762 5.783 0.50 56.19 173 GLU B N 1
ATOM 4013 C CA A GLU B 1 176 ? -4.358 56.172 5.613 0.50 61.48 173 GLU B CA 1
ATOM 4014 C CA B GLU B 1 176 ? -4.321 56.213 5.775 0.50 62.04 173 GLU B CA 1
ATOM 4015 C C A GLU B 1 176 ? -5.723 56.860 5.679 0.50 65.59 173 GLU B C 1
ATOM 4016 C C B GLU B 1 176 ? -5.687 56.864 5.699 0.50 66.02 173 GLU B C 1
ATOM 4017 O O A GLU B 1 176 ? -6.657 56.437 4.988 0.50 64.93 173 GLU B O 1
ATOM 4018 O O B GLU B 1 176 ? -6.564 56.433 4.942 0.50 65.76 173 GLU B O 1
ATOM 4029 N N . PHE B 1 177 ? -5.853 57.895 6.517 1.00 68.20 174 PHE B N 1
ATOM 4030 C CA . PHE B 1 177 ? -7.127 58.611 6.646 1.00 69.04 174 PHE B CA 1
ATOM 4031 C C . PHE B 1 177 ? -7.133 59.991 5.998 1.00 69.09 174 PHE B C 1
ATOM 4032 O O . PHE B 1 177 ? -6.112 60.679 5.922 1.00 66.75 174 PHE B O 1
ATOM 4040 N N . TYR B 1 178 ? -8.316 60.389 5.548 1.00 72.73 175 TYR B N 1
ATOM 4041 C CA . TYR B 1 178 ? -8.528 61.700 4.954 1.00 77.62 175 TYR B CA 1
ATOM 4042 C C . TYR B 1 178 ? -9.811 62.264 5.537 1.00 82.67 175 TYR B C 1
ATOM 4043 O O . TYR B 1 178 ? -10.788 61.526 5.702 1.00 83.58 175 TYR B O 1
ATOM 4052 N N . ASN B 1 179 ? -9.795 63.557 5.870 1.00 90.22 176 ASN B N 1
ATOM 4053 C CA . ASN B 1 179 ? -10.956 64.237 6.461 1.00 94.70 176 ASN B CA 1
ATOM 4054 C C . ASN B 1 179 ? -11.585 63.438 7.589 1.00 97.78 176 ASN B C 1
ATOM 4055 O O . ASN B 1 179 ? -12.806 63.391 7.718 1.00 101.89 176 ASN B O 1
ATOM 4060 N N . ASN B 1 180 ? -10.740 62.826 8.417 1.00 101.98 177 ASN B N 1
ATOM 4061 C CA . ASN B 1 180 ? -11.196 61.993 9.533 1.00 106.86 177 ASN B CA 1
ATOM 4062 C C . ASN B 1 180 ? -12.516 61.252 9.247 1.00 104.30 177 ASN B C 1
ATOM 4063 O O . ASN B 1 180 ? -13.421 61.214 10.086 1.00 105.17 177 ASN B O 1
ATOM 4068 N N . LYS B 1 181 ? -12.610 60.674 8.047 1.00 100.10 178 LYS B N 1
ATOM 4069 C CA . LYS B 1 181 ? -13.780 59.880 7.653 1.00 97.43 178 LYS B CA 1
ATOM 4070 C C . LYS B 1 181 ? -13.414 58.854 6.567 1.00 88.52 178 LYS B C 1
ATOM 4071 O O . LYS B 1 181 ? -13.703 57.661 6.720 1.00 86.20 178 LYS B O 1
ATOM 4077 N N . ARG B 1 182 ? -12.775 59.315 5.488 1.00 79.76 179 ARG B N 1
ATOM 4078 C CA . ARG B 1 182 ? -12.375 58.430 4.389 1.00 76.51 179 ARG B CA 1
ATOM 4079 C C . ARG B 1 182 ? -11.132 57.620 4.777 1.00 72.13 179 ARG B C 1
ATOM 4080 O O . ARG B 1 182 ? -10.159 58.158 5.309 1.00 69.42 179 ARG B O 1
ATOM 4088 N N . VAL B 1 183 ? -11.165 56.326 4.492 1.00 65.54 180 VAL B N 1
ATOM 4089 C CA . VAL B 1 183 ? -10.075 55.453 4.857 1.00 65.03 180 VAL B CA 1
ATOM 4090 C C . VAL B 1 183 ? -9.575 54.699 3.637 1.00 62.51 180 VAL B C 1
ATOM 4091 O O . VAL B 1 183 ? -10.363 54.080 2.916 1.00 61.03 180 VAL B O 1
ATOM 4095 N N . ILE B 1 184 ? -8.265 54.777 3.410 1.00 58.94 181 ILE B N 1
ATOM 4096 C CA . ILE B 1 184 ? -7.613 54.082 2.305 1.00 60.45 181 ILE B CA 1
ATOM 4097 C C . ILE B 1 184 ? -6.780 52.957 2.896 1.00 57.36 181 ILE B C 1
ATOM 4098 O O . ILE B 1 184 ? -5.762 53.169 3.558 1.00 56.12 181 ILE B O 1
ATOM 4103 N N . VAL B 1 185 ? -7.233 51.750 2.650 1.00 59.04 182 VAL B N 1
ATOM 4104 C CA . VAL B 1 185 ? -6.572 50.594 3.172 1.00 57.49 182 VAL B CA 1
ATOM 4105 C C . VAL B 1 185 ? -5.592 50.052 2.155 1.00 57.55 182 VAL B C 1
ATOM 4106 O O . VAL B 1 185 ? -5.937 49.872 0.983 1.00 57.10 182 VAL B O 1
ATOM 4110 N N . ASN B 1 186 ? -4.361 49.840 2.616 1.00 58.32 183 ASN B N 1
ATOM 4111 C CA . ASN B 1 186 ? -3.293 49.242 1.823 1.00 56.03 183 ASN B CA 1
ATOM 4112 C C . ASN B 1 186 ? -2.990 47.856 2.427 1.00 51.49 183 ASN B C 1
ATOM 4113 O O . ASN B 1 186 ? -2.241 47.748 3.395 1.00 50.06 183 ASN B O 1
ATOM 4118 N N . PRO B 1 187 ? -3.602 46.795 1.895 1.00 48.06 184 PRO B N 1
ATOM 4119 C CA . PRO B 1 187 ? -3.268 45.492 2.444 1.00 48.03 184 PRO B CA 1
ATOM 4120 C C . PRO B 1 187 ? -1.894 45.133 1.930 1.00 47.83 184 PRO B C 1
ATOM 4121 O O . PRO B 1 187 ? -1.696 45.022 0.724 1.00 48.93 184 PRO B O 1
ATOM 4125 N N . LEU B 1 188 ? -0.951 44.986 2.853 1.00 46.90 185 LEU B N 1
ATOM 4126 C CA . LEU B 1 188 ? 0.450 44.755 2.528 1.00 44.90 185 LEU B CA 1
ATOM 4127 C C . LEU B 1 188 ? 0.883 43.316 2.428 1.00 42.36 185 LEU B C 1
ATOM 4128 O O . LEU B 1 188 ? 0.406 42.482 3.196 1.00 40.69 185 LEU B O 1
ATOM 4133 N N . ARG B 1 189 ? 1.767 43.034 1.464 1.00 41.77 186 ARG B N 1
ATOM 4134 C CA . ARG B 1 189 ? 2.388 41.733 1.344 1.00 48.20 186 ARG B CA 1
ATOM 4135 C C . ARG B 1 189 ? 3.688 41.868 2.060 1.00 51.74 186 ARG B C 1
ATOM 4136 O O . ARG B 1 189 ? 4.588 42.561 1.607 1.00 62.31 186 ARG B O 1
ATOM 4144 N N . ILE B 1 190 ? 3.770 41.202 3.194 1.00 55.16 187 ILE B N 1
ATOM 4145 C CA . ILE B 1 190 ? 4.937 41.215 4.035 1.00 55.77 187 ILE B CA 1
ATOM 4146 C C . ILE B 1 190 ? 5.604 39.858 3.906 1.00 54.51 187 ILE B C 1
ATOM 4147 O O . ILE B 1 190 ? 4.932 38.827 4.049 1.00 48.03 187 ILE B O 1
ATOM 4152 N N . LYS B 1 191 ? 6.910 39.844 3.644 1.00 56.89 188 LYS B N 1
ATOM 4153 C CA . LYS B 1 191 ? 7.641 38.574 3.557 1.00 60.23 188 LYS B CA 1
ATOM 4154 C C . LYS B 1 191 ? 7.461 37.845 4.879 1.00 55.39 188 LYS B C 1
ATOM 4155 O O . LYS B 1 191 ? 7.550 38.464 5.948 1.00 53.34 188 LYS B O 1
ATOM 4161 N N . ASN B 1 192 ? 7.227 36.539 4.804 1.00 50.37 189 ASN B N 1
ATOM 4162 C CA . ASN B 1 192 ? 7.022 35.713 5.984 1.00 52.71 189 ASN B CA 1
ATOM 4163 C C . ASN B 1 192 ? 8.053 35.880 7.096 1.00 52.93 189 ASN B C 1
ATOM 4164 O O . ASN B 1 192 ? 7.694 36.033 8.276 1.00 46.51 189 ASN B O 1
ATOM 4169 N N . TRP B 1 193 ? 9.324 35.913 6.735 1.00 49.76 190 TRP B N 1
ATOM 4170 C CA . TRP B 1 193 ? 10.344 36.044 7.756 1.00 47.49 190 TRP B CA 1
ATOM 4171 C C . TRP B 1 193 ? 10.265 37.354 8.532 1.00 46.11 190 TRP B C 1
ATOM 4172 O O . TRP B 1 193 ? 10.741 37.426 9.667 1.00 48.86 190 TRP B O 1
ATOM 4183 N N . ILE B 1 194 ? 9.677 38.397 7.947 1.00 46.32 191 ILE B N 1
ATOM 4184 C CA . ILE B 1 194 ? 9.536 39.669 8.686 1.00 43.76 191 ILE B CA 1
ATOM 4185 C C . ILE B 1 194 ? 8.592 39.460 9.863 1.00 36.92 191 ILE B C 1
ATOM 4186 O O . ILE B 1 194 ? 8.883 39.861 10.971 1.00 35.12 191 ILE B O 1
ATOM 4191 N N . ALA B 1 195 ? 7.455 38.840 9.593 1.00 34.43 192 ALA B N 1
ATOM 4192 C CA . ALA B 1 195 ? 6.486 38.506 10.632 1.00 36.45 192 ALA B CA 1
ATOM 4193 C C . ALA B 1 195 ? 7.147 37.584 11.662 1.00 36.27 192 ALA B C 1
ATOM 4194 O O . ALA B 1 195 ? 6.951 37.740 12.865 1.00 37.43 192 ALA B O 1
ATOM 4196 N N . SER B 1 196 ? 7.934 36.626 11.175 1.00 33.57 193 SER B N 1
ATOM 4197 C CA . SER B 1 196 ? 8.589 35.678 12.044 1.00 32.45 193 SER B CA 1
ATOM 4198 C C . SER B 1 196 ? 9.572 36.350 12.973 1.00 33.86 193 SER B C 1
ATOM 4199 O O . SER B 1 196 ? 9.645 35.988 14.151 1.00 31.94 193 SER B O 1
ATOM 4202 N N . GLU B 1 197 ? 10.330 37.318 12.445 1.00 34.77 194 GLU B N 1
ATOM 4203 C CA . GLU B 1 197 ? 11.294 38.060 13.245 1.00 34.22 194 GLU B CA 1
ATOM 4204 C C . GLU B 1 197 ? 10.557 38.938 14.251 1.00 37.01 194 GLU B C 1
ATOM 4205 O O . GLU B 1 197 ? 10.963 39.051 15.398 1.00 38.83 194 GLU B O 1
ATOM 4211 N N . LEU B 1 198 ? 9.474 39.574 13.821 1.00 39.07 195 LEU B N 1
ATOM 4212 C CA . LEU B 1 198 ? 8.696 40.383 14.735 1.00 39.47 195 LEU B CA 1
ATOM 4213 C C . LEU B 1 198 ? 8.170 39.525 15.869 1.00 38.54 195 LEU B C 1
ATOM 4214 O O . LEU B 1 198 ? 8.279 39.923 17.018 1.00 38.49 195 LEU B O 1
ATOM 4219 N N . GLU B 1 199 ? 7.618 38.348 15.549 1.00 36.26 196 GLU B N 1
ATOM 4220 C CA . GLU B 1 199 ? 7.108 37.412 16.580 1.00 34.94 196 GLU B CA 1
ATOM 4221 C C . GLU B 1 199 ? 8.215 36.967 17.525 1.00 34.49 196 GLU B C 1
ATOM 4222 O O . GLU B 1 199 ? 7.979 36.823 18.710 1.00 32.94 196 GLU B O 1
ATOM 4228 N N . ALA B 1 200 ? 9.407 36.703 16.986 1.00 33.25 197 ALA B N 1
ATOM 4229 C CA . ALA B 1 200 ? 10.537 36.285 17.806 1.00 34.04 197 ALA B CA 1
ATOM 4230 C C . ALA B 1 200 ? 10.956 37.369 18.800 1.00 38.65 197 ALA B C 1
ATOM 4231 O O . ALA B 1 200 ? 11.515 37.038 19.838 1.00 38.99 197 ALA B O 1
ATOM 4233 N N . ARG B 1 201 ? 10.679 38.642 18.487 1.00 37.80 198 ARG B N 1
ATOM 4234 C CA . ARG B 1 201 ? 11.045 39.755 19.372 1.00 43.13 198 ARG B CA 1
ATOM 4235 C C . ARG B 1 201 ? 9.900 40.273 20.201 1.00 43.58 198 ARG B C 1
ATOM 4236 O O . ARG B 1 201 ? 10.021 41.306 20.826 1.00 47.71 198 ARG B O 1
ATOM 4244 N N . THR B 1 202 ? 8.800 39.561 20.228 1.00 43.40 199 THR B N 1
ATOM 4245 C CA . THR B 1 202 ? 7.628 40.072 20.884 1.00 43.91 199 THR B CA 1
ATOM 4246 C C . THR B 1 202 ? 7.088 39.212 21.999 1.00 43.80 199 THR B C 1
ATOM 4247 O O . THR B 1 202 ? 7.081 37.976 21.906 1.00 37.80 199 THR B O 1
ATOM 4251 N N . VAL B 1 203 ? 6.611 39.907 23.035 1.00 43.77 200 VAL B N 1
ATOM 4252 C CA . VAL B 1 203 ? 5.935 39.311 24.163 1.00 44.87 200 VAL B CA 1
ATOM 4253 C C . VAL B 1 203 ? 4.616 40.086 24.399 1.00 47.66 200 VAL B C 1
ATOM 4254 O O . VAL B 1 203 ? 4.601 41.324 24.488 1.00 48.45 200 VAL B O 1
ATOM 4258 N N . LEU B 1 204 ? 3.516 39.342 24.452 1.00 46.48 201 LEU B N 1
ATOM 4259 C CA . LEU B 1 204 ? 2.199 39.898 24.693 1.00 48.08 201 LEU B CA 1
ATOM 4260 C C . LEU B 1 204 ? 1.767 39.389 26.064 1.00 49.61 201 LEU B C 1
ATOM 4261 O O . LEU B 1 204 ? 1.672 38.178 26.287 1.00 45.44 201 LEU B O 1
ATOM 4266 N N . TYR B 1 205 ? 1.526 40.332 26.970 1.00 48.79 202 TYR B N 1
ATOM 4267 C CA . TYR B 1 205 ? 1.187 40.037 28.342 1.00 49.96 202 TYR B CA 1
ATOM 4268 C C . TYR B 1 205 ? -0.123 40.677 28.789 1.00 51.90 202 TYR B C 1
ATOM 4269 O O . TYR B 1 205 ? -0.291 41.892 28.742 1.00 53.21 202 TYR B O 1
ATOM 4278 N N . PHE B 1 206 ? -1.054 39.845 29.220 1.00 52.96 203 PHE B N 1
ATOM 4279 C CA . PHE B 1 206 ? -2.301 40.349 29.739 1.00 54.49 203 PHE B CA 1
ATOM 4280 C C . PHE B 1 206 ? -2.112 40.563 31.215 1.00 54.83 203 PHE B C 1
ATOM 4281 O O . PHE B 1 206 ? -1.665 39.669 31.922 1.00 50.82 203 PHE B O 1
ATOM 4289 N N . THR B 1 207 ? -2.444 41.768 31.659 1.00 59.55 204 THR B N 1
ATOM 4290 C CA . THR B 1 207 ? -2.248 42.179 33.048 1.00 65.70 204 THR B CA 1
ATOM 4291 C C . THR B 1 207 ? -3.250 41.622 34.054 1.00 70.21 204 THR B C 1
ATOM 4292 O O . THR B 1 207 ? -2.916 41.448 35.218 1.00 70.92 204 THR B O 1
ATOM 4296 N N . ASN B 1 208 ? -4.468 41.337 33.598 1.00 82.13 205 ASN B N 1
ATOM 4297 C CA . ASN B 1 208 ? -5.551 40.869 34.478 1.00 88.03 205 ASN B CA 1
ATOM 4298 C C . ASN B 1 208 ? -5.854 41.887 35.547 1.00 86.35 205 ASN B C 1
ATOM 4299 O O . ASN B 1 208 ? -5.871 41.544 36.718 1.00 93.42 205 ASN B O 1
ATOM 4304 N N . ILE B 1 209 ? -6.060 43.143 35.150 1.00 86.95 206 ILE B N 1
ATOM 4305 C CA . ILE B 1 209 ? -6.396 44.200 36.109 1.00 100.54 206 ILE B CA 1
ATOM 4306 C C . ILE B 1 209 ? -7.409 45.210 35.555 1.00 109.00 206 ILE B C 1
ATOM 4307 O O . ILE B 1 209 ? -7.167 46.421 35.574 1.00 110.27 206 ILE B O 1
ATOM 4312 N N . THR B 1 210 ? -8.554 44.698 35.092 1.00 111.51 207 THR B N 1
ATOM 4313 C CA . THR B 1 210 ? -9.637 45.529 34.537 1.00 114.64 207 THR B CA 1
ATOM 4314 C C . THR B 1 210 ? -9.859 46.803 35.363 1.00 119.25 207 THR B C 1
ATOM 4315 O O . THR B 1 210 ? -10.144 47.872 34.817 1.00 119.73 207 THR B O 1
ATOM 4319 N N . SER B 1 229 ? 4.651 69.499 19.840 1.00 131.40 226 SER B N 1
ATOM 4320 C CA . SER B 1 229 ? 3.319 68.926 19.687 1.00 132.29 226 SER B CA 1
ATOM 4321 C C . SER B 1 229 ? 2.834 69.077 18.249 1.00 131.65 226 SER B C 1
ATOM 4322 O O . SER B 1 229 ? 2.477 68.095 17.599 1.00 125.22 226 SER B O 1
ATOM 4325 N N . LEU B 1 230 ? 2.827 70.316 17.761 1.00 134.46 227 LEU B N 1
ATOM 4326 C CA . LEU B 1 230 ? 2.380 70.606 16.400 1.00 130.31 227 LEU B CA 1
ATOM 4327 C C . LEU B 1 230 ? 3.461 70.205 15.386 1.00 124.19 227 LEU B C 1
ATOM 4328 O O . LEU B 1 230 ? 3.156 69.918 14.226 1.00 113.05 227 LEU B O 1
ATOM 4333 N N . GLU B 1 231 ? 4.723 70.203 15.817 1.00 124.32 228 GLU B N 1
ATOM 4334 C CA . GLU B 1 231 ? 5.803 69.753 14.944 1.00 122.30 228 GLU B CA 1
ATOM 4335 C C . GLU B 1 231 ? 5.714 68.228 14.869 1.00 113.95 228 GLU B C 1
ATOM 4336 O O . GLU B 1 231 ? 6.152 67.620 13.893 1.00 110.18 228 GLU B O 1
ATOM 4342 N N . ALA B 1 232 ? 5.159 67.624 15.921 1.00 107.55 229 ALA B N 1
ATOM 4343 C CA . ALA B 1 232 ? 4.966 66.178 15.966 1.00 106.95 229 ALA B CA 1
ATOM 4344 C C . ALA B 1 232 ? 3.852 65.812 15.001 1.00 100.64 229 ALA B C 1
ATOM 4345 O O . ALA B 1 232 ? 3.940 64.826 14.279 1.00 90.13 229 ALA B O 1
ATOM 4355 N N . HIS B 1 234 ? 2.918 67.492 12.340 1.00 104.19 231 HIS B N 1
ATOM 4356 C CA . HIS B 1 234 ? 3.303 67.753 10.941 1.00 107.53 231 HIS B CA 1
ATOM 4357 C C . HIS B 1 234 ? 4.338 66.782 10.359 1.00 101.03 231 HIS B C 1
ATOM 4358 O O . HIS B 1 234 ? 4.593 66.806 9.152 1.00 97.96 231 HIS B O 1
ATOM 4365 N N . ALA B 1 235 ? 4.944 65.951 11.206 1.00 94.09 232 ALA B N 1
ATOM 4366 C CA . ALA B 1 235 ? 5.929 64.971 10.743 1.00 88.26 232 ALA B CA 1
ATOM 4367 C C . ALA B 1 235 ? 5.275 63.583 10.582 1.00 83.97 232 ALA B C 1
ATOM 4368 O O . ALA B 1 235 ? 5.922 62.620 10.143 1.00 78.25 232 ALA B O 1
ATOM 4370 N N . ILE B 1 236 ? 3.991 63.506 10.929 1.00 79.69 233 ILE B N 1
ATOM 4371 C CA . ILE B 1 236 ? 3.213 62.263 10.860 1.00 80.38 233 ILE B CA 1
ATOM 4372 C C . ILE B 1 236 ? 3.219 61.595 9.487 1.00 74.06 233 ILE B C 1
ATOM 4373 O O . ILE B 1 236 ? 3.400 60.393 9.393 1.00 69.52 233 ILE B O 1
ATOM 4378 N N . LYS B 1 237 ? 3.016 62.375 8.435 1.00 72.24 234 LYS B N 1
ATOM 4379 C CA . LYS B 1 237 ? 3.001 61.841 7.086 1.00 70.27 234 LYS B CA 1
ATOM 4380 C C . LYS B 1 237 ? 4.358 61.237 6.723 1.00 70.51 234 LYS B C 1
ATOM 4381 O O . LYS B 1 237 ? 4.433 60.175 6.110 1.00 63.80 234 LYS B O 1
ATOM 4387 N N . GLN B 1 238 ? 5.434 61.905 7.115 1.00 72.10 235 GLN B N 1
ATOM 4388 C CA . GLN B 1 238 ? 6.755 61.408 6.791 1.00 74.87 235 GLN B CA 1
ATOM 4389 C C . GLN B 1 238 ? 7.096 60.172 7.601 1.00 68.10 235 GLN B C 1
ATOM 4390 O O . GLN B 1 238 ? 7.814 59.315 7.109 1.00 61.85 235 GLN B O 1
ATOM 4396 N N . ASP B 1 239 ? 6.557 60.068 8.818 1.00 68.91 236 ASP B N 1
ATOM 4397 C CA . ASP B 1 239 ? 6.769 58.881 9.659 1.00 68.40 236 ASP B CA 1
ATOM 4398 C C . ASP B 1 239 ? 6.165 57.668 8.954 1.00 62.14 236 ASP B C 1
ATOM 4399 O O . ASP B 1 239 ? 6.735 56.575 8.982 1.00 55.95 236 ASP B O 1
ATOM 4404 N N . ALA B 1 240 ? 5.012 57.898 8.325 1.00 58.37 237 ALA B N 1
ATOM 4405 C CA . ALA B 1 240 ? 4.284 56.883 7.576 1.00 58.63 237 ALA B CA 1
ATOM 4406 C C . ALA B 1 240 ? 5.104 56.418 6.385 1.00 57.89 237 ALA B C 1
ATOM 4407 O O . ALA B 1 240 ? 5.304 55.215 6.197 1.00 51.03 237 ALA B O 1
ATOM 4409 N N . ILE B 1 241 ? 5.574 57.363 5.572 1.00 60.30 238 ILE B N 1
ATOM 4410 C CA . ILE B 1 241 ? 6.405 56.990 4.437 1.00 64.00 238 ILE B CA 1
ATOM 4411 C C . ILE B 1 241 ? 7.623 56.189 4.928 1.00 61.55 238 ILE B C 1
ATOM 4412 O O . ILE B 1 241 ? 8.015 55.203 4.310 1.00 61.13 238 ILE B O 1
ATOM 4417 N N . LYS B 1 242 ? 8.200 56.592 6.050 1.00 58.50 239 LYS B N 1
ATOM 4418 C CA . LYS B 1 242 ? 9.371 55.888 6.565 1.00 58.18 239 LYS B CA 1
ATOM 4419 C C . LYS B 1 242 ? 9.045 54.473 7.040 1.00 53.25 239 LYS B C 1
ATOM 4420 O O . LYS B 1 242 ? 9.809 53.556 6.794 1.00 53.10 239 LYS B O 1
ATOM 4434 N N . LYS B 1 244 ? 6.575 52.574 5.966 1.00 47.91 241 LYS B N 1
ATOM 4435 C CA . LYS B 1 244 ? 6.282 51.791 4.766 1.00 53.11 241 LYS B CA 1
ATOM 4436 C C . LYS B 1 244 ? 7.569 51.450 4.035 1.00 50.39 241 LYS B C 1
ATOM 4437 O O . LYS B 1 244 ? 7.760 50.336 3.558 1.00 47.75 241 LYS B O 1
ATOM 4443 N N . GLU B 1 245 ? 8.461 52.421 3.978 1.00 51.18 242 GLU B N 1
ATOM 4444 C CA . GLU B 1 245 ? 9.719 52.230 3.331 1.00 52.33 242 GLU B CA 1
ATOM 4445 C C . GLU B 1 245 ? 10.478 51.145 4.084 1.00 49.53 242 GLU B C 1
ATOM 4446 O O . GLU B 1 245 ? 11.095 50.270 3.458 1.00 46.81 242 GLU B O 1
ATOM 4452 N N . ALA B 1 246 ? 10.429 51.183 5.416 1.00 42.07 243 ALA B N 1
ATOM 4453 C CA . ALA B 1 246 ? 11.153 50.172 6.189 1.00 43.85 243 ALA B CA 1
ATOM 4454 C C . ALA B 1 246 ? 10.540 48.793 6.024 1.00 45.41 243 ALA B C 1
ATOM 4455 O O . ALA B 1 246 ? 11.244 47.785 6.089 1.00 46.20 243 ALA B O 1
ATOM 4457 N N . LEU B 1 247 ? 9.226 48.751 5.828 1.00 46.61 244 LEU B N 1
ATOM 4458 C CA . LEU B 1 247 ? 8.539 47.477 5.661 1.00 48.30 244 LEU B CA 1
ATOM 4459 C C . LEU B 1 247 ? 8.925 46.806 4.352 1.00 48.82 244 LEU B C 1
ATOM 4460 O O . LEU B 1 247 ? 9.334 45.651 4.386 1.00 48.81 244 LEU B O 1
ATOM 4465 N N . PHE B 1 248 ? 8.877 47.512 3.211 1.00 50.20 245 PHE B N 1
ATOM 4466 C CA . PHE B 1 248 ? 9.232 46.807 1.968 1.00 50.40 245 PHE B CA 1
ATOM 4467 C C . PHE B 1 248 ? 10.710 46.510 1.867 1.00 48.06 245 PHE B C 1
ATOM 4468 O O . PHE B 1 248 ? 11.076 45.521 1.277 1.00 57.48 245 PHE B O 1
ATOM 4476 N N . ARG B 1 249 ? 11.559 47.324 2.481 1.00 50.01 246 ARG B N 1
ATOM 4477 C CA . ARG B 1 249 ? 12.998 47.039 2.467 1.00 52.06 246 ARG B CA 1
ATOM 4478 C C . ARG B 1 249 ? 13.360 45.930 3.437 1.00 54.53 246 ARG B C 1
ATOM 4479 O O . ARG B 1 249 ? 14.478 45.425 3.411 1.00 61.20 246 ARG B O 1
ATOM 4487 N N . ALA B 1 250 ? 12.416 45.565 4.299 1.00 57.57 247 ALA B N 1
ATOM 4488 C CA . ALA B 1 250 ? 12.649 44.535 5.298 1.00 57.22 247 ALA B CA 1
ATOM 4489 C C . ALA B 1 250 ? 13.829 44.978 6.157 1.00 56.59 247 ALA B C 1
ATOM 4490 O O . ALA B 1 250 ? 14.722 44.193 6.495 1.00 58.34 247 ALA B O 1
ATOM 4492 N N . ASP B 1 251 ? 13.803 46.255 6.506 1.00 56.09 248 ASP B N 1
ATOM 4493 C CA . ASP B 1 251 ? 14.849 46.877 7.304 1.00 60.96 248 ASP B CA 1
ATOM 4494 C C . ASP B 1 251 ? 14.458 46.873 8.783 1.00 60.16 248 ASP B C 1
ATOM 4495 O O . ASP B 1 251 ? 13.709 47.744 9.250 1.00 60.36 248 ASP B O 1
ATOM 4500 N N . PHE B 1 252 ? 14.960 45.895 9.524 1.00 57.32 249 PHE B N 1
ATOM 4501 C CA . PHE B 1 252 ? 14.607 45.806 10.927 1.00 56.88 249 PHE B CA 1
ATOM 4502 C C . PHE B 1 252 ? 15.212 46.850 11.794 1.00 61.72 249 PHE B C 1
ATOM 4503 O O . PHE B 1 252 ? 14.563 47.283 12.761 1.00 63.66 249 PHE B O 1
ATOM 4511 N N . GLY B 1 253 ? 16.440 47.257 11.470 1.00 55.51 250 GLY B N 1
ATOM 4512 C CA . GLY B 1 253 ? 17.064 48.329 12.209 1.00 56.19 250 GLY B CA 1
ATOM 4513 C C . GLY B 1 253 ? 16.066 49.474 12.269 1.00 57.31 250 GLY B C 1
ATOM 4514 O O . GLY B 1 253 ? 15.591 49.842 13.341 1.00 58.38 250 GLY B O 1
ATOM 4515 N N . THR B 1 254 ? 15.702 49.987 11.098 1.00 57.80 251 THR B N 1
ATOM 4516 C CA . THR B 1 254 ? 14.772 51.104 10.985 1.00 58.32 251 THR B CA 1
ATOM 4517 C C . THR B 1 254 ? 13.405 50.778 11.565 1.00 59.17 251 THR B C 1
ATOM 4518 O O . THR B 1 254 ? 12.870 51.529 12.382 1.00 60.78 251 THR B O 1
ATOM 4522 N N . LEU B 1 255 ? 12.834 49.659 11.150 1.00 54.99 252 LEU B N 1
ATOM 4523 C CA . LEU B 1 255 ? 11.519 49.306 11.637 1.00 52.69 252 LEU B CA 1
ATOM 4524 C C . LEU B 1 255 ? 11.504 49.332 13.168 1.00 53.03 252 LEU B C 1
ATOM 4525 O O . LEU B 1 255 ? 10.647 49.967 13.784 1.00 52.49 252 LEU B O 1
ATOM 4530 N N . ALA B 1 256 ? 12.469 48.667 13.779 1.00 63.56 253 ALA B N 1
ATOM 4531 C CA . ALA B 1 256 ? 12.554 48.631 15.237 1.00 63.98 253 ALA B CA 1
ATOM 4532 C C . ALA B 1 256 ? 12.787 50.045 15.798 1.00 66.25 253 ALA B C 1
ATOM 4533 O O . ALA B 1 256 ? 12.281 50.386 16.865 1.00 66.10 253 ALA B O 1
ATOM 4535 N N A GLN B 1 257 ? 13.545 50.860 15.066 0.60 69.01 254 GLN B N 1
ATOM 4536 N N B GLN B 1 257 ? 13.537 50.859 15.063 0.40 68.50 254 GLN B N 1
ATOM 4537 C CA A GLN B 1 257 ? 13.831 52.238 15.488 0.60 72.14 254 GLN B CA 1
ATOM 4538 C CA B GLN B 1 257 ? 13.832 52.219 15.499 0.40 70.80 254 GLN B CA 1
ATOM 4539 C C A GLN B 1 257 ? 12.561 53.091 15.491 0.60 72.48 254 GLN B C 1
ATOM 4540 C C B GLN B 1 257 ? 12.559 53.077 15.499 0.40 71.72 254 GLN B C 1
ATOM 4541 O O A GLN B 1 257 ? 12.315 53.835 16.441 0.60 73.72 254 GLN B O 1
ATOM 4542 O O B GLN B 1 257 ? 12.311 53.815 16.453 0.40 72.72 254 GLN B O 1
ATOM 4553 N N . ILE B 1 258 ? 11.750 52.969 14.441 1.00 73.32 255 ILE B N 1
ATOM 4554 C CA . ILE B 1 258 ? 10.502 53.765 14.340 1.00 75.55 255 ILE B CA 1
ATOM 4555 C C . ILE B 1 258 ? 9.324 53.185 15.154 1.00 74.23 255 ILE B C 1
ATOM 4556 O O . ILE B 1 258 ? 8.458 53.935 15.608 1.00 76.85 255 ILE B O 1
ATOM 4561 N N . LEU B 1 259 ? 9.284 51.872 15.348 1.00 72.22 256 LEU B N 1
ATOM 4562 C CA . LEU B 1 259 ? 8.232 51.301 16.188 1.00 75.31 256 LEU B CA 1
ATOM 4563 C C . LEU B 1 259 ? 8.502 51.699 17.634 1.00 82.49 256 LEU B C 1
ATOM 4564 O O . LEU B 1 259 ? 7.577 51.996 18.381 1.00 89.24 256 LEU B O 1
ATOM 4569 N N . GLY B 1 260 ? 9.774 51.709 18.022 1.00 84.33 257 GLY B N 1
ATOM 4570 C CA . GLY B 1 260 ? 10.146 52.131 19.372 1.00 84.36 257 GLY B CA 1
ATOM 4571 C C . GLY B 1 260 ? 9.805 53.598 19.607 1.00 79.75 257 GLY B C 1
ATOM 4572 O O . GLY B 1 260 ? 9.409 53.984 20.705 1.00 76.15 257 GLY B O 1
ATOM 4573 N N . LYS B 1 261 ? 9.965 54.413 18.564 1.00 82.67 258 LYS B N 1
ATOM 4574 C CA . LYS B 1 261 ? 9.658 55.841 18.628 1.00 84.78 258 LYS B CA 1
ATOM 4575 C C . LYS B 1 261 ? 8.156 56.051 18.779 1.00 86.90 258 LYS B C 1
ATOM 4576 O O . LYS B 1 261 ? 7.711 56.754 19.686 1.00 84.10 258 LYS B O 1
ATOM 4582 N N . SER B 1 262 ? 7.381 55.430 17.889 1.00 89.96 259 SER B N 1
ATOM 4583 C CA . SER B 1 262 ? 5.916 55.532 17.913 1.00 92.56 259 SER B CA 1
ATOM 4584 C C . SER B 1 262 ? 5.375 55.328 19.329 1.00 95.92 259 SER B C 1
ATOM 4585 O O . SER B 1 262 ? 4.229 55.669 19.626 1.00 106.68 259 SER B O 1
ATOM 4588 N N . TRP B 1 263 ? 6.220 54.768 20.189 1.00 96.33 260 TRP B N 1
ATOM 4589 C CA . TRP B 1 263 ? 5.883 54.473 21.573 1.00 97.61 260 TRP B CA 1
ATOM 4590 C C . TRP B 1 263 ? 6.610 55.425 22.526 1.00 103.70 260 TRP B C 1
ATOM 4591 O O . TRP B 1 263 ? 7.224 54.977 23.496 1.00 107.08 260 TRP B O 1
ATOM 4602 N N . ARG B 1 264 ? 6.560 56.726 22.237 1.00 107.80 261 ARG B N 1
ATOM 4603 C CA . ARG B 1 264 ? 7.208 57.745 23.076 1.00 112.86 261 ARG B CA 1
ATOM 4604 C C . ARG B 1 264 ? 6.388 59.025 23.063 1.00 114.40 261 ARG B C 1
ATOM 4605 O O . ARG B 1 264 ? 5.161 58.977 22.999 1.00 118.09 261 ARG B O 1
ATOM 4613 N N . ASN B 1 275 ? 3.594 55.378 38.774 1.00 124.04 272 ASN B N 1
ATOM 4614 C CA . ASN B 1 275 ? 2.341 55.979 39.208 1.00 127.94 272 ASN B CA 1
ATOM 4615 C C . ASN B 1 275 ? 1.203 54.950 39.194 1.00 126.09 272 ASN B C 1
ATOM 4616 O O . ASN B 1 275 ? 0.315 54.978 40.059 1.00 129.16 272 ASN B O 1
ATOM 4621 N N . ASP B 1 276 ? 1.248 54.045 38.212 1.00 115.64 273 ASP B N 1
ATOM 4622 C CA . ASP B 1 276 ? 0.238 52.998 38.039 1.00 111.13 273 ASP B CA 1
ATOM 4623 C C . ASP B 1 276 ? 0.836 51.631 38.375 1.00 109.07 273 ASP B C 1
ATOM 4624 O O . ASP B 1 276 ? 1.986 51.531 38.810 1.00 105.73 273 ASP B O 1
ATOM 4629 N N . GLU B 1 277 ? 0.046 50.581 38.162 1.00 108.43 274 GLU B N 1
ATOM 4630 C CA . GLU B 1 277 ? 0.509 49.213 38.375 1.00 105.64 274 GLU B CA 1
ATOM 4631 C C . GLU B 1 277 ? 1.195 48.787 37.058 1.00 98.70 274 GLU B C 1
ATOM 4632 O O . GLU B 1 277 ? 2.099 47.940 37.038 1.00 85.79 274 GLU B O 1
ATOM 4638 N N . LEU B 1 278 ? 0.755 49.403 35.961 1.00 98.21 275 LEU B N 1
ATOM 4639 C CA . LEU B 1 278 ? 1.320 49.159 34.638 1.00 93.11 275 LEU B CA 1
ATOM 4640 C C . LEU B 1 278 ? 2.781 49.564 34.605 1.00 88.55 275 LEU B C 1
ATOM 4641 O O . LEU B 1 278 ? 3.614 48.837 34.089 1.00 86.91 275 LEU B O 1
ATOM 4646 N N . GLU B 1 279 ? 3.086 50.729 35.156 1.00 90.93 276 GLU B N 1
ATOM 4647 C CA . GLU B 1 279 ? 4.459 51.207 35.173 1.00 94.53 276 GLU B CA 1
ATOM 4648 C C . GLU B 1 279 ? 5.401 50.314 35.995 1.00 95.65 276 GLU B C 1
ATOM 4649 O O . GLU B 1 279 ? 6.597 50.245 35.700 1.00 100.29 276 GLU B O 1
ATOM 4655 N N . ARG B 1 280 ? 4.878 49.617 37.000 1.00 94.92 277 ARG B N 1
ATOM 4656 C CA . ARG B 1 280 ? 5.722 48.723 37.793 1.00 97.10 277 ARG B CA 1
ATOM 4657 C C . ARG B 1 280 ? 6.183 47.526 36.953 1.00 95.65 277 ARG B C 1
ATOM 4658 O O . ARG B 1 280 ? 7.364 47.174 36.960 1.00 98.10 277 ARG B O 1
ATOM 4666 N N . ILE B 1 281 ? 5.239 46.894 36.255 1.00 92.00 278 ILE B N 1
ATOM 4667 C CA . ILE B 1 281 ? 5.536 45.735 35.393 1.00 85.34 278 ILE B CA 1
ATOM 4668 C C . ILE B 1 281 ? 6.376 46.140 34.172 1.00 76.34 278 ILE B C 1
ATOM 4669 O O . ILE B 1 281 ? 7.184 45.348 33.680 1.00 71.42 278 ILE B O 1
ATOM 4674 N N . TYR B 1 282 ? 6.183 47.366 33.689 1.00 74.53 279 TYR B N 1
ATOM 4675 C CA . TYR B 1 282 ? 6.996 47.896 32.592 1.00 73.21 279 TYR B CA 1
ATOM 4676 C C . TYR B 1 282 ? 8.449 47.881 33.073 1.00 72.31 279 TYR B C 1
ATOM 4677 O O . TYR B 1 282 ? 9.345 47.380 32.395 1.00 68.98 279 TYR B O 1
ATOM 4686 N N . LYS B 1 283 ? 8.650 48.396 34.276 1.00 70.09 280 LYS B N 1
ATOM 4687 C CA . LYS B 1 283 ? 9.956 48.404 34.901 1.00 77.45 280 LYS B CA 1
ATOM 4688 C C . LYS B 1 283 ? 10.475 46.977 35.067 1.00 74.54 280 LYS B C 1
ATOM 4689 O O . LYS B 1 283 ? 11.643 46.699 34.804 1.00 77.71 280 LYS B O 1
ATOM 4695 N N . LEU B 1 284 ? 9.601 46.073 35.492 1.00 72.86 281 LEU B N 1
ATOM 4696 C CA . LEU B 1 284 ? 9.990 44.680 35.697 1.00 74.25 281 LEU B CA 1
ATOM 4697 C C . LEU B 1 284 ? 10.398 43.996 34.377 1.00 72.60 281 LEU B C 1
ATOM 4698 O O . LEU B 1 284 ? 11.307 43.166 34.362 1.00 71.46 281 LEU B O 1
ATOM 4703 N N . ALA B 1 285 ? 9.748 44.361 33.276 1.00 66.77 282 ALA B N 1
ATOM 4704 C CA . ALA B 1 285 ? 10.084 43.783 31.977 1.00 63.83 282 ALA B CA 1
ATOM 4705 C C . ALA B 1 285 ? 11.434 44.303 31.476 1.00 63.30 282 ALA B C 1
ATOM 4706 O O . ALA B 1 285 ? 12.246 43.538 30.952 1.00 65.36 282 ALA B O 1
ATOM 4708 N N . ILE B 1 286 ? 11.672 45.602 31.628 1.00 65.68 283 ILE B N 1
ATOM 4709 C CA . ILE B 1 286 ? 12.931 46.194 31.172 1.00 66.72 283 ILE B CA 1
ATOM 4710 C C . ILE B 1 286 ? 14.111 45.648 31.976 1.00 68.27 283 ILE B C 1
ATOM 4711 O O . ILE B 1 286 ? 15.175 45.396 31.423 1.00 72.01 283 ILE B O 1
ATOM 4716 N N . ASP B 1 287 ? 13.913 45.441 33.273 1.00 69.97 284 ASP B N 1
ATOM 4717 C CA . ASP B 1 287 ? 14.951 44.852 34.097 1.00 71.00 284 ASP B CA 1
ATOM 4718 C C . ASP B 1 287 ? 15.232 43.401 33.686 1.00 68.53 284 ASP B C 1
ATOM 4719 O O . ASP B 1 287 ? 16.198 42.820 34.155 1.00 68.62 284 ASP B O 1
ATOM 4724 N N . ASN B 1 288 ? 14.384 42.802 32.844 1.00 67.72 285 ASN B N 1
ATOM 4725 C CA . ASN B 1 288 ? 14.626 41.425 32.390 1.00 64.51 285 ASN B CA 1
ATOM 4726 C C . ASN B 1 288 ? 14.846 41.329 30.885 1.00 61.37 285 ASN B C 1
ATOM 4727 O O . ASN B 1 288 ? 14.749 40.240 30.313 1.00 60.16 285 ASN B O 1
ATOM 4732 N N . GLY B 1 289 ? 15.109 42.467 30.240 1.00 60.29 286 GLY B N 1
ATOM 4733 C CA . GLY B 1 289 ? 15.467 42.464 28.816 1.00 59.61 286 GLY B CA 1
ATOM 4734 C C . GLY B 1 289 ? 14.645 43.263 27.830 1.00 58.58 286 GLY B C 1
ATOM 4735 O O . GLY B 1 289 ? 15.136 43.612 26.750 1.00 58.44 286 GLY B O 1
ATOM 4736 N N . ALA B 1 290 ? 13.397 43.549 28.172 1.00 58.47 287 ALA B N 1
ATOM 4737 C CA . ALA B 1 290 ? 12.544 44.287 27.258 1.00 57.43 287 ALA B CA 1
ATOM 4738 C C . ALA B 1 290 ? 13.166 45.646 26.984 1.00 59.07 287 ALA B C 1
ATOM 4739 O O . ALA B 1 290 ? 13.545 46.323 27.905 1.00 63.98 287 ALA B O 1
ATOM 4741 N N . TYR B 1 291 ? 13.304 46.027 25.718 1.00 62.90 288 TYR B N 1
ATOM 4742 C CA . TYR B 1 291 ? 13.872 47.339 25.378 1.00 63.73 288 TYR B CA 1
ATOM 4743 C C . TYR B 1 291 ? 12.799 48.345 24.959 1.00 65.23 288 TYR B C 1
ATOM 4744 O O . TYR B 1 291 ? 13.103 49.504 24.677 1.00 68.56 288 TYR B O 1
ATOM 4753 N N . SER B 1 292 ? 11.550 47.897 24.921 1.00 63.91 289 SER B N 1
ATOM 4754 C CA . SER B 1 292 ? 10.439 48.750 24.527 1.00 68.96 289 SER B CA 1
ATOM 4755 C C . SER B 1 292 ? 9.141 48.107 25.044 1.00 69.98 289 SER B C 1
ATOM 4756 O O . SER B 1 292 ? 9.046 46.886 25.155 1.00 68.21 289 SER B O 1
ATOM 4759 N N . GLY B 1 293 ? 8.162 48.939 25.380 1.00 70.58 290 GLY B N 1
ATOM 4760 C CA . GLY B 1 293 ? 6.894 48.475 25.934 1.00 68.05 290 GLY B CA 1
ATOM 4761 C C . GLY B 1 293 ? 5.749 49.408 25.586 1.00 68.31 290 GLY B C 1
ATOM 4762 O O . GLY B 1 293 ? 5.935 50.605 25.379 1.00 65.95 290 GLY B O 1
ATOM 4763 N N . LYS B 1 294 ? 4.548 48.853 25.559 1.00 69.14 291 LYS B N 1
ATOM 4764 C CA . LYS B 1 294 ? 3.375 49.587 25.146 1.00 70.26 291 LYS B CA 1
ATOM 4765 C C . LYS B 1 294 ? 2.148 48.924 25.716 1.00 71.91 291 LYS B C 1
ATOM 4766 O O . LYS B 1 294 ? 2.124 47.709 25.893 1.00 69.07 291 LYS B O 1
ATOM 4772 N N . THR B 1 295 ? 1.136 49.730 26.012 1.00 79.36 292 THR B N 1
ATOM 4773 C CA . THR B 1 295 ? -0.138 49.227 26.520 1.00 84.99 292 THR B CA 1
ATOM 4774 C C . THR B 1 295 ? -1.179 49.596 25.479 1.00 88.97 292 THR B C 1
ATOM 4775 O O . THR B 1 295 ? -0.853 50.243 24.484 1.00 85.45 292 THR B O 1
ATOM 4779 N N . SER B 1 296 ? -2.419 49.173 25.691 1.00 98.74 293 SER B N 1
ATOM 4780 C CA . SER B 1 296 ? -3.512 49.517 24.781 1.00 107.86 293 SER B CA 1
ATOM 4781 C C . SER B 1 296 ? -4.841 48.993 25.324 1.00 120.26 293 SER B C 1
ATOM 4782 O O . SER B 1 296 ? -4.862 48.128 26.207 1.00 116.54 293 SER B O 1
ATOM 4785 N N . GLY B 1 297 ? -5.942 49.532 24.799 1.00 134.56 294 GLY B N 1
ATOM 4786 C CA . GLY B 1 297 ? -7.288 49.132 25.217 1.00 140.99 294 GLY B CA 1
ATOM 4787 C C . GLY B 1 297 ? -8.277 50.284 25.117 1.00 149.99 294 GLY B C 1
ATOM 4788 O O . GLY B 1 297 ? -8.427 50.851 24.036 1.00 148.40 294 GLY B O 1
ATOM 4789 N N . ALA B 1 298 ? -8.966 50.651 26.206 1.00 165.39 295 ALA B N 1
ATOM 4790 C CA . ALA B 1 298 ? -8.862 50.028 27.541 1.00 173.69 295 ALA B CA 1
ATOM 4791 C C . ALA B 1 298 ? -7.425 49.932 28.076 1.00 172.49 295 ALA B C 1
ATOM 4792 O O . ALA B 1 298 ? -6.990 48.870 28.534 1.00 176.01 295 ALA B O 1
ATOM 4794 N N . GLY B 1 299 ? -6.704 51.051 28.022 1.00 169.73 296 GLY B N 1
ATOM 4795 C CA . GLY B 1 299 ? -5.318 51.113 28.487 1.00 161.56 296 GLY B CA 1
ATOM 4796 C C . GLY B 1 299 ? -5.188 51.029 29.998 1.00 162.70 296 GLY B C 1
ATOM 4797 O O . GLY B 1 299 ? -4.891 52.024 30.662 1.00 167.27 296 GLY B O 1
ATOM 4798 N N . ALA B 1 300 ? -5.414 49.834 30.538 1.00 156.22 297 ALA B N 1
ATOM 4799 C CA . ALA B 1 300 ? -5.317 49.590 31.976 1.00 151.22 297 ALA B CA 1
ATOM 4800 C C . ALA B 1 300 ? -5.266 48.082 32.244 1.00 144.94 297 ALA B C 1
ATOM 4801 O O . ALA B 1 300 ? -4.190 47.521 32.473 1.00 136.06 297 ALA B O 1
ATOM 4803 N N . GLY B 1 301 ? -6.428 47.431 32.186 1.00 140.44 298 GLY B N 1
ATOM 4804 C CA . GLY B 1 301 ? -6.523 45.989 32.427 1.00 132.11 298 GLY B CA 1
ATOM 4805 C C . GLY B 1 301 ? -6.339 45.127 31.190 1.00 120.85 298 GLY B C 1
ATOM 4806 O O . GLY B 1 301 ? -6.474 43.901 31.254 1.00 124.87 298 GLY B O 1
ATOM 4807 N N . GLY B 1 302 ? -6.026 45.755 30.062 1.00 101.04 299 GLY B N 1
ATOM 4808 C CA . GLY B 1 302 ? -5.846 45.019 28.835 1.00 87.70 299 GLY B CA 1
ATOM 4809 C C . GLY B 1 302 ? -4.525 44.269 28.787 1.00 77.71 299 GLY B C 1
ATOM 4810 O O . GLY B 1 302 ? -4.263 43.367 29.585 1.00 71.61 299 GLY B O 1
ATOM 4811 N N . PHE B 1 303 ? -3.677 44.677 27.856 1.00 70.88 300 PHE B N 1
ATOM 4812 C CA . PHE B 1 303 ? -2.410 44.012 27.643 1.00 68.06 300 PHE B CA 1
ATOM 4813 C C . PHE B 1 303 ? -1.228 44.956 27.536 1.00 63.43 300 PHE B C 1
ATOM 4814 O O . PHE B 1 303 ? -1.367 46.169 27.373 1.00 66.41 300 PHE B O 1
ATOM 4830 N N . PHE B 1 305 ? 2.521 44.984 25.476 1.00 53.88 302 PHE B N 1
ATOM 4831 C CA . PHE B 1 305 ? 3.197 44.395 24.362 1.00 55.15 302 PHE B CA 1
ATOM 4832 C C . PHE B 1 305 ? 4.627 44.888 24.503 1.00 57.22 302 PHE B C 1
ATOM 4833 O O . PHE B 1 305 ? 4.852 46.096 24.640 1.00 52.05 302 PHE B O 1
ATOM 4841 N N . PHE B 1 306 ? 5.588 43.959 24.521 1.00 52.48 303 PHE B N 1
ATOM 4842 C CA . PHE B 1 306 ? 6.994 44.315 24.687 1.00 47.93 303 PHE B CA 1
ATOM 4843 C C . PHE B 1 306 ? 7.863 43.856 23.530 1.00 48.09 303 PHE B C 1
ATOM 4844 O O . PHE B 1 306 ? 7.516 42.915 22.819 1.00 47.31 303 PHE B O 1
ATOM 4852 N N . PHE B 1 307 ? 8.999 44.523 23.350 1.00 49.78 304 PHE B N 1
ATOM 4853 C CA . PHE B 1 307 ? 10.002 44.091 22.377 1.00 50.51 304 PHE B CA 1
ATOM 4854 C C . PHE B 1 307 ? 11.205 43.650 23.193 1.00 49.30 304 PHE B C 1
ATOM 4855 O O . PHE B 1 307 ? 11.547 44.307 24.184 1.00 49.72 304 PHE B O 1
ATOM 4863 N N . VAL B 1 308 ? 11.812 42.526 22.800 1.00 43.43 305 VAL B N 1
ATOM 4864 C CA . VAL B 1 308 ? 12.979 41.953 23.496 1.00 44.12 305 VAL B CA 1
ATOM 4865 C C . VAL B 1 308 ? 13.867 41.191 22.511 1.00 46.17 305 VAL B C 1
ATOM 4866 O O . VAL B 1 308 ? 13.369 40.682 21.509 1.00 49.29 305 VAL B O 1
ATOM 4870 N N . ASP B 1 309 ? 15.170 41.103 22.778 1.00 49.37 306 ASP B N 1
ATOM 4871 C CA . ASP B 1 309 ? 16.037 40.323 21.905 1.00 51.63 306 ASP B CA 1
ATOM 4872 C C . ASP B 1 309 ? 15.595 38.867 22.070 1.00 49.16 306 ASP B C 1
ATOM 4873 O O . ASP B 1 309 ? 15.384 38.385 23.200 1.00 45.51 306 ASP B O 1
ATOM 4878 N N . PRO B 1 310 ? 15.462 38.153 20.961 1.00 44.75 307 PRO B N 1
ATOM 4879 C CA . PRO B 1 310 ? 14.978 36.779 21.090 1.00 44.19 307 PRO B CA 1
ATOM 4880 C C . PRO B 1 310 ? 15.822 35.904 22.022 1.00 45.89 307 PRO B C 1
ATOM 4881 O O . PRO B 1 310 ? 15.273 34.996 22.653 1.00 44.21 307 PRO B O 1
ATOM 4885 N N . THR B 1 311 ? 17.125 36.175 22.132 1.00 49.68 308 THR B N 1
ATOM 4886 C CA . THR B 1 311 ? 17.993 35.375 23.035 1.00 54.04 308 THR B CA 1
ATOM 4887 C C . THR B 1 311 ? 17.684 35.678 24.511 1.00 53.32 308 THR B C 1
ATOM 4888 O O . THR B 1 311 ? 18.207 35.026 25.416 1.00 53.29 308 THR B O 1
ATOM 4892 N N . LYS B 1 312 ? 16.829 36.665 24.736 1.00 52.67 309 LYS B N 1
ATOM 4893 C CA . LYS B 1 312 ? 16.437 37.052 26.088 1.00 55.62 309 LYS B CA 1
ATOM 4894 C C . LYS B 1 312 ? 14.945 36.805 26.314 1.00 49.97 309 LYS B C 1
ATOM 4895 O O . LYS B 1 312 ? 14.465 36.900 27.431 1.00 49.86 309 LYS B O 1
ATOM 4901 N N . LYS B 1 313 ? 14.222 36.479 25.249 1.00 45.36 310 LYS B N 1
ATOM 4902 C CA . LYS B 1 313 ? 12.787 36.321 25.348 1.00 43.62 310 LYS B CA 1
ATOM 4903 C C . LYS B 1 313 ? 12.318 35.303 26.379 1.00 45.38 310 LYS B C 1
ATOM 4904 O O . LYS B 1 313 ? 11.321 35.534 27.049 1.00 44.71 310 LYS B O 1
ATOM 4910 N N . TYR B 1 314 ? 13.024 34.184 26.520 1.00 46.18 311 TYR B N 1
ATOM 4911 C CA . TYR B 1 314 ? 12.573 33.178 27.454 1.00 47.36 311 TYR B CA 1
ATOM 4912 C C . TYR B 1 314 ? 12.658 33.675 28.897 1.00 49.30 311 TYR B C 1
ATOM 4913 O O . TYR B 1 314 ? 11.697 33.564 29.644 1.00 52.75 311 TYR B O 1
ATOM 4922 N N . ASN B 1 315 ? 13.803 34.212 29.292 1.00 53.22 312 ASN B N 1
ATOM 4923 C CA . ASN B 1 315 ? 13.951 34.719 30.660 1.00 54.30 312 ASN B CA 1
ATOM 4924 C C . ASN B 1 315 ? 12.853 35.732 30.991 1.00 51.26 312 ASN B C 1
ATOM 4925 O O . ASN B 1 315 ? 12.228 35.634 32.037 1.00 51.15 312 ASN B O 1
ATOM 4930 N N . LEU B 1 316 ? 12.610 36.677 30.080 1.00 51.53 313 LEU B N 1
ATOM 4931 C CA . LEU B 1 316 ? 11.567 37.693 30.269 1.00 51.26 313 LEU B CA 1
ATOM 4932 C C . LEU B 1 316 ? 10.224 37.045 30.569 1.00 50.54 313 LEU B C 1
ATOM 4933 O O . LEU B 1 316 ? 9.571 37.404 31.548 1.00 53.74 313 LEU B O 1
ATOM 4938 N N . ILE B 1 317 ? 9.823 36.100 29.717 1.00 47.87 314 ILE B N 1
ATOM 4939 C CA . ILE B 1 317 ? 8.555 35.383 29.877 1.00 49.76 314 ILE B CA 1
ATOM 4940 C C . ILE B 1 317 ? 8.487 34.691 31.242 1.00 52.37 314 ILE B C 1
ATOM 4941 O O . ILE B 1 317 ? 7.448 34.705 31.890 1.00 50.21 314 ILE B O 1
ATOM 4946 N N . LYS B 1 318 ? 9.593 34.071 31.655 1.00 54.85 315 LYS B N 1
ATOM 4947 C CA . LYS B 1 318 ? 9.648 33.364 32.939 1.00 60.14 315 LYS B CA 1
ATOM 4948 C C . LYS B 1 318 ? 9.366 34.351 34.079 1.00 61.21 315 LYS B C 1
ATOM 4949 O O . LYS B 1 318 ? 8.605 34.047 35.007 1.00 62.96 315 LYS B O 1
ATOM 4955 N N . ALA B 1 319 ? 9.966 35.535 33.993 1.00 59.28 316 ALA B N 1
ATOM 4956 C CA . ALA B 1 319 ? 9.756 36.572 35.003 1.00 63.36 316 ALA B CA 1
ATOM 4957 C C . ALA B 1 319 ? 8.285 37.014 35.067 1.00 63.69 316 ALA B C 1
ATOM 4958 O O . ALA B 1 319 ? 7.714 37.135 36.142 1.00 69.32 316 ALA B O 1
ATOM 4960 N N . LEU B 1 320 ? 7.681 37.238 33.906 1.00 61.76 317 LEU B N 1
ATOM 4961 C CA . LEU B 1 320 ? 6.293 37.677 33.830 1.00 61.37 317 LEU B CA 1
ATOM 4962 C C . LEU B 1 320 ? 5.284 36.625 34.310 1.00 66.39 317 LEU B C 1
ATOM 4963 O O . LEU B 1 320 ? 4.210 36.978 34.821 1.00 68.25 317 LEU B O 1
ATOM 4968 N N . ARG B 1 321 ? 5.614 35.345 34.149 1.00 66.89 318 ARG B N 1
ATOM 4969 C CA . ARG B 1 321 ? 4.719 34.282 34.599 1.00 68.96 318 ARG B CA 1
ATOM 4970 C C . ARG B 1 321 ? 4.525 34.340 36.099 1.00 73.04 318 ARG B C 1
ATOM 4971 O O . ARG B 1 321 ? 3.482 33.954 36.604 1.00 75.74 318 ARG B O 1
ATOM 4979 N N . LYS B 1 322 ? 5.532 34.843 36.802 1.00 78.18 319 LYS B N 1
ATOM 4980 C CA . LYS B 1 322 ? 5.478 34.958 38.255 1.00 85.70 319 LYS B CA 1
ATOM 4981 C C . LYS B 1 322 ? 4.489 36.024 38.730 1.00 84.61 319 LYS B C 1
ATOM 4982 O O . LYS B 1 322 ? 4.062 35.999 39.884 1.00 86.56 319 LYS B O 1
ATOM 4988 N N . GLU B 1 323 ? 4.130 36.953 37.847 1.00 80.49 320 GLU B N 1
ATOM 4989 C CA . GLU B 1 323 ? 3.222 38.036 38.213 1.00 80.33 320 GLU B CA 1
ATOM 4990 C C . GLU B 1 323 ? 1.773 37.612 38.093 1.00 80.68 320 GLU B C 1
ATOM 4991 O O . GLU B 1 323 ? 1.468 36.464 37.774 1.00 75.14 320 GLU B O 1
ATOM 4997 N N . GLN B 1 324 ? 0.888 38.565 38.355 1.00 84.71 321 GLN B N 1
ATOM 4998 C CA . GLN B 1 324 ? -0.546 38.330 38.353 1.00 88.73 321 GLN B CA 1
ATOM 4999 C C . GLN B 1 324 ? -1.110 37.947 36.991 1.00 82.41 321 GLN B C 1
ATOM 5000 O O . GLN B 1 324 ? -1.913 37.016 36.883 1.00 77.26 321 GLN B O 1
ATOM 5006 N N . GLY B 1 325 ? -0.693 38.664 35.955 1.00 78.31 322 GLY B N 1
ATOM 5007 C CA . GLY B 1 325 ? -1.196 38.415 34.606 1.00 71.40 322 GLY B CA 1
ATOM 5008 C C . GLY B 1 325 ? -0.730 37.119 33.961 1.00 65.57 322 GLY B C 1
ATOM 5009 O O . GLY B 1 325 ? -0.446 36.127 34.635 1.00 64.37 322 GLY B O 1
ATOM 5010 N N . TYR B 1 326 ? -0.679 37.118 32.637 1.00 62.83 323 TYR B N 1
ATOM 5011 C CA . TYR B 1 326 ? -0.193 35.945 31.913 1.00 60.65 323 TYR B CA 1
ATOM 5012 C C . TYR B 1 326 ? 0.307 36.338 30.541 1.00 53.77 323 TYR B C 1
ATOM 5013 O O . TYR B 1 326 ? -0.128 37.332 29.962 1.00 57.33 323 TYR B O 1
ATOM 5022 N N . VAL B 1 327 ? 1.241 35.548 30.041 1.00 50.14 324 VAL B N 1
ATOM 5023 C CA . VAL B 1 327 ? 1.837 35.782 28.753 1.00 46.65 324 VAL B CA 1
ATOM 5024 C C . VAL B 1 327 ? 1.074 34.974 27.736 1.00 44.83 324 VAL B C 1
ATOM 5025 O O . VAL B 1 327 ? 0.760 33.812 27.968 1.00 44.96 324 VAL B O 1
ATOM 5029 N N . GLN B 1 328 ? 0.763 35.601 26.614 1.00 43.23 325 GLN B N 1
ATOM 5030 C CA . GLN B 1 328 ? 0.021 34.960 25.546 1.00 44.19 325 GLN B CA 1
ATOM 5031 C C . GLN B 1 328 ? 0.877 34.852 24.284 1.00 46.30 325 GLN B C 1
ATOM 5032 O O . GLN B 1 328 ? 1.273 35.861 23.707 1.00 48.10 325 GLN B O 1
ATOM 5038 N N . ASP B 1 329 ? 1.187 33.629 23.873 1.00 47.49 326 ASP B N 1
ATOM 5039 C CA . ASP B 1 329 ? 1.936 33.443 22.644 1.00 52.17 326 ASP B CA 1
ATOM 5040 C C . ASP B 1 329 ? 0.980 33.654 21.488 1.00 49.81 326 ASP B C 1
ATOM 5041 O O . ASP B 1 329 ? -0.246 33.447 21.617 1.00 47.35 326 ASP B O 1
ATOM 5046 N N . PHE B 1 330 ? 1.529 34.109 20.368 1.00 42.70 327 PHE B N 1
ATOM 5047 C CA . PHE B 1 330 ? 0.720 34.333 19.191 1.00 39.86 327 PHE B CA 1
ATOM 5048 C C . PHE B 1 330 ? 1.599 34.431 17.972 1.00 35.78 327 PHE B C 1
ATOM 5049 O O . PHE B 1 330 ? 2.790 34.577 18.076 1.00 36.99 327 PHE B O 1
ATOM 5057 N N . SER B 1 331 ? 0.984 34.379 16.811 1.00 34.81 328 SER B N 1
ATOM 5058 C CA . SER B 1 331 ? 1.703 34.630 15.590 1.00 37.67 328 SER B CA 1
ATOM 5059 C C . SER B 1 331 ? 0.831 35.582 14.797 1.00 33.48 328 SER B C 1
ATOM 5060 O O . SER B 1 331 ? -0.347 35.743 15.088 1.00 30.19 328 SER B O 1
ATOM 5063 N N . PHE B 1 332 ? 1.429 36.239 13.827 1.00 32.65 329 PHE B N 1
ATOM 5064 C CA . PHE B 1 332 ? 0.700 37.089 12.926 1.00 32.55 329 PHE B CA 1
ATOM 5065 C C . PHE B 1 332 ? 0.074 36.166 11.874 1.00 35.62 329 PHE B C 1
ATOM 5066 O O . PHE B 1 332 ? 0.732 35.241 11.385 1.00 45.69 329 PHE B O 1
ATOM 5074 N N . THR B 1 333 ? -1.196 36.405 11.544 1.00 37.09 330 THR B N 1
ATOM 5075 C CA . THR B 1 333 ? -1.933 35.585 10.589 1.00 35.14 330 THR B CA 1
ATOM 5076 C C . THR B 1 333 ? -1.962 36.280 9.248 1.00 37.11 330 THR B C 1
ATOM 5077 O O . THR B 1 333 ? -1.951 37.509 9.172 1.00 40.21 330 THR B O 1
ATOM 5081 N N . LYS B 1 334 ? -2.034 35.496 8.187 1.00 42.40 331 LYS B N 1
ATOM 5082 C CA . LYS B 1 334 ? -2.003 36.051 6.836 1.00 46.53 331 LYS B CA 1
ATOM 5083 C C . LYS B 1 334 ? -3.369 36.452 6.344 1.00 45.61 331 LYS B C 1
ATOM 5084 O O . LYS B 1 334 ? -3.468 37.290 5.471 1.00 52.67 331 LYS B O 1
ATOM 5090 N N . GLU B 1 335 ? -4.421 35.840 6.882 1.00 43.52 332 GLU B N 1
ATOM 5091 C CA . GLU B 1 335 ? -5.756 36.133 6.414 1.00 48.32 332 GLU B CA 1
ATOM 5092 C C . GLU B 1 335 ? -6.710 36.612 7.491 1.00 42.73 332 GLU B C 1
ATOM 5093 O O . GLU B 1 335 ? -6.430 36.542 8.688 1.00 37.27 332 GLU B O 1
ATOM 5099 N N . GLY B 1 336 ? -7.855 37.085 7.022 1.00 38.36 333 GLY B N 1
ATOM 5100 C CA . GLY B 1 336 ? -8.879 37.597 7.883 1.00 39.07 333 GLY B CA 1
ATOM 5101 C C . GLY B 1 336 ? -9.879 36.531 8.219 1.00 34.65 333 GLY B C 1
ATOM 5102 O O . GLY B 1 336 ? -9.532 35.393 8.401 1.00 34.40 333 GLY B O 1
ATOM 5103 N N . VAL B 1 337 ? -11.138 36.925 8.272 1.00 37.46 334 VAL B N 1
ATOM 5104 C CA . VAL B 1 337 ? -12.211 36.038 8.627 1.00 34.79 334 VAL B CA 1
ATOM 5105 C C . VAL B 1 337 ? -12.308 34.865 7.676 1.00 35.80 334 VAL B C 1
ATOM 5106 O O . VAL B 1 337 ? -12.280 35.047 6.461 1.00 34.08 334 VAL B O 1
ATOM 5110 N N . LYS B 1 338 ? -12.383 33.654 8.223 1.00 36.53 335 LYS B N 1
ATOM 5111 C CA . LYS B 1 338 ? -12.634 32.515 7.373 1.00 36.47 335 LYS B CA 1
ATOM 5112 C C . LYS B 1 338 ? -13.914 31.824 7.810 1.00 33.76 335 LYS B C 1
ATOM 5113 O O . LYS B 1 338 ? -14.361 31.961 8.955 1.00 37.02 335 LYS B O 1
ATOM 5119 N N . SER B 1 339 ? -14.510 31.100 6.877 1.00 30.75 336 SER B N 1
ATOM 5120 C CA . SER B 1 339 ? -15.736 30.395 7.134 1.00 32.44 336 SER B CA 1
ATOM 5121 C C . SER B 1 339 ? -15.760 29.069 6.420 1.00 32.26 336 SER B C 1
ATOM 5122 O O . SER B 1 339 ? -15.081 28.886 5.414 1.00 30.59 336 SER B O 1
ATOM 5125 N N . TRP B 1 340 ? -16.556 28.142 6.944 1.00 32.44 337 TRP B N 1
ATOM 5126 C CA . TRP B 1 340 ? -16.707 26.849 6.310 1.00 33.71 337 TRP B CA 1
ATOM 5127 C C . TRP B 1 340 ? -17.982 26.179 6.752 1.00 37.19 337 TRP B C 1
ATOM 5128 O O . TRP B 1 340 ? -18.535 26.488 7.793 1.00 37.40 337 TRP B O 1
ATOM 5139 N N . ARG B 1 341 ? -18.442 25.262 5.923 1.00 44.34 338 ARG B N 1
ATOM 5140 C CA . ARG B 1 341 ? -19.664 24.526 6.177 1.00 52.59 338 ARG B CA 1
ATOM 5141 C C . ARG B 1 341 ? -19.352 23.066 6.493 1.00 50.43 338 ARG B C 1
ATOM 5142 O O . ARG B 1 341 ? -18.482 22.481 5.883 1.00 52.71 338 ARG B O 1
ATOM 5150 N N . ILE B 1 342 ? -20.041 22.497 7.472 1.00 54.33 339 ILE B N 1
ATOM 5151 C CA . ILE B 1 342 ? -19.865 21.087 7.818 1.00 62.06 339 ILE B CA 1
ATOM 5152 C C . ILE B 1 342 ? -21.215 20.428 8.053 1.00 65.16 339 ILE B C 1
ATOM 5153 O O . ILE B 1 342 ? -21.345 19.217 7.909 1.00 71.43 339 ILE B O 1
#